Protein AF-A0A1Y1IMH9-F1 (afdb_monomer_lite)

Organism: Klebsormidium nitens (NCBI:txid105231)

Secondary structure (DSSP, 8-state):
-HHHHHHHHTT-----EEPP-SSEEEEEEEEEEES-SS----HHHHHHHHHHHHHHHHTTB---GGG-EEEEEE-SS-EE-SSSSEEEEEEEEEEEEEE-HHHHHHHHHHHHHTSHHHHHTTT---SS-HHHHB-SGGGTTSPEEPTT--SSS-SPPPEEEEEEETTTTEEEE----HHHHHHHT-STT--GGGPPPBPGGGHHHHHHHHHHHHHHHHHHHHHHH-S----HHHHHHHHHHHHTS-THHHHSHHHHHHHHHHHHHH-GGGHHHHHHHHTTSTT--TTHHHHHHTTPPS---HHHHHHHHHHH-HHHHHHHHHHHHHHHHHHHTT--HHHHHHHHHHHHTTTEEEEE-TT--EEEEEEETTEEEEEGGGHHHHHHIIIIIHHHHHTT-

Foldseek 3Di:
DVVVLVCVVVVFAAADFAAADQKFFQKWKFKFFDDDQFDFDDPQLVLLVLLLLVVLLVQWFDDDQVLFKKFKWWWPTWDQDPVGRTITIIMITRLLQMAGLLSSVVSLVCCLVVCSNCVSQVVPDTPDDPCVRGDSCPSHHDTGGQAQHDNPSDDGDTHGQWMFGGNSRDIDGDPDDPVCSRVSRDRVPCDPVSHGDTDPVCPVVSVVSVVVVVVVVVVVVVVVQPPPLDDVVLVVLLLLLLVLADLVLLVDPVSLLLNLLAQLLRHLVCLVVSLVSNVSDPPDDPCPSVVCNVVRDNDHYVVVSLVRSCVRHVPSSVVVLVVLLVVLLVQCVVVDPVSLVVNLCSVPVQFKDWDADPVRDIWIWGDDDPDTDTDDVCVVSVVCCVPVVVVSNVVVD

Radius of gyration: 29.09 Å; chains: 1; bounding box: 72×51×72 Å

Sequence (397 aa):
MALYNAALKKKVHLSLTEQHLGQSPIFIDFDLKQDSATRIYTTDHIKALYDAVTKEASNYVKFDEGALVCYVLEKPAPRKDKNHPYKDGFHLHFPDLVTCPAVQHIIRTNLLKSGTISDIFADVTFRNSFEDMYDSQVIEKNPLLLYGSTKDGKGPAYTCTYKLWGQDGEREDCEDELPDLTDRLSIQNKYSSLTLPVLEEKKAEVAEFVEKKAAKAEAAKVVCETKPKCNMVLLGEVQQLVAMLSPSRADNRSDWLALGSSLKSGDESLLPVWDTFSQLSSKYKSGECEKLWYDFKPGNTIRSLHYWAKLDSPDAYKKYNETSLQTALMTSLSGSHYDVAQVVYSMYKFDYVSTKDQKNNTTWYKFSGHRWEECVGGVDLRNKLSTDVYKAYITMS

InterPro domains:
  IPR014819 Primase, C-terminal 2 [PF08707] (239-309)
  IPR056443 C962R-like, N-terminal AEP domain [PF23162] (1-162)

Structure (mmCIF, N/CA/C/O backbone):
data_AF-A0A1Y1IMH9-F1
#
_entry.id   AF-A0A1Y1IMH9-F1
#
loop_
_atom_site.group_PDB
_atom_site.id
_atom_site.type_symbol
_atom_site.label_atom_id
_atom_site.label_alt_id
_atom_site.label_comp_id
_atom_site.label_asym_id
_atom_site.label_entity_id
_atom_site.label_seq_id
_atom_site.pdbx_PDB_ins_code
_atom_site.Cartn_x
_atom_site.Cartn_y
_atom_site.Cartn_z
_atom_site.occupancy
_atom_site.B_iso_or_equiv
_atom_site.auth_seq_id
_atom_site.auth_comp_id
_atom_site.auth_asym_id
_atom_site.auth_atom_id
_atom_site.pdbx_PDB_model_num
ATOM 1 N N . MET A 1 1 ? -23.904 8.110 -2.499 1.00 88.00 1 MET A N 1
ATOM 2 C CA . MET A 1 1 ? -24.167 6.890 -1.701 1.00 88.00 1 MET A CA 1
ATOM 3 C C . MET A 1 1 ? -25.450 6.142 -2.074 1.00 88.00 1 MET A C 1
ATOM 5 O O . MET A 1 1 ? -25.381 4.931 -2.217 1.00 88.00 1 MET A O 1
ATOM 9 N N . ALA A 1 2 ? -26.594 6.793 -2.334 1.00 90.94 2 ALA A N 1
ATOM 10 C CA . ALA A 1 2 ? -27.863 6.090 -2.618 1.00 90.94 2 ALA A CA 1
ATOM 11 C C . ALA A 1 2 ? -27.800 5.007 -3.725 1.00 90.94 2 ALA A C 1
ATOM 13 O O . ALA A 1 2 ? -28.259 3.885 -3.514 1.00 90.94 2 ALA A O 1
ATOM 14 N N . LEU A 1 3 ? -27.190 5.307 -4.881 1.00 93.62 3 LEU A N 1
ATOM 15 C CA . LEU A 1 3 ? -27.055 4.340 -5.983 1.00 93.62 3 LEU A CA 1
ATOM 16 C C . LEU A 1 3 ? -26.156 3.148 -5.612 1.00 93.62 3 LEU A C 1
ATOM 18 O O . LEU A 1 3 ? -26.465 2.009 -5.956 1.00 93.62 3 LEU A O 1
ATOM 22 N N . TYR A 1 4 ? -25.075 3.413 -4.877 1.00 94.50 4 TYR A N 1
ATOM 23 C CA . TYR A 1 4 ? -24.155 2.392 -4.378 1.00 94.50 4 TYR A CA 1
ATOM 24 C C . TYR A 1 4 ? -24.875 1.425 -3.426 1.00 94.50 4 TYR A C 1
ATOM 26 O O . TYR A 1 4 ? -24.849 0.212 -3.626 1.00 94.50 4 TYR A O 1
ATOM 34 N N . ASN A 1 5 ? -25.640 1.967 -2.475 1.00 94.25 5 ASN A N 1
ATOM 35 C CA . ASN A 1 5 ? -26.416 1.176 -1.518 1.00 94.25 5 ASN A CA 1
ATOM 36 C C . ASN A 1 5 ? -27.506 0.350 -2.208 1.00 94.25 5 ASN A C 1
ATOM 38 O O . ASN A 1 5 ? -27.719 -0.811 -1.861 1.00 94.25 5 ASN A O 1
ATOM 42 N N . ALA A 1 6 ? -28.166 0.906 -3.227 1.00 94.88 6 ALA A N 1
ATOM 43 C CA . ALA A 1 6 ? -29.135 0.167 -4.032 1.00 94.88 6 ALA A CA 1
ATOM 44 C C . ALA A 1 6 ? -28.492 -1.008 -4.794 1.00 94.88 6 ALA A C 1
ATOM 46 O O . ALA A 1 6 ? -29.095 -2.078 -4.892 1.00 94.88 6 ALA A O 1
ATOM 47 N N . ALA A 1 7 ? -27.274 -0.831 -5.314 1.00 93.62 7 ALA A N 1
ATOM 48 C CA . ALA A 1 7 ? -26.532 -1.885 -6.000 1.00 93.62 7 ALA A CA 1
ATOM 49 C C . ALA A 1 7 ? -26.103 -3.007 -5.035 1.00 93.62 7 ALA A C 1
ATOM 51 O O . ALA A 1 7 ? -26.344 -4.181 -5.324 1.00 93.62 7 ALA A O 1
ATOM 52 N N . LEU A 1 8 ? -25.577 -2.664 -3.856 1.00 91.38 8 LEU A N 1
ATOM 53 C CA . LEU A 1 8 ? -25.229 -3.644 -2.821 1.00 91.38 8 LEU A CA 1
ATOM 54 C C . LEU A 1 8 ? -26.453 -4.419 -2.301 1.00 91.38 8 LEU A C 1
ATOM 56 O O . LEU A 1 8 ? -26.389 -5.642 -2.189 1.00 91.38 8 LEU A O 1
ATOM 60 N N . LYS A 1 9 ? -27.601 -3.757 -2.074 1.00 92.19 9 LYS A N 1
ATOM 61 C CA . LYS A 1 9 ? -28.866 -4.437 -1.707 1.00 92.19 9 LYS A CA 1
ATOM 62 C C . LYS A 1 9 ? -29.317 -5.447 -2.767 1.00 92.19 9 LYS A C 1
ATOM 64 O O . LYS A 1 9 ? -29.873 -6.490 -2.437 1.00 92.19 9 LYS A O 1
ATOM 69 N N . LYS A 1 10 ? -29.035 -5.167 -4.042 1.00 92.69 10 LYS A N 1
ATOM 70 C CA . LYS A 1 10 ? -29.267 -6.084 -5.170 1.00 92.69 10 LYS A CA 1
ATOM 71 C C . LYS A 1 10 ? -28.164 -7.138 -5.341 1.00 92.69 10 LYS A C 1
ATOM 73 O O . LYS A 1 10 ? -28.185 -7.863 -6.331 1.00 92.69 10 LYS A O 1
ATOM 78 N N . LYS A 1 11 ? -27.218 -7.233 -4.398 1.00 88.44 11 LYS A N 1
ATOM 79 C CA . LYS A 1 11 ? -26.062 -8.144 -4.425 1.00 88.44 11 LYS A CA 1
ATOM 80 C C . LYS A 1 11 ? -25.195 -7.978 -5.679 1.00 88.44 11 LYS A C 1
ATOM 82 O O . LYS A 1 11 ? -24.598 -8.937 -6.161 1.00 88.44 11 LYS A O 1
ATOM 87 N N . VAL A 1 12 ? -25.129 -6.760 -6.220 1.00 89.62 12 VAL A N 1
ATOM 88 C CA . VAL A 1 12 ? -24.216 -6.433 -7.319 1.00 89.62 12 VAL A CA 1
ATOM 89 C C . VAL A 1 12 ? -22.800 -6.356 -6.760 1.00 89.62 12 VAL A C 1
ATOM 91 O O . VAL A 1 12 ? -22.554 -5.654 -5.781 1.00 89.62 12 VAL A O 1
ATOM 94 N N . HIS A 1 13 ? -21.862 -7.057 -7.395 1.00 87.06 13 HIS A N 1
ATOM 95 C CA . HIS A 1 13 ? -20.452 -6.957 -7.044 1.00 87.06 13 HIS A CA 1
ATOM 96 C C . HIS A 1 13 ? -19.884 -5.612 -7.494 1.00 87.06 13 HIS A C 1
ATOM 98 O O . HIS A 1 13 ? -19.933 -5.267 -8.674 1.00 87.06 13 HIS A O 1
ATOM 104 N N . LEU A 1 14 ? -19.335 -4.865 -6.539 1.00 91.62 14 LEU A N 1
ATOM 105 C CA . LEU A 1 14 ? -18.713 -3.567 -6.764 1.00 91.62 14 LEU A CA 1
ATOM 106 C C . LEU A 1 14 ? -17.234 -3.634 -6.386 1.00 91.62 14 LEU A C 1
ATOM 108 O O .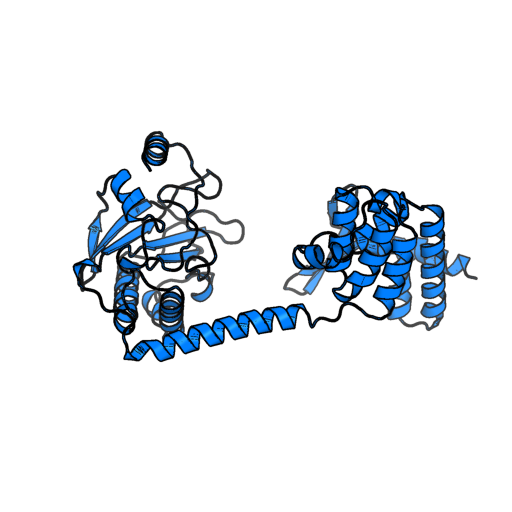 LEU A 1 14 ? -16.841 -4.400 -5.504 1.00 91.62 14 LEU A O 1
ATOM 112 N N . SER A 1 15 ? -16.428 -2.826 -7.068 1.00 93.19 15 SER A N 1
ATOM 113 C CA . SER A 1 15 ? -14.976 -2.730 -6.876 1.00 93.19 15 SER A CA 1
ATOM 114 C C . SER A 1 15 ? -14.545 -1.276 -6.726 1.00 93.19 15 SER A C 1
ATOM 116 O O . SER A 1 15 ? -13.570 -0.840 -7.331 1.00 93.19 15 SER A O 1
ATOM 118 N N . LEU A 1 16 ? -15.324 -0.504 -5.964 1.00 93.25 16 LEU A N 1
ATOM 119 C CA . LEU A 1 16 ? -15.041 0.906 -5.734 1.00 93.25 16 LEU A CA 1
ATOM 120 C C . LEU A 1 16 ? -14.072 1.080 -4.569 1.00 93.25 16 LEU A C 1
ATOM 122 O O . LEU A 1 16 ? -14.137 0.370 -3.564 1.00 93.25 16 LEU A O 1
ATOM 126 N N . THR A 1 17 ? -13.197 2.067 -4.714 1.00 94.69 17 THR A N 1
ATOM 127 C CA . THR A 1 17 ? -12.223 2.457 -3.700 1.00 94.69 17 THR A CA 1
ATOM 128 C C . THR A 1 17 ? -12.297 3.950 -3.420 1.00 94.69 17 THR A C 1
ATOM 130 O O . THR A 1 17 ? -12.593 4.737 -4.319 1.00 94.69 17 THR A O 1
ATOM 133 N N . GLU A 1 18 ? -11.947 4.338 -2.204 1.00 94.25 18 GLU A N 1
ATOM 134 C CA . GLU A 1 18 ? -11.845 5.707 -1.723 1.00 94.25 18 GLU A CA 1
ATOM 135 C C . GLU A 1 18 ? -10.373 6.135 -1.662 1.00 94.25 18 GLU A C 1
ATOM 137 O O . GLU A 1 18 ? -9.517 5.403 -1.164 1.00 94.25 18 GLU A O 1
ATOM 142 N N . GLN A 1 19 ? -10.069 7.318 -2.195 1.00 93.44 19 GLN A N 1
ATOM 143 C CA . GLN A 1 19 ? -8.724 7.900 -2.150 1.00 93.44 19 GLN A CA 1
ATOM 144 C C . GLN A 1 19 ? -8.497 8.603 -0.813 1.00 93.44 19 GLN A C 1
ATOM 146 O O . GLN A 1 19 ? -9.401 9.253 -0.296 1.00 93.44 19 GLN A O 1
ATOM 151 N N . HIS A 1 20 ? -7.289 8.533 -0.266 1.00 91.62 20 HIS A N 1
ATOM 152 C CA . HIS A 1 20 ? -6.983 9.263 0.962 1.00 91.62 20 HIS A CA 1
ATOM 153 C C . HIS A 1 20 ? -7.093 10.780 0.767 1.00 91.62 20 HIS A C 1
ATOM 155 O O . HIS A 1 20 ? -6.700 11.322 -0.268 1.00 91.62 20 HIS A O 1
ATOM 161 N N . LEU A 1 21 ? -7.616 11.457 1.789 1.00 88.56 21 LEU A N 1
ATOM 162 C CA . LEU A 1 21 ? -7.520 12.906 1.941 1.00 88.56 21 LEU A CA 1
ATOM 163 C C . LEU A 1 21 ? -6.261 13.250 2.763 1.00 88.56 21 LEU A C 1
ATOM 165 O O . LEU A 1 21 ? -5.497 12.366 3.144 1.00 88.56 21 LEU A O 1
ATOM 169 N N . GLY A 1 22 ? -6.034 14.535 3.059 1.00 86.94 22 GLY A N 1
ATOM 170 C CA . GLY A 1 22 ? -4.911 14.965 3.914 1.00 86.94 22 GLY A CA 1
ATOM 171 C C . GLY A 1 22 ? -4.991 14.460 5.365 1.00 86.94 22 GLY A C 1
ATOM 172 O O . GLY A 1 22 ? -3.978 14.406 6.061 1.00 86.94 22 GLY A O 1
ATOM 173 N N . GLN A 1 23 ? -6.183 14.055 5.796 1.00 89.25 23 GLN A N 1
ATOM 174 C CA . GLN A 1 23 ? -6.479 13.416 7.071 1.00 89.25 23 GLN A CA 1
ATOM 175 C C . GLN A 1 23 ? -7.340 12.177 6.818 1.00 89.25 23 GLN A C 1
ATOM 177 O O . GLN A 1 23 ? -8.071 12.111 5.826 1.00 89.25 23 GLN A O 1
ATOM 182 N N . SER A 1 24 ? -7.275 11.210 7.724 1.00 93.50 24 SER A N 1
ATOM 183 C CA . SER A 1 24 ? -8.068 9.986 7.645 1.00 93.50 24 SER A CA 1
ATOM 184 C C . SER A 1 24 ? -8.405 9.480 9.051 1.00 93.50 24 SER A C 1
ATOM 186 O O . SER A 1 24 ? -7.697 9.800 10.012 1.00 93.50 24 SER A O 1
ATOM 188 N N . PRO A 1 25 ? -9.496 8.713 9.203 1.00 96.12 25 PRO A N 1
ATOM 189 C CA . PRO A 1 25 ? -9.734 7.953 10.423 1.00 96.12 25 PRO A CA 1
ATOM 190 C C . PRO A 1 25 ? -8.628 6.909 10.594 1.00 96.12 25 PRO A C 1
ATOM 192 O O . PRO A 1 25 ? -8.025 6.478 9.605 1.00 96.12 25 PRO A O 1
ATOM 195 N N . ILE A 1 26 ? -8.359 6.492 11.832 1.00 97.56 26 ILE A N 1
ATOM 196 C CA . ILE A 1 26 ? -7.484 5.343 12.072 1.00 97.56 26 ILE A CA 1
ATOM 197 C C . ILE A 1 26 ? -8.145 4.116 11.433 1.00 97.56 26 ILE A C 1
ATOM 199 O O . ILE A 1 26 ? -9.233 3.684 11.824 1.00 97.56 26 ILE A O 1
ATOM 203 N N . PHE A 1 27 ? -7.469 3.572 10.426 1.00 97.50 27 PHE A N 1
ATOM 204 C CA . PHE A 1 27 ? -7.858 2.365 9.715 1.00 97.50 27 PHE A CA 1
ATOM 205 C C . PHE A 1 27 ? -6.696 1.377 9.750 1.00 97.50 27 PHE A C 1
ATOM 207 O O . PHE A 1 27 ? -5.562 1.710 9.401 1.00 97.50 27 PHE A O 1
ATOM 214 N N . ILE A 1 28 ? -6.983 0.157 10.182 1.00 98.00 28 ILE A N 1
ATOM 215 C CA . ILE A 1 28 ? -5.996 -0.899 10.373 1.00 98.00 28 ILE A CA 1
ATOM 216 C C . ILE A 1 28 ? -6.418 -2.084 9.513 1.00 98.00 28 ILE A C 1
ATOM 218 O O . ILE A 1 28 ? -7.530 -2.575 9.670 1.00 98.00 28 ILE A O 1
ATOM 222 N N . ASP A 1 29 ? -5.525 -2.557 8.646 1.00 97.75 29 ASP A N 1
ATOM 223 C CA . ASP A 1 29 ? -5.704 -3.769 7.838 1.00 97.75 29 ASP A CA 1
ATOM 224 C C . ASP A 1 29 ? -4.681 -4.820 8.281 1.00 97.75 29 ASP A C 1
ATOM 226 O O . ASP A 1 29 ? -3.472 -4.604 8.147 1.00 97.75 29 ASP A O 1
ATOM 230 N N . PHE A 1 30 ? -5.168 -5.922 8.861 1.00 97.75 30 PHE A N 1
ATOM 231 C CA . PHE A 1 30 ? -4.349 -7.081 9.212 1.00 97.75 30 PHE A CA 1
ATOM 232 C C . PHE A 1 30 ? -4.501 -8.180 8.161 1.00 97.75 30 PHE A C 1
ATOM 234 O O . PHE A 1 30 ? -5.542 -8.833 8.070 1.00 97.75 30 PHE A O 1
ATOM 241 N N . ASP A 1 31 ? -3.418 -8.436 7.426 1.00 94.81 31 ASP A N 1
ATOM 242 C CA . ASP A 1 31 ? -3.331 -9.445 6.375 1.00 94.81 31 ASP A CA 1
ATOM 243 C C . ASP A 1 31 ? -2.597 -10.705 6.864 1.00 94.81 31 ASP A C 1
ATOM 245 O O . ASP A 1 31 ? -1.365 -10.767 6.914 1.00 94.81 31 ASP A O 1
ATOM 249 N N . LEU A 1 32 ? -3.348 -11.742 7.237 1.00 95.19 32 LEU A N 1
ATOM 250 C CA . LEU A 1 32 ? -2.824 -12.913 7.943 1.00 95.19 32 LEU A CA 1
ATOM 251 C C . LEU A 1 32 ? -2.584 -14.076 6.976 1.00 95.19 32 LEU A C 1
ATOM 253 O O . LEU A 1 32 ? -3.497 -14.507 6.267 1.00 95.19 32 LEU A O 1
ATOM 257 N N . LYS A 1 33 ? -1.373 -14.642 6.969 1.00 94.62 33 LYS A N 1
ATOM 258 C CA . LYS A 1 33 ? -1.064 -15.894 6.256 1.00 94.62 33 LYS A CA 1
ATOM 259 C C . LYS A 1 33 ? -0.904 -17.024 7.264 1.00 94.62 33 LYS A C 1
ATOM 261 O O . LYS A 1 33 ? -0.148 -16.895 8.225 1.00 94.62 33 LYS A O 1
ATOM 266 N N . GLN A 1 34 ? -1.577 -18.143 7.017 1.00 93.56 34 GLN A N 1
ATOM 267 C CA . GLN A 1 34 ? -1.690 -19.233 7.985 1.00 93.56 34 GLN A CA 1
ATOM 268 C C . GLN A 1 34 ? -1.749 -20.613 7.321 1.00 93.56 34 GLN A C 1
ATOM 270 O O . GLN A 1 34 ? -2.016 -20.744 6.123 1.00 93.56 34 GLN A O 1
ATOM 275 N N . ASP A 1 35 ? -1.518 -21.650 8.127 1.00 92.94 35 ASP A N 1
ATOM 276 C CA . ASP A 1 35 ? -1.660 -23.054 7.723 1.00 92.94 35 ASP A CA 1
ATOM 277 C C . ASP A 1 35 ? -3.084 -23.588 7.879 1.00 92.94 35 ASP A C 1
ATOM 279 O O . ASP A 1 35 ? -3.489 -24.496 7.152 1.00 92.94 35 ASP A O 1
ATOM 283 N N . SER A 1 36 ? -3.851 -23.021 8.813 1.00 94.44 36 SER A N 1
ATOM 284 C CA . SER A 1 36 ? -5.190 -23.508 9.126 1.00 94.44 36 SER A CA 1
ATOM 285 C C . SER A 1 36 ? -6.235 -23.034 8.117 1.00 94.44 36 SER A C 1
ATOM 287 O O . SER A 1 36 ? -6.256 -21.872 7.707 1.00 94.44 36 SER A O 1
ATOM 289 N N . ALA A 1 37 ? -7.167 -23.927 7.781 1.00 95.19 37 ALA A N 1
ATOM 290 C CA . ALA A 1 37 ? -8.387 -23.585 7.053 1.00 95.19 37 ALA A CA 1
ATOM 291 C C . ALA A 1 37 ? -9.408 -22.828 7.925 1.00 95.19 37 ALA A C 1
ATOM 293 O O . ALA A 1 37 ? -10.385 -22.296 7.401 1.00 95.19 37 ALA A O 1
ATOM 294 N N . THR A 1 38 ? -9.201 -22.796 9.244 1.00 96.62 38 THR A N 1
ATOM 295 C CA . THR A 1 38 ? -10.046 -22.095 10.217 1.00 96.62 38 THR A CA 1
ATOM 296 C C . THR A 1 38 ? -9.373 -20.819 10.704 1.00 96.62 38 THR A C 1
ATOM 298 O O . THR A 1 38 ? -8.151 -20.682 10.642 1.00 96.62 38 THR A O 1
ATOM 301 N N . ARG A 1 39 ? -10.180 -19.864 11.170 1.00 97.19 39 ARG A N 1
ATOM 302 C CA . ARG A 1 39 ? -9.688 -18.634 11.792 1.00 97.19 39 ARG A CA 1
ATOM 303 C C . ARG A 1 39 ? -8.878 -18.971 13.042 1.00 97.19 39 ARG A C 1
ATOM 305 O O . ARG A 1 39 ? -9.297 -19.828 13.818 1.00 97.19 39 ARG A O 1
ATOM 312 N N . ILE A 1 40 ? -7.724 -18.325 13.195 1.00 96.88 40 ILE A N 1
ATOM 313 C CA . ILE A 1 40 ? -6.775 -18.600 14.288 1.00 96.88 40 ILE A CA 1
ATOM 314 C C . ILE A 1 40 ? -6.659 -17.463 15.304 1.00 96.88 40 ILE A C 1
ATOM 316 O O . ILE A 1 40 ? -6.072 -17.662 16.357 1.00 96.88 40 ILE A O 1
ATOM 320 N N . TYR A 1 41 ? -7.201 -16.282 15.005 1.00 97.44 41 TYR A N 1
ATOM 321 C CA . TYR A 1 41 ? -7.300 -15.190 15.971 1.00 97.44 41 TYR A CA 1
ATOM 322 C C . TYR A 1 41 ? -8.685 -15.176 16.628 1.00 97.44 41 TYR A C 1
ATOM 324 O O . TYR A 1 41 ? -9.661 -15.669 16.058 1.00 97.44 41 TYR A O 1
ATOM 332 N N . THR A 1 42 ? -8.770 -14.602 17.824 1.00 97.88 42 THR A N 1
ATOM 333 C CA . THR A 1 42 ? -9.991 -14.537 18.631 1.00 97.88 42 THR A CA 1
ATOM 334 C C . THR A 1 42 ? -10.493 -13.099 18.752 1.00 97.88 42 THR A C 1
ATOM 336 O O . THR A 1 42 ? -9.800 -12.139 18.401 1.00 97.88 42 THR A O 1
ATOM 339 N N . THR A 1 43 ? -11.703 -12.942 19.288 1.00 97.31 43 THR A N 1
ATOM 340 C CA . THR A 1 43 ? -12.231 -11.628 19.676 1.00 97.31 43 THR A CA 1
ATOM 341 C C . THR A 1 43 ? -11.376 -10.966 20.752 1.00 97.31 43 THR A C 1
ATOM 343 O O . THR A 1 43 ? -11.260 -9.745 20.751 1.00 97.31 43 THR A O 1
ATOM 346 N N . ASP A 1 44 ? -10.732 -11.756 21.614 1.00 98.31 44 ASP A N 1
ATOM 347 C CA . ASP A 1 44 ? -9.871 -11.255 22.687 1.00 98.31 44 ASP A CA 1
ATOM 348 C C . ASP A 1 44 ? -8.587 -10.643 22.120 1.00 98.31 44 ASP A C 1
ATOM 350 O O . ASP A 1 44 ? -8.175 -9.573 22.565 1.00 98.31 44 ASP A O 1
ATOM 354 N N . HIS A 1 45 ? -8.010 -11.237 21.067 1.00 98.56 45 HIS A N 1
ATOM 355 C CA . HIS A 1 45 ? -6.875 -10.632 20.360 1.00 98.56 45 HIS A CA 1
ATOM 356 C C . HIS A 1 45 ? -7.256 -9.288 19.732 1.00 98.56 45 HIS A C 1
ATOM 358 O O . HIS A 1 45 ? -6.509 -8.315 19.831 1.00 98.56 45 HIS A O 1
ATOM 364 N N . ILE A 1 46 ? -8.436 -9.213 19.108 1.00 98.56 46 ILE A N 1
ATOM 365 C CA . ILE A 1 46 ? -8.926 -7.967 18.507 1.00 98.56 46 ILE A CA 1
ATOM 366 C C . ILE A 1 46 ? -9.215 -6.914 19.581 1.00 98.56 46 ILE A C 1
ATOM 368 O O . ILE A 1 46 ? -8.881 -5.748 19.380 1.00 98.56 46 ILE A O 1
ATOM 372 N N . LYS A 1 47 ? -9.779 -7.306 20.728 1.00 98.56 47 LYS A N 1
ATOM 373 C CA . LYS A 1 47 ? -9.999 -6.397 21.856 1.00 98.56 47 LYS A CA 1
ATOM 374 C C . LYS A 1 47 ? -8.677 -5.875 22.423 1.00 98.56 47 LYS A C 1
ATOM 376 O O . LYS A 1 47 ? -8.527 -4.672 22.592 1.00 98.56 47 LYS A O 1
ATOM 381 N N . ALA A 1 48 ? -7.694 -6.745 22.644 1.00 98.62 48 ALA A N 1
ATOM 382 C CA . ALA A 1 48 ? -6.380 -6.325 23.122 1.00 98.62 48 ALA A CA 1
ATOM 383 C C . ALA A 1 48 ? -5.684 -5.378 22.125 1.00 98.62 48 ALA A C 1
ATOM 385 O O . ALA A 1 48 ? -5.020 -4.423 22.527 1.00 98.62 48 ALA A O 1
ATOM 386 N N . LEU A 1 49 ? -5.881 -5.596 20.819 1.00 98.50 49 LEU A N 1
ATOM 387 C CA . LEU A 1 49 ? -5.408 -4.683 19.781 1.00 98.50 49 LEU A CA 1
ATOM 388 C C . LEU A 1 49 ? -6.155 -3.343 19.800 1.00 98.50 49 LEU A C 1
ATOM 390 O O . LEU A 1 49 ? -5.518 -2.303 19.656 1.00 98.50 49 LEU A O 1
ATOM 394 N N . TYR A 1 50 ? -7.474 -3.352 20.002 1.00 98.62 50 TYR A N 1
ATOM 395 C CA . TYR A 1 50 ? -8.269 -2.142 20.213 1.00 98.62 50 TYR A CA 1
ATOM 396 C C . TYR A 1 50 ? -7.732 -1.336 21.402 1.00 98.62 50 TYR A C 1
ATOM 398 O O . TYR A 1 50 ? -7.386 -0.172 21.218 1.00 98.62 50 TYR A O 1
ATOM 406 N N . ASP A 1 51 ? -7.559 -1.969 22.566 1.00 98.44 51 ASP A N 1
ATOM 407 C CA . ASP A 1 51 ? -7.047 -1.330 23.785 1.00 98.44 51 ASP A CA 1
ATOM 408 C C . ASP A 1 51 ? -5.639 -0.745 23.558 1.00 98.44 51 ASP A C 1
ATOM 410 O O . ASP A 1 51 ? -5.329 0.370 23.981 1.00 98.44 51 ASP A O 1
ATOM 414 N N . ALA A 1 52 ? -4.773 -1.474 22.846 1.00 98.44 52 ALA A N 1
ATOM 415 C CA . ALA A 1 52 ? -3.428 -1.012 22.519 1.00 98.44 52 ALA A CA 1
ATOM 416 C C . ALA A 1 52 ? -3.440 0.205 21.579 1.00 98.44 52 ALA A C 1
ATOM 418 O O . ALA A 1 52 ? -2.690 1.159 21.792 1.00 98.44 52 ALA A O 1
ATOM 419 N N . VAL A 1 53 ? -4.294 0.191 20.553 1.00 98.31 53 VAL A N 1
ATOM 420 C CA . VAL A 1 53 ? -4.414 1.279 19.573 1.00 98.31 53 VAL A CA 1
ATOM 421 C C . VAL A 1 53 ? -5.014 2.528 20.205 1.00 98.31 53 VAL A C 1
ATOM 423 O O . VAL A 1 53 ? -4.486 3.614 19.983 1.00 98.31 53 VAL A O 1
ATOM 426 N N . THR A 1 54 ? -6.082 2.404 20.994 1.00 97.88 54 THR A N 1
ATOM 427 C CA . THR A 1 54 ? -6.736 3.551 21.644 1.00 97.88 54 THR A CA 1
ATOM 428 C C . THR A 1 54 ? -5.823 4.175 22.693 1.00 97.88 54 THR A C 1
ATOM 430 O O . THR A 1 54 ? -5.658 5.397 22.713 1.00 97.88 54 THR A O 1
ATOM 433 N N . LYS A 1 55 ? -5.136 3.352 23.495 1.00 97.50 55 LYS A N 1
ATOM 434 C CA . LYS A 1 55 ? -4.113 3.816 24.436 1.00 97.50 55 LYS A CA 1
ATOM 435 C C . LYS A 1 55 ? -2.993 4.559 23.718 1.00 97.50 55 LYS A C 1
ATOM 437 O O . LYS A 1 55 ? -2.649 5.668 24.117 1.00 97.50 55 LYS A O 1
ATOM 442 N N . GLU A 1 56 ? -2.445 3.988 22.650 1.00 97.94 56 GLU A N 1
ATOM 443 C CA . GLU A 1 56 ? -1.362 4.632 21.911 1.00 97.94 56 GLU A CA 1
ATOM 444 C C . GLU A 1 56 ? -1.832 5.916 21.214 1.00 97.94 56 GLU A C 1
ATOM 446 O O . GLU A 1 56 ? -1.137 6.926 21.262 1.00 97.94 56 GLU A O 1
ATOM 451 N N . ALA A 1 57 ? -3.041 5.936 20.647 1.00 97.81 57 ALA A N 1
ATOM 452 C CA . ALA A 1 57 ? -3.631 7.134 20.054 1.00 97.81 57 ALA A CA 1
ATOM 453 C C . ALA A 1 57 ? -3.820 8.264 21.079 1.00 97.81 57 ALA A C 1
ATOM 455 O O . ALA A 1 57 ? -3.568 9.427 20.753 1.00 97.81 57 ALA A O 1
ATOM 456 N N . SER A 1 58 ? -4.195 7.932 22.320 1.00 97.06 58 SER A N 1
ATOM 457 C CA . SER A 1 58 ? -4.373 8.918 23.398 1.00 97.06 58 SER A CA 1
ATOM 458 C C . SER A 1 58 ? -3.086 9.673 23.753 1.00 97.06 58 SER A C 1
ATOM 460 O O . SER A 1 58 ? -3.147 10.795 24.251 1.00 97.06 58 SER A O 1
ATOM 462 N N . ASN A 1 59 ? -1.917 9.106 23.425 1.00 97.62 59 ASN A N 1
ATOM 463 C CA . ASN A 1 59 ? -0.630 9.775 23.602 1.00 97.62 59 ASN A CA 1
ATOM 464 C C . ASN A 1 59 ? -0.397 10.910 22.594 1.00 97.62 59 ASN A C 1
ATOM 466 O O . ASN A 1 59 ? 0.510 11.706 22.818 1.00 97.62 59 ASN A O 1
ATOM 470 N N . TYR A 1 60 ? -1.154 10.972 21.490 1.00 97.94 60 TYR A N 1
ATOM 471 C CA . TYR A 1 60 ? -0.931 11.911 20.379 1.00 97.94 60 TYR A CA 1
ATOM 472 C C . TYR A 1 60 ? -2.091 12.860 20.126 1.00 97.94 60 TYR A C 1
ATOM 474 O O . TYR A 1 60 ? -1.859 13.987 19.692 1.00 97.94 60 TYR A O 1
ATOM 482 N N . VAL A 1 61 ? -3.324 12.423 20.359 1.00 96.75 61 VAL A N 1
ATOM 483 C CA . VAL A 1 61 ? -4.529 13.211 20.098 1.00 96.75 61 VAL A CA 1
ATOM 484 C C . VAL A 1 61 ? -5.484 13.115 21.277 1.00 96.75 61 VAL A C 1
ATOM 486 O O . VAL A 1 61 ? -5.609 12.069 21.910 1.00 96.75 61 VAL A O 1
ATOM 489 N N . LYS A 1 62 ? -6.183 14.215 21.562 1.00 93.69 62 LYS A N 1
ATOM 490 C CA . LYS A 1 62 ? -7.222 14.244 22.592 1.00 93.69 62 LYS A CA 1
ATOM 491 C C . LYS A 1 62 ? -8.570 13.893 21.977 1.00 93.69 62 LYS A C 1
ATOM 493 O O . LYS A 1 62 ? -8.997 14.555 21.036 1.00 93.69 62 LYS A O 1
ATOM 498 N N . PHE A 1 63 ? -9.251 12.916 22.557 1.00 94.31 63 PHE A N 1
ATOM 499 C CA . PHE A 1 63 ? -10.609 12.522 22.199 1.00 94.31 63 PHE A CA 1
ATOM 500 C C . PHE A 1 63 ? -11.396 12.142 23.455 1.00 94.31 63 PHE A C 1
ATOM 502 O O . PHE A 1 63 ? -10.811 11.890 24.510 1.00 94.31 63 PHE A O 1
ATOM 509 N N . ASP A 1 64 ? -12.720 12.167 23.347 1.00 92.56 64 ASP A N 1
ATOM 510 C CA . ASP A 1 64 ? -13.620 11.692 24.391 1.00 92.56 64 ASP A CA 1
ATOM 511 C C . ASP A 1 64 ? -13.993 10.220 24.172 1.00 92.56 64 ASP A C 1
ATOM 513 O O . ASP A 1 64 ? -13.611 9.587 23.187 1.00 92.56 64 ASP A O 1
ATOM 517 N N . GLU A 1 65 ? -14.739 9.666 25.123 1.00 90.88 65 GLU A N 1
ATOM 518 C CA . GLU A 1 65 ? -15.227 8.292 25.050 1.00 90.88 65 GLU A CA 1
ATOM 519 C C . GLU A 1 65 ? -16.208 8.066 23.889 1.00 90.88 65 GLU A C 1
ATOM 521 O O . GLU A 1 65 ? -16.276 6.965 23.355 1.00 90.88 65 GLU A O 1
ATOM 526 N N . GLY A 1 66 ? -16.912 9.104 23.430 1.00 90.69 66 GLY A N 1
ATOM 527 C CA . GLY A 1 66 ? -17.806 9.004 22.277 1.00 90.69 66 GLY A CA 1
ATOM 528 C C . GLY A 1 66 ? -17.064 8.710 20.971 1.00 90.69 66 GLY A C 1
ATOM 529 O O . GLY A 1 66 ? -17.621 8.068 20.085 1.00 90.69 66 GLY A O 1
ATOM 530 N N . ALA A 1 67 ? -15.795 9.116 20.866 1.00 93.69 67 ALA A N 1
ATOM 531 C CA . ALA A 1 67 ? -14.942 8.804 19.721 1.00 93.69 67 ALA A CA 1
ATOM 532 C C . ALA A 1 67 ? -14.381 7.368 19.737 1.00 93.69 67 ALA A C 1
ATOM 534 O O . ALA A 1 67 ? -13.820 6.903 18.738 1.00 93.69 67 ALA A O 1
ATOM 535 N N . LEU A 1 68 ? -14.511 6.660 20.863 1.00 96.50 68 LEU A N 1
ATOM 536 C CA . LEU A 1 68 ? -14.044 5.290 21.044 1.00 96.50 68 LEU A CA 1
ATOM 537 C C . LEU A 1 68 ? -15.078 4.304 20.507 1.00 96.50 68 LEU A C 1
ATOM 539 O O . LEU A 1 68 ? -15.715 3.578 21.259 1.00 96.50 68 LEU A O 1
ATOM 543 N N . VAL A 1 69 ? -15.244 4.291 19.185 1.00 97.62 69 VAL A N 1
ATOM 544 C CA . VAL A 1 69 ? -16.042 3.289 18.472 1.00 97.62 69 VAL A CA 1
ATOM 545 C C . VAL A 1 69 ? -15.202 2.704 17.348 1.00 97.62 69 VAL A C 1
ATOM 547 O O . VAL A 1 69 ? -14.737 3.421 16.460 1.00 97.62 69 VAL A O 1
ATOM 550 N N . CYS A 1 70 ? -15.027 1.388 17.373 1.00 98.50 70 CYS A N 1
ATOM 551 C CA . CYS A 1 70 ? -14.292 0.621 16.381 1.00 98.50 70 CYS A CA 1
ATOM 552 C C . CYS A 1 70 ? -15.206 -0.410 15.725 1.00 98.50 70 CYS A C 1
ATOM 554 O O . CYS A 1 70 ? -15.798 -1.252 16.396 1.00 98.50 70 CYS A O 1
ATOM 556 N N . TYR A 1 71 ? -15.283 -0.370 14.400 1.00 98.69 71 TYR A N 1
ATOM 557 C CA . TYR A 1 71 ? -15.981 -1.367 13.602 1.00 98.69 71 TYR A CA 1
ATOM 558 C C . TYR A 1 71 ? -14.990 -2.455 13.207 1.00 98.69 71 TYR A C 1
ATOM 560 O O . TYR A 1 71 ? -13.980 -2.171 12.555 1.00 98.69 71 TYR A O 1
ATOM 568 N N . VAL A 1 72 ? -15.295 -3.697 13.579 1.00 98.69 72 VAL A N 1
ATOM 569 C CA . VAL A 1 72 ? -14.490 -4.868 13.236 1.00 98.69 72 VAL A CA 1
ATOM 570 C C . VAL A 1 72 ? -15.079 -5.518 11.998 1.00 98.69 72 VAL A C 1
ATOM 572 O O . VAL A 1 72 ? -16.209 -6.010 12.011 1.00 98.69 72 VAL A O 1
ATOM 575 N N . LEU A 1 73 ? -14.321 -5.495 10.905 1.00 98.44 73 LEU A N 1
ATOM 576 C CA . LEU A 1 73 ? -14.747 -6.058 9.635 1.00 98.44 73 LEU A CA 1
ATOM 577 C C . LEU A 1 73 ? -13.963 -7.326 9.335 1.00 98.44 73 LEU A C 1
ATOM 579 O O . LEU A 1 73 ? -12.735 -7.310 9.271 1.00 98.44 73 LEU A O 1
ATOM 583 N N . GLU A 1 74 ? -14.672 -8.405 9.042 1.00 97.62 74 GLU A N 1
ATOM 584 C CA . GLU A 1 74 ? -14.073 -9.695 8.723 1.00 97.62 74 GLU A CA 1
ATOM 585 C C . GLU A 1 74 ? -14.709 -10.280 7.466 1.00 97.62 74 GLU A C 1
ATOM 587 O O . GLU A 1 74 ? -15.790 -9.885 7.020 1.00 97.62 74 GLU A O 1
ATOM 592 N N . LYS A 1 75 ? -14.024 -11.256 6.874 1.00 95.31 75 LYS A N 1
ATOM 593 C CA . LYS A 1 75 ? -14.657 -12.165 5.915 1.00 95.31 75 LYS A CA 1
ATOM 594 C C . LYS A 1 75 ? -15.323 -13.322 6.661 1.00 95.31 75 LYS A C 1
ATOM 596 O O . LYS A 1 75 ? -14.950 -13.603 7.796 1.00 95.31 75 LYS A O 1
ATOM 601 N N . PRO A 1 76 ? -16.243 -14.067 6.025 1.00 94.56 76 PRO A N 1
ATOM 602 C CA . PRO A 1 76 ? -16.901 -15.201 6.676 1.00 94.56 76 PRO A CA 1
ATOM 603 C C . PRO A 1 76 ? -15.943 -16.308 7.142 1.00 94.56 76 PRO A C 1
ATOM 605 O O . PRO A 1 76 ? -16.220 -16.976 8.131 1.00 94.56 76 PRO A O 1
ATOM 608 N N . ALA A 1 77 ? -14.837 -16.528 6.423 1.00 95.38 77 ALA A N 1
ATOM 609 C CA . ALA A 1 77 ? -13.845 -17.554 6.736 1.00 95.38 77 ALA A CA 1
ATOM 610 C C . ALA A 1 77 ? -12.507 -17.277 6.019 1.00 95.38 77 ALA A C 1
ATOM 612 O O . ALA A 1 77 ? -12.504 -16.571 4.997 1.00 95.38 77 ALA A O 1
ATOM 613 N N . PRO A 1 78 ? -11.399 -17.895 6.476 1.00 95.94 78 PRO A N 1
ATOM 614 C CA . PRO A 1 78 ? -10.153 -17.941 5.722 1.00 95.94 78 PRO A CA 1
ATOM 615 C C . PRO A 1 78 ? -10.355 -18.495 4.312 1.00 95.94 78 PRO A C 1
ATOM 617 O O . PRO A 1 78 ? -11.177 -19.379 4.061 1.00 95.94 78 PRO A O 1
ATOM 620 N N . ARG A 1 79 ? -9.551 -18.011 3.370 1.00 93.06 79 ARG A N 1
ATOM 621 C CA . ARG A 1 79 ? -9.586 -18.429 1.965 1.00 93.06 79 ARG A CA 1
ATOM 622 C C . ARG A 1 79 ? -8.258 -19.034 1.541 1.00 93.06 79 ARG A C 1
ATOM 624 O O . ARG A 1 79 ? -7.213 -18.658 2.058 1.00 93.06 79 ARG A O 1
ATOM 631 N N . LYS A 1 80 ? -8.285 -19.920 0.547 1.00 93.00 80 LYS A N 1
ATOM 632 C CA . LYS A 1 80 ? -7.054 -20.436 -0.069 1.00 93.00 80 LYS A CA 1
ATOM 633 C C . LYS A 1 80 ? -6.260 -19.299 -0.711 1.00 93.00 80 LYS A C 1
ATOM 635 O O . LYS A 1 80 ? -6.844 -18.427 -1.361 1.00 93.00 80 LYS A O 1
ATOM 640 N N . ASP A 1 81 ? -4.944 -19.333 -0.551 1.00 86.94 81 ASP A N 1
ATOM 641 C CA . ASP A 1 81 ? -4.022 -18.393 -1.186 1.00 86.94 81 ASP A CA 1
ATOM 642 C C . ASP A 1 81 ? -3.180 -19.098 -2.263 1.00 86.94 81 ASP A C 1
ATOM 644 O O . ASP A 1 81 ? -3.112 -20.324 -2.327 1.00 86.94 81 ASP A O 1
ATOM 648 N N . LYS A 1 82 ? -2.606 -18.325 -3.191 1.00 82.44 82 LYS A N 1
ATOM 649 C CA . LYS A 1 82 ? -1.785 -18.881 -4.279 1.00 82.44 82 LYS A CA 1
ATOM 650 C C . LYS A 1 82 ? -0.392 -19.290 -3.801 1.00 82.44 82 LYS A C 1
ATOM 652 O O . LYS A 1 82 ? 0.184 -20.217 -4.358 1.00 82.44 82 LYS A O 1
ATOM 657 N N . ASN A 1 83 ? 0.141 -18.574 -2.813 1.00 80.25 83 ASN A N 1
ATOM 658 C CA . ASN A 1 83 ? 1.517 -18.709 -2.341 1.00 80.25 83 ASN A CA 1
ATOM 659 C C . ASN A 1 83 ? 1.592 -19.340 -0.943 1.00 80.25 83 ASN A C 1
ATOM 661 O O . ASN A 1 83 ? 2.639 -19.861 -0.566 1.00 80.25 83 ASN A O 1
ATOM 665 N N . HIS A 1 84 ? 0.492 -19.296 -0.188 1.00 84.56 84 HIS A N 1
ATOM 666 C CA . HIS A 1 84 ? 0.364 -19.832 1.171 1.00 84.56 84 HIS A CA 1
ATOM 667 C C . HIS A 1 84 ? -0.879 -20.729 1.267 1.00 84.56 84 HIS A C 1
ATOM 669 O O . HIS A 1 84 ? -1.777 -20.585 0.438 1.00 84.56 84 HIS A O 1
ATOM 675 N N . PRO A 1 85 ? -0.981 -21.643 2.250 1.00 90.69 85 PRO A N 1
ATOM 676 C CA . PRO A 1 85 ? -2.138 -22.537 2.344 1.00 90.69 85 PRO A CA 1
ATOM 677 C C . PRO A 1 85 ? -3.457 -21.775 2.483 1.00 90.69 85 PRO A C 1
ATOM 679 O O . PRO A 1 85 ? -4.379 -21.972 1.686 1.00 90.69 85 PRO A O 1
ATOM 682 N N . TYR A 1 86 ? -3.516 -20.857 3.450 1.00 95.31 86 TYR A N 1
ATOM 683 C CA . TYR A 1 86 ? -4.687 -20.033 3.703 1.00 95.31 86 TYR A CA 1
ATOM 684 C C . TYR A 1 86 ? -4.309 -18.601 4.062 1.00 95.31 86 TYR A C 1
ATOM 686 O O . TYR A 1 86 ? -3.210 -18.295 4.531 1.00 95.31 86 TYR A O 1
ATOM 694 N N . LYS A 1 87 ? -5.273 -17.722 3.821 1.00 93.75 87 LYS A N 1
ATOM 695 C CA . LYS A 1 87 ? -5.218 -16.299 4.087 1.00 93.75 87 LYS A CA 1
ATOM 696 C C . LYS A 1 87 ? -6.503 -15.868 4.778 1.00 93.75 87 LYS A C 1
ATOM 698 O O . LYS A 1 87 ? -7.590 -16.168 4.281 1.00 93.75 87 LYS A O 1
ATOM 703 N N . ASP A 1 88 ? -6.370 -15.149 5.876 1.00 96.00 88 ASP A N 1
ATOM 704 C CA . ASP A 1 88 ? -7.474 -14.517 6.597 1.00 96.00 88 ASP A CA 1
ATOM 705 C C . ASP A 1 88 ? -7.075 -13.080 6.947 1.00 96.00 88 ASP A C 1
ATOM 707 O O . ASP A 1 88 ? -6.018 -12.601 6.529 1.00 96.00 88 ASP A O 1
ATOM 711 N N . GLY A 1 89 ? -7.925 -12.372 7.671 1.00 96.62 89 GLY A N 1
ATOM 712 C CA . GLY A 1 89 ? -7.613 -11.038 8.143 1.00 96.62 89 GLY A CA 1
ATOM 713 C C . GLY A 1 89 ? -8.844 -10.295 8.602 1.00 96.62 89 GLY A C 1
ATOM 714 O O . GLY A 1 89 ? -9.974 -10.751 8.412 1.00 96.62 89 GLY A O 1
ATOM 715 N N . PHE A 1 90 ? -8.609 -9.116 9.148 1.00 98.12 90 PHE A N 1
ATOM 716 C CA . PHE A 1 90 ? -9.654 -8.234 9.633 1.00 98.12 90 PHE A CA 1
ATOM 717 C C . PHE A 1 90 ? -9.255 -6.784 9.396 1.00 98.12 90 PHE A C 1
ATOM 719 O O . PHE A 1 90 ? -8.067 -6.457 9.328 1.00 98.12 90 PHE A O 1
ATOM 726 N N . HIS A 1 91 ? -10.255 -5.916 9.286 1.00 98.19 91 HIS A N 1
ATOM 727 C CA . HIS A 1 91 ? -10.043 -4.481 9.350 1.00 98.19 91 HIS A CA 1
ATOM 728 C C . HIS A 1 91 ? -10.614 -3.934 10.653 1.00 98.19 91 HIS A C 1
ATOM 730 O O . HIS A 1 91 ? -11.714 -4.316 11.052 1.00 98.19 91 HIS A O 1
ATOM 736 N N . LEU A 1 92 ? -9.892 -3.007 11.276 1.00 98.50 92 LEU A N 1
ATOM 737 C CA . LEU A 1 92 ? -10.407 -2.186 12.367 1.00 98.50 92 LEU A CA 1
ATOM 738 C C . LEU A 1 92 ? -10.573 -0.767 11.854 1.00 98.50 92 LEU A C 1
ATOM 740 O O . LEU A 1 92 ? -9.620 -0.176 11.340 1.00 98.50 92 LEU A O 1
ATOM 744 N N . HIS A 1 93 ? -11.778 -0.228 11.984 1.00 98.06 93 HIS A N 1
ATOM 745 C CA . HIS A 1 93 ? -12.073 1.120 11.533 1.00 98.06 93 HIS A CA 1
ATOM 746 C C . HIS A 1 93 ? -12.584 1.967 12.693 1.00 98.06 93 HIS A C 1
ATOM 748 O O . HIS A 1 93 ? -13.634 1.657 13.248 1.00 98.06 93 HIS A O 1
ATOM 754 N N . PHE A 1 94 ? -11.850 3.032 13.028 1.00 98.00 94 PHE A N 1
ATOM 755 C CA . PHE A 1 94 ? -12.161 3.976 14.104 1.00 98.00 94 PHE A CA 1
ATOM 756 C C . PHE A 1 94 ? -12.652 5.297 13.496 1.00 98.00 94 PHE A C 1
ATOM 758 O O . PHE A 1 94 ? -11.843 6.193 13.234 1.00 98.00 94 PHE A O 1
ATOM 765 N N . PRO A 1 95 ? -13.957 5.457 13.211 1.00 96.38 95 PRO A N 1
ATOM 766 C CA . PRO A 1 95 ? -14.405 6.487 12.278 1.00 96.38 95 PRO A CA 1
ATOM 767 C C . PRO A 1 95 ? -14.340 7.915 12.837 1.00 96.38 95 PRO A C 1
ATOM 769 O O . PRO A 1 95 ? -14.428 8.860 12.050 1.00 96.38 95 PRO A O 1
ATOM 772 N N . ASP A 1 96 ? -14.205 8.066 14.159 1.00 96.12 96 ASP A N 1
ATOM 773 C CA . ASP A 1 96 ? -14.081 9.360 14.850 1.00 96.12 96 ASP A CA 1
ATOM 774 C C . ASP A 1 96 ? -12.655 9.679 15.300 1.00 96.12 96 ASP A C 1
ATOM 776 O O . ASP A 1 96 ? -12.356 10.826 15.627 1.00 96.12 96 ASP A O 1
ATOM 780 N N . LEU A 1 97 ? -11.740 8.706 15.256 1.00 96.94 97 LEU A N 1
ATOM 781 C CA . LEU A 1 97 ? -10.321 8.956 15.498 1.00 96.94 97 LEU A CA 1
ATOM 782 C C . LEU A 1 97 ? -9.659 9.449 14.209 1.00 96.94 97 LEU A C 1
ATOM 784 O O . LEU A 1 97 ? -8.833 8.767 13.605 1.00 96.94 97 LEU A O 1
ATOM 788 N N . VAL A 1 98 ? -10.064 10.637 13.757 1.00 96.50 98 VAL A N 1
ATOM 789 C CA . VAL A 1 98 ? -9.542 11.275 12.541 1.00 96.50 98 VAL A CA 1
ATOM 790 C C . VAL A 1 98 ? -8.260 12.027 12.869 1.00 96.50 98 VAL A C 1
ATOM 792 O O . VAL A 1 98 ? -8.259 12.960 13.667 1.00 96.50 98 VAL A O 1
ATOM 795 N N . THR A 1 99 ? -7.153 11.646 12.239 1.00 95.69 99 THR A N 1
ATOM 796 C CA . THR A 1 99 ? -5.840 12.260 12.473 1.00 95.69 99 THR A CA 1
ATOM 797 C C . THR A 1 99 ? -5.013 12.316 11.188 1.00 95.69 99 THR A C 1
ATOM 799 O O . THR A 1 99 ? -5.435 11.845 10.128 1.00 95.69 99 THR A O 1
ATOM 802 N N . CYS A 1 100 ? -3.835 12.935 11.248 1.00 94.31 100 CYS A N 1
ATOM 803 C CA . CYS A 1 100 ? -2.931 12.991 10.107 1.00 94.31 100 CYS A CA 1
ATOM 804 C C . CYS A 1 100 ? -2.184 11.652 9.919 1.00 94.31 100 CYS A C 1
ATOM 806 O O . CYS A 1 100 ? -1.911 10.945 10.896 1.00 94.31 100 CYS A O 1
ATOM 808 N N . PRO A 1 101 ? -1.771 11.309 8.684 1.00 95.31 101 PRO A N 1
ATOM 809 C CA . PRO A 1 101 ? -1.071 10.052 8.406 1.00 95.31 101 PRO A CA 1
ATOM 810 C C . PRO A 1 101 ? 0.210 9.833 9.223 1.00 95.31 101 PRO A C 1
ATOM 812 O O . PRO A 1 101 ? 0.562 8.700 9.551 1.00 95.31 101 PRO A O 1
ATOM 815 N N . ALA A 1 102 ? 0.901 10.916 9.593 1.00 96.75 102 ALA A N 1
ATOM 816 C CA . ALA A 1 102 ? 2.104 10.849 10.418 1.00 96.75 102 ALA A CA 1
ATOM 817 C C . ALA A 1 102 ? 1.823 10.229 11.795 1.00 96.75 102 ALA A C 1
ATOM 819 O O . ALA A 1 102 ? 2.539 9.317 12.202 1.00 96.75 102 ALA A O 1
ATOM 820 N N . VAL A 1 103 ? 0.749 10.656 12.471 1.00 97.38 103 VAL A N 1
ATOM 821 C CA . VAL A 1 103 ? 0.340 10.094 13.768 1.00 97.38 103 VAL A CA 1
ATOM 822 C C . VAL A 1 103 ? -0.003 8.612 13.628 1.00 97.38 103 VAL A C 1
ATOM 824 O O . VAL A 1 103 ? 0.493 7.799 14.403 1.00 97.38 103 VAL A O 1
ATOM 827 N N . GLN A 1 104 ? -0.762 8.223 12.598 1.00 97.62 104 GLN A N 1
ATOM 828 C CA . GLN A 1 104 ? -1.115 6.812 12.376 1.00 97.62 104 GLN A CA 1
ATOM 829 C C . GLN A 1 104 ? 0.120 5.932 12.130 1.00 97.62 104 GLN A C 1
ATOM 831 O O . GLN A 1 104 ? 0.235 4.830 12.671 1.00 97.62 104 GLN A O 1
ATOM 836 N N . HIS A 1 105 ? 1.086 6.425 11.349 1.00 97.44 105 HIS A N 1
ATOM 837 C CA . HIS A 1 105 ? 2.351 5.730 11.137 1.00 97.44 105 HIS A CA 1
ATOM 838 C C . HIS A 1 105 ? 3.185 5.600 12.417 1.00 97.44 105 HIS A C 1
ATOM 840 O O . HIS A 1 105 ? 3.833 4.564 12.601 1.00 97.44 105 HIS A O 1
ATOM 846 N N . ILE A 1 106 ? 3.183 6.615 13.284 1.00 97.88 106 ILE A N 1
ATOM 847 C CA . ILE A 1 106 ? 3.867 6.568 14.579 1.00 97.88 106 ILE A CA 1
ATOM 848 C C . ILE A 1 106 ? 3.209 5.527 15.488 1.00 97.88 106 ILE A C 1
ATOM 850 O O . ILE A 1 106 ? 3.915 4.633 15.946 1.00 97.88 106 ILE A O 1
ATOM 854 N N . ILE A 1 107 ? 1.879 5.554 15.644 1.00 97.94 107 ILE A N 1
ATOM 855 C CA . ILE A 1 107 ? 1.116 4.559 16.421 1.00 97.94 107 ILE A CA 1
ATOM 856 C C . ILE A 1 107 ? 1.483 3.142 15.965 1.00 97.94 107 ILE A C 1
ATOM 858 O O . ILE A 1 107 ? 1.936 2.318 16.758 1.00 97.94 107 ILE A O 1
ATOM 862 N N . ARG A 1 108 ? 1.384 2.869 14.655 1.00 97.62 108 ARG A N 1
ATOM 863 C CA . ARG A 1 108 ? 1.778 1.575 14.078 1.00 97.62 108 ARG A CA 1
ATOM 864 C C . ARG A 1 108 ? 3.229 1.215 14.409 1.00 97.62 108 ARG A C 1
ATOM 866 O O . ARG A 1 108 ? 3.522 0.070 14.739 1.00 97.62 108 ARG A O 1
ATOM 873 N N . THR A 1 109 ? 4.150 2.168 14.280 1.00 97.00 109 THR A N 1
ATOM 874 C CA . THR A 1 109 ? 5.581 1.940 14.529 1.00 97.00 109 THR A CA 1
ATOM 875 C C . THR A 1 109 ? 5.848 1.599 15.990 1.00 97.00 109 THR A C 1
ATOM 877 O O . THR A 1 109 ? 6.626 0.684 16.256 1.00 97.00 109 THR A O 1
ATOM 880 N N . ASN A 1 110 ? 5.209 2.303 16.920 1.00 97.88 110 ASN A N 1
ATOM 881 C CA . ASN A 1 110 ? 5.385 2.093 18.349 1.00 97.88 110 ASN A CA 1
ATOM 882 C C . ASN A 1 110 ? 4.832 0.733 18.769 1.00 97.88 110 ASN A C 1
ATOM 884 O O . ASN A 1 110 ? 5.565 -0.025 19.394 1.00 97.88 110 ASN A O 1
ATOM 888 N N . LEU A 1 111 ? 3.624 0.372 18.322 1.00 97.88 111 LEU A N 1
ATOM 889 C CA . LEU A 1 111 ? 3.010 -0.930 18.613 1.00 97.88 111 LEU A CA 1
ATOM 890 C C . LEU A 1 111 ? 3.834 -2.121 18.097 1.00 97.88 111 LEU A C 1
ATOM 892 O O . LEU A 1 111 ? 3.904 -3.161 18.753 1.00 97.88 111 LEU A O 1
ATOM 896 N N . LEU A 1 112 ? 4.465 -1.983 16.926 1.00 95.56 112 LEU A N 1
ATOM 897 C CA . LEU A 1 112 ? 5.344 -3.019 16.377 1.00 95.56 112 LEU A CA 1
ATOM 898 C C . LEU A 1 112 ? 6.674 -3.100 17.140 1.00 95.56 112 LEU A C 1
ATOM 900 O O . LEU A 1 112 ? 7.139 -4.192 17.451 1.00 95.56 112 LEU A O 1
ATOM 904 N N . LYS A 1 113 ? 7.290 -1.955 17.460 1.00 96.06 113 LYS A N 1
ATOM 905 C CA . LYS A 1 113 ? 8.602 -1.909 18.128 1.00 96.06 113 LYS A CA 1
ATOM 906 C C . LYS A 1 113 ? 8.553 -2.260 19.610 1.00 96.06 113 LYS A C 1
ATOM 908 O O . LYS A 1 113 ? 9.548 -2.757 20.128 1.00 96.06 113 LYS A O 1
ATOM 913 N N . SER A 1 114 ? 7.447 -1.973 20.292 1.00 96.38 114 SER A N 1
ATOM 914 C CA . SER A 1 114 ? 7.282 -2.258 21.720 1.00 96.38 114 SER A CA 1
ATOM 915 C C . SER A 1 114 ? 7.144 -3.750 22.023 1.00 96.38 114 SER A C 1
ATOM 917 O O . SER A 1 114 ? 7.232 -4.128 23.184 1.00 96.38 114 SER A O 1
ATOM 919 N N . GLY A 1 115 ? 6.899 -4.588 21.008 1.00 93.44 115 GLY A N 1
ATOM 920 C CA . GLY A 1 115 ? 6.540 -5.994 21.190 1.00 93.44 115 GLY A CA 1
ATOM 921 C C . GLY A 1 115 ? 5.056 -6.213 21.494 1.00 93.44 115 GLY A C 1
ATOM 922 O O . GLY A 1 115 ? 4.615 -7.354 21.486 1.00 93.44 115 GLY A O 1
ATOM 923 N N . THR A 1 116 ? 4.255 -5.150 21.647 1.00 97.38 116 THR A N 1
ATOM 924 C CA . THR A 1 116 ? 2.834 -5.250 22.022 1.00 97.38 116 THR A CA 1
ATOM 925 C C . THR A 1 116 ? 2.036 -6.142 21.072 1.00 97.38 116 THR A C 1
ATOM 927 O O . THR A 1 116 ? 1.271 -6.984 21.530 1.00 97.38 116 THR A O 1
ATOM 930 N N . ILE A 1 117 ? 2.234 -6.015 19.754 1.00 96.38 117 ILE A N 1
ATOM 931 C CA . ILE A 1 117 ? 1.562 -6.897 18.782 1.00 96.38 117 ILE A CA 1
ATOM 932 C C . ILE A 1 117 ? 2.014 -8.356 18.948 1.00 96.38 117 ILE A C 1
ATOM 934 O O . ILE A 1 117 ? 1.194 -9.263 18.854 1.00 96.38 117 ILE A O 1
ATOM 938 N N . SER A 1 118 ? 3.300 -8.589 19.224 1.00 95.50 118 SER A N 1
ATOM 939 C CA . SER A 1 118 ? 3.821 -9.940 19.449 1.00 95.50 118 SER A CA 1
ATOM 940 C C . SER A 1 118 ? 3.236 -10.577 20.705 1.00 95.50 118 SER A C 1
ATOM 942 O O . SER A 1 118 ? 2.960 -11.771 20.692 1.00 95.50 118 SER A O 1
ATOM 944 N N . ASP A 1 119 ? 3.037 -9.792 21.763 1.00 98.06 119 ASP A N 1
ATOM 945 C CA . ASP A 1 119 ? 2.462 -10.270 23.019 1.00 98.06 119 ASP A CA 1
ATOM 946 C C . ASP A 1 119 ? 0.972 -10.605 22.863 1.00 98.06 119 ASP A C 1
ATOM 948 O O . ASP A 1 119 ? 0.521 -11.637 23.354 1.00 98.06 119 ASP A O 1
ATOM 952 N N . ILE A 1 120 ? 0.217 -9.771 22.132 1.00 98.31 120 ILE A N 1
ATOM 953 C CA . ILE A 1 120 ? -1.219 -9.982 21.868 1.00 98.31 120 ILE A CA 1
ATOM 954 C C . ILE A 1 120 ? -1.474 -11.305 21.144 1.00 98.31 120 ILE A C 1
ATOM 956 O O . ILE A 1 120 ? -2.476 -11.958 21.414 1.00 98.31 120 ILE A O 1
ATOM 960 N N . PHE A 1 121 ? -0.592 -11.681 20.219 1.00 97.62 12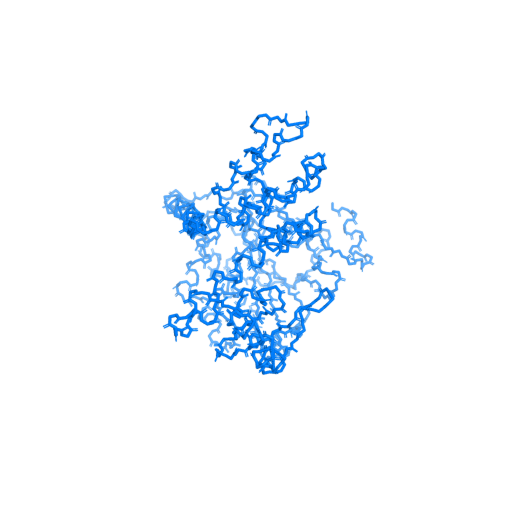1 PHE A N 1
ATOM 961 C CA . PHE A 1 121 ? -0.742 -12.884 19.403 1.00 97.62 121 PHE A CA 1
ATOM 962 C C . PHE A 1 121 ? 0.278 -13.977 19.757 1.00 97.62 121 PHE A C 1
ATOM 964 O O . PHE A 1 121 ? 0.631 -14.790 18.901 1.00 97.62 121 PHE A O 1
ATOM 971 N N . ALA A 1 122 ? 0.786 -13.999 20.992 1.00 97.06 122 ALA A N 1
ATOM 972 C CA . ALA A 1 122 ? 1.837 -14.930 21.410 1.00 97.06 122 ALA A CA 1
ATOM 973 C C . ALA A 1 122 ? 1.412 -16.412 21.348 1.00 97.06 122 ALA A C 1
ATOM 975 O O . ALA A 1 122 ? 2.256 -17.303 21.239 1.00 97.06 122 ALA A O 1
ATOM 976 N N . ASP A 1 123 ? 0.110 -16.683 21.414 1.00 97.19 123 ASP A N 1
ATOM 977 C CA . ASP A 1 123 ? -0.512 -18.005 21.324 1.00 97.19 123 ASP A CA 1
ATOM 978 C C . ASP A 1 123 ? -0.808 -18.445 19.876 1.00 97.19 123 ASP A C 1
ATOM 980 O O . ASP A 1 123 ? -1.194 -19.593 19.641 1.00 97.19 123 ASP A O 1
ATOM 984 N N . VAL A 1 124 ? -0.593 -17.567 18.890 1.00 95.06 124 VAL A N 1
ATOM 985 C CA . VAL A 1 124 ? -0.917 -17.804 17.481 1.00 95.06 124 VAL A CA 1
ATOM 986 C C . VAL A 1 124 ? 0.344 -17.841 16.621 1.00 95.06 124 VAL A C 1
ATOM 988 O O . VAL A 1 124 ? 1.245 -17.017 16.737 1.00 95.06 124 VAL A O 1
ATOM 991 N N . THR A 1 125 ? 0.405 -18.792 15.686 1.00 93.44 125 THR A N 1
ATOM 992 C CA . THR A 1 125 ? 1.508 -18.888 14.718 1.00 93.44 125 THR A CA 1
ATOM 993 C C . THR A 1 125 ? 1.071 -18.422 13.329 1.00 93.44 125 THR A C 1
ATOM 995 O O . THR A 1 125 ? 0.165 -19.003 12.727 1.00 93.44 125 THR A O 1
ATOM 998 N N . PHE A 1 126 ? 1.764 -17.416 12.789 1.00 92.62 126 PHE A N 1
ATOM 999 C CA . PHE A 1 126 ? 1.569 -16.896 11.430 1.00 92.62 126 PHE A CA 1
ATOM 1000 C C . PHE A 1 126 ? 2.747 -17.236 10.508 1.00 92.62 126 PHE A C 1
ATOM 1002 O O . PHE A 1 126 ? 3.847 -17.554 10.957 1.00 92.62 126 PHE A O 1
ATOM 1009 N N . ARG A 1 127 ? 2.528 -17.147 9.190 1.00 90.00 127 ARG A N 1
ATOM 1010 C CA . ARG A 1 127 ? 3.571 -17.345 8.163 1.00 90.00 127 ARG A CA 1
ATOM 1011 C C . ARG A 1 127 ? 4.291 -16.062 7.747 1.00 90.00 127 ARG A C 1
ATOM 1013 O O . ARG A 1 127 ? 5.344 -16.144 7.118 1.00 90.00 127 ARG A O 1
ATOM 1020 N N . ASN A 1 128 ? 3.713 -14.897 8.014 1.00 90.62 128 ASN A N 1
ATOM 1021 C CA . ASN A 1 128 ? 4.323 -13.590 7.774 1.00 90.62 128 ASN A CA 1
ATOM 1022 C C . ASN A 1 128 ? 4.676 -12.888 9.082 1.00 90.62 128 ASN A C 1
ATOM 1024 O O . ASN A 1 128 ? 4.168 -13.250 10.138 1.00 90.62 128 ASN A O 1
ATOM 1028 N N . SER A 1 129 ? 5.564 -11.896 8.995 1.00 92.44 129 SER A N 1
ATOM 1029 C CA . SER A 1 129 ? 5.930 -11.073 10.144 1.00 92.44 129 SER A CA 1
ATOM 1030 C C . SER A 1 129 ? 4.828 -10.065 10.477 1.00 92.44 129 SER A C 1
ATOM 1032 O O . SER A 1 129 ? 4.002 -9.727 9.624 1.00 92.44 129 SER A O 1
ATOM 1034 N N . PHE A 1 130 ? 4.840 -9.536 11.700 1.00 93.50 130 PHE A N 1
ATOM 1035 C CA . PHE A 1 130 ? 3.865 -8.535 12.136 1.00 93.50 130 PHE A CA 1
ATOM 1036 C C . PHE A 1 130 ? 3.939 -7.237 11.321 1.00 93.50 130 PHE A C 1
ATOM 1038 O O . PHE A 1 130 ? 2.915 -6.591 11.097 1.00 93.50 130 PHE A O 1
ATOM 1045 N N . GLU A 1 131 ? 5.121 -6.875 10.814 1.00 89.81 131 GLU A N 1
ATOM 1046 C CA . GLU A 1 131 ? 5.290 -5.733 9.914 1.00 89.81 131 GLU A CA 1
ATOM 1047 C C . GLU A 1 131 ? 4.572 -5.936 8.578 1.00 89.81 131 GLU A C 1
ATOM 1049 O O . GLU A 1 131 ? 4.038 -4.972 8.031 1.00 89.81 131 GLU A O 1
ATOM 1054 N N . ASP A 1 132 ? 4.564 -7.165 8.062 1.00 87.88 132 ASP A N 1
ATOM 1055 C CA . ASP A 1 132 ? 3.849 -7.528 6.840 1.00 87.88 132 ASP A CA 1
ATOM 1056 C C . ASP A 1 132 ? 2.344 -7.703 7.086 1.00 87.88 132 ASP A C 1
ATOM 1058 O O . ASP A 1 132 ? 1.555 -7.502 6.166 1.00 87.88 132 ASP A O 1
ATOM 1062 N N . MET A 1 133 ? 1.944 -8.125 8.292 1.00 94.06 133 MET A N 1
ATOM 1063 C CA . MET A 1 133 ? 0.538 -8.317 8.666 1.00 94.06 133 MET A CA 1
ATOM 1064 C C . MET A 1 133 ? -0.188 -6.984 8.804 1.00 94.06 133 MET A C 1
ATOM 1066 O O . MET A 1 133 ? -1.225 -6.806 8.181 1.00 94.06 133 MET A O 1
ATOM 1070 N N . TYR A 1 134 ? 0.346 -6.049 9.595 1.00 96.31 134 TYR A N 1
ATOM 1071 C CA . TYR A 1 134 ? -0.245 -4.722 9.762 1.00 96.31 134 TYR A CA 1
ATOM 1072 C C . TYR A 1 134 ? 0.130 -3.860 8.550 1.00 96.31 134 TYR A C 1
ATOM 1074 O O . TYR A 1 134 ? 1.183 -3.216 8.552 1.00 96.31 134 TYR A O 1
ATOM 1082 N N . ASP A 1 135 ? -0.709 -3.816 7.513 1.00 95.62 135 ASP A N 1
ATOM 1083 C CA . ASP A 1 135 ? -0.377 -3.116 6.269 1.00 95.62 135 ASP A CA 1
ATOM 1084 C C . ASP A 1 135 ? -0.192 -1.607 6.518 1.00 95.62 135 ASP A C 1
ATOM 1086 O O . ASP A 1 135 ? -1.059 -0.910 7.033 1.00 95.62 135 ASP A O 1
ATOM 1090 N N . SER A 1 136 ? 0.976 -1.074 6.157 1.00 94.81 136 SER A N 1
ATOM 1091 C CA . SER A 1 136 ? 1.249 0.368 6.251 1.00 94.81 136 SER A CA 1
ATOM 1092 C C . SER A 1 136 ? 0.724 1.151 5.051 1.00 94.81 136 SER A C 1
ATOM 1094 O O . SER A 1 136 ? 0.637 2.377 5.113 1.00 94.81 136 SER A O 1
ATOM 1096 N N . GLN A 1 137 ? 0.429 0.478 3.935 1.00 94.44 137 GLN A N 1
ATOM 1097 C CA . GLN A 1 137 ? 0.002 1.145 2.713 1.00 94.44 137 GLN A CA 1
ATOM 1098 C C . GLN A 1 137 ? -1.417 1.708 2.843 1.00 94.44 137 GLN A C 1
ATOM 1100 O O . GLN A 1 137 ? -1.695 2.735 2.229 1.00 94.44 137 GLN A O 1
ATOM 1105 N N . VAL A 1 138 ? -2.278 1.098 3.663 1.00 95.00 138 VAL A N 1
ATOM 1106 C CA . VAL A 1 138 ? -3.660 1.556 3.906 1.00 95.00 138 VAL A CA 1
ATOM 1107 C C . VAL A 1 138 ? -3.756 2.852 4.718 1.00 95.00 138 VAL A C 1
ATOM 1109 O O . VAL A 1 138 ? -4.846 3.375 4.894 1.00 95.00 138 VAL A O 1
ATOM 1112 N N . ILE A 1 139 ? -2.638 3.383 5.225 1.00 95.44 139 ILE A N 1
ATOM 1113 C CA . ILE A 1 139 ? -2.639 4.637 5.994 1.00 95.44 139 ILE A CA 1
ATOM 1114 C C . ILE A 1 139 ? -2.791 5.851 5.065 1.00 95.44 139 ILE A C 1
ATOM 1116 O O . ILE A 1 139 ? -3.539 6.779 5.370 1.00 95.44 139 ILE A O 1
ATOM 1120 N N . GLU A 1 140 ? -2.083 5.861 3.929 1.00 92.88 140 GLU A N 1
ATOM 1121 C CA . GLU A 1 140 ? -2.103 7.008 3.003 1.00 92.88 140 GLU A CA 1
ATOM 1122 C C . GLU A 1 140 ? -1.748 6.696 1.540 1.00 92.88 140 GLU A C 1
ATOM 1124 O O . GLU A 1 140 ? -1.787 7.594 0.702 1.00 92.88 140 GLU A O 1
ATOM 1129 N N . LYS A 1 141 ? -1.362 5.457 1.200 1.00 92.25 141 LYS A N 1
ATOM 1130 C CA . LYS A 1 141 ? -0.864 5.118 -0.146 1.00 92.25 141 LYS A CA 1
ATOM 1131 C C . LYS A 1 141 ? -1.887 4.380 -0.993 1.00 92.25 141 LYS A C 1
ATOM 1133 O O . LYS A 1 141 ? -2.091 4.728 -2.153 1.00 92.25 141 LYS A O 1
ATOM 1138 N N . ASN A 1 142 ? -2.472 3.325 -0.439 1.00 93.94 142 ASN A N 1
ATOM 1139 C CA . ASN A 1 142 ? -3.395 2.458 -1.151 1.00 93.94 142 ASN A CA 1
ATOM 1140 C C . ASN A 1 142 ? -4.828 2.936 -0.922 1.00 93.94 142 ASN A C 1
ATOM 1142 O O . ASN A 1 142 ? -5.242 3.002 0.228 1.00 93.94 142 ASN A O 1
ATOM 1146 N N . PRO A 1 143 ? -5.615 3.177 -1.983 1.00 94.44 143 PRO A N 1
ATOM 1147 C CA . PRO A 1 143 ? -7.035 3.473 -1.840 1.00 94.44 143 PRO A CA 1
ATOM 1148 C C . PRO A 1 143 ? -7.761 2.368 -1.064 1.00 94.44 143 PRO A C 1
ATOM 1150 O O . PRO A 1 143 ? -7.531 1.179 -1.314 1.00 94.44 143 PRO A O 1
ATOM 1153 N N . LEU A 1 144 ? -8.659 2.752 -0.158 1.00 95.38 144 LEU A N 1
ATOM 1154 C CA . LEU A 1 144 ? -9.422 1.806 0.659 1.00 95.38 144 LEU A CA 1
ATOM 1155 C C . LEU A 1 144 ? -10.648 1.320 -0.103 1.00 95.38 144 LEU A C 1
ATOM 1157 O O . LEU A 1 144 ? -11.280 2.094 -0.812 1.00 95.38 144 LEU A O 1
ATOM 1161 N N . LEU A 1 145 ? -11.016 0.046 0.019 1.00 94.88 145 LEU A N 1
ATOM 1162 C CA . LEU A 1 145 ? -12.276 -0.431 -0.557 1.00 94.88 145 LEU A CA 1
ATOM 1163 C C . LEU A 1 145 ? -13.450 0.196 0.191 1.00 94.88 145 LEU A C 1
ATOM 1165 O O . LEU A 1 145 ? -13.514 0.105 1.415 1.00 94.88 145 LEU A O 1
ATOM 1169 N N . LEU A 1 146 ? -14.402 0.759 -0.552 1.00 94.94 146 LEU A N 1
ATOM 1170 C CA . LEU A 1 146 ? -15.641 1.245 0.046 1.00 94.94 146 LEU A CA 1
ATOM 1171 C C . LEU A 1 146 ? -16.397 0.064 0.676 1.00 94.94 146 LEU A C 1
ATOM 1173 O O . LEU A 1 146 ? -16.395 -1.033 0.111 1.00 94.94 146 LEU A O 1
ATOM 1177 N N . TYR A 1 147 ? -17.054 0.272 1.822 1.00 95.69 147 TYR A N 1
ATOM 1178 C CA . TYR A 1 147 ? -17.752 -0.797 2.547 1.00 95.69 147 TYR A CA 1
ATOM 1179 C C . TYR A 1 147 ? -18.617 -1.666 1.616 1.00 95.69 147 TYR A C 1
ATOM 1181 O O . TYR A 1 147 ? -19.384 -1.150 0.799 1.00 95.69 147 TYR A O 1
ATOM 1189 N N . GLY A 1 148 ? -18.463 -2.991 1.699 1.00 92.38 148 GLY A N 1
ATOM 1190 C CA . GLY A 1 148 ? -19.154 -3.957 0.835 1.00 92.38 148 GLY A CA 1
ATOM 1191 C C . GLY A 1 148 ? -18.550 -4.173 -0.564 1.00 92.38 148 GLY A C 1
ATOM 1192 O O . GLY A 1 148 ? -19.017 -5.059 -1.281 1.00 92.38 148 GLY A O 1
ATOM 1193 N N . SER A 1 149 ? -17.512 -3.429 -0.968 1.00 93.69 149 SER A N 1
ATOM 1194 C CA . SER A 1 149 ? -16.791 -3.666 -2.230 1.00 93.69 149 SER A CA 1
ATOM 1195 C C . SER A 1 149 ? -15.776 -4.816 -2.135 1.00 93.69 149 SER A C 1
ATOM 1197 O O . SER A 1 149 ? -15.311 -5.215 -1.068 1.00 93.69 149 SER A O 1
ATOM 1199 N N . THR A 1 150 ? -15.400 -5.347 -3.299 1.00 91.12 150 THR A N 1
ATOM 1200 C CA . THR A 1 150 ? -14.441 -6.448 -3.491 1.00 91.12 150 THR A CA 1
ATOM 1201 C C . THR A 1 150 ? -13.419 -6.076 -4.566 1.00 91.12 150 THR A C 1
ATOM 1203 O O . THR A 1 150 ? -13.744 -5.336 -5.490 1.00 91.12 150 THR A O 1
ATOM 1206 N N . LYS A 1 151 ? -12.179 -6.583 -4.492 1.00 85.50 151 LYS A N 1
ATOM 1207 C CA . LYS A 1 151 ? -11.097 -6.168 -5.414 1.00 85.50 151 LYS A CA 1
ATOM 1208 C C . LYS A 1 151 ? -11.354 -6.532 -6.882 1.00 85.50 151 LYS A C 1
ATOM 1210 O O . LYS A 1 151 ? -11.061 -5.736 -7.761 1.00 85.50 151 LYS A O 1
ATOM 1215 N N . ASP A 1 152 ? -11.862 -7.727 -7.149 1.00 80.31 152 ASP A N 1
ATOM 1216 C CA . ASP A 1 152 ? -12.002 -8.306 -8.493 1.00 80.31 152 ASP A CA 1
ATOM 1217 C C . ASP A 1 152 ? -13.454 -8.669 -8.838 1.00 80.31 152 ASP A C 1
ATOM 1219 O O . ASP A 1 152 ? -13.707 -9.442 -9.764 1.00 80.31 152 ASP A O 1
ATOM 1223 N N . GLY A 1 153 ? -14.410 -8.146 -8.064 1.00 74.19 153 GLY A N 1
ATOM 1224 C CA . GLY A 1 153 ? -15.819 -8.507 -8.176 1.00 74.19 153 GLY A CA 1
ATOM 1225 C C . GLY A 1 153 ? -16.105 -9.962 -7.791 1.00 74.19 153 GLY A C 1
ATOM 1226 O O . GLY A 1 153 ? -17.176 -10.470 -8.116 1.00 74.19 153 GLY A O 1
ATOM 1227 N N . LYS A 1 154 ? -15.148 -10.662 -7.161 1.00 71.69 154 LYS A N 1
ATOM 1228 C CA . LYS A 1 154 ? -15.251 -12.080 -6.805 1.00 71.69 154 LYS A CA 1
ATOM 1229 C C . LYS A 1 154 ? -14.978 -12.293 -5.317 1.00 71.69 154 LYS A C 1
ATOM 1231 O O . LYS A 1 154 ? -14.115 -11.668 -4.708 1.00 71.69 154 LYS A O 1
ATOM 1236 N N . GLY A 1 155 ? -15.688 -13.263 -4.746 1.00 78.12 155 GLY A N 1
ATOM 1237 C CA . GLY A 1 155 ? -15.521 -13.668 -3.351 1.00 78.12 155 GLY A CA 1
ATOM 1238 C C . GLY A 1 155 ? -16.180 -12.720 -2.340 1.00 78.12 155 GLY A C 1
ATOM 1239 O O . GLY A 1 155 ? -16.831 -11.748 -2.723 1.00 78.12 155 GLY A O 1
ATOM 1240 N N . PRO A 1 156 ? -16.063 -13.034 -1.039 1.00 87.81 156 PRO A N 1
ATOM 1241 C CA . PRO A 1 156 ? -16.714 -12.261 0.008 1.00 87.81 156 PRO A CA 1
ATOM 1242 C C . PRO A 1 156 ? -16.003 -10.923 0.247 1.00 87.81 156 PRO A C 1
ATOM 1244 O O . PRO A 1 156 ? -14.768 -10.858 0.302 1.00 87.81 156 PRO A O 1
ATOM 1247 N N . ALA A 1 157 ? -16.799 -9.868 0.417 1.00 92.19 157 ALA A N 1
ATOM 1248 C CA . ALA A 1 157 ? -16.339 -8.588 0.940 1.00 92.19 157 ALA A CA 1
ATOM 1249 C C . ALA A 1 157 ? -16.029 -8.700 2.440 1.00 92.19 157 ALA A C 1
ATOM 1251 O O . ALA A 1 157 ? -16.490 -9.624 3.110 1.00 92.19 157 ALA A O 1
ATOM 1252 N N . TYR A 1 158 ? -15.256 -7.744 2.950 1.00 94.38 158 TYR A N 1
ATOM 1253 C CA . TYR A 1 158 ? -15.193 -7.498 4.386 1.00 94.38 158 TYR A CA 1
ATOM 1254 C C . TYR A 1 158 ? -16.494 -6.823 4.819 1.00 94.38 158 TYR A C 1
ATOM 1256 O O . TYR A 1 158 ? -16.894 -5.816 4.229 1.00 94.38 158 TYR A O 1
ATOM 1264 N N . THR A 1 159 ? -17.151 -7.386 5.826 1.00 95.56 159 THR A N 1
ATOM 1265 C CA . THR A 1 159 ? -18.398 -6.865 6.398 1.00 95.56 159 THR A CA 1
ATOM 1266 C C . THR A 1 159 ? -18.236 -6.696 7.895 1.00 95.56 159 THR A C 1
ATOM 1268 O O . THR A 1 159 ? -17.469 -7.432 8.507 1.00 95.56 159 THR A O 1
ATOM 1271 N N . CYS A 1 160 ? -18.944 -5.731 8.473 1.00 97.81 160 CYS A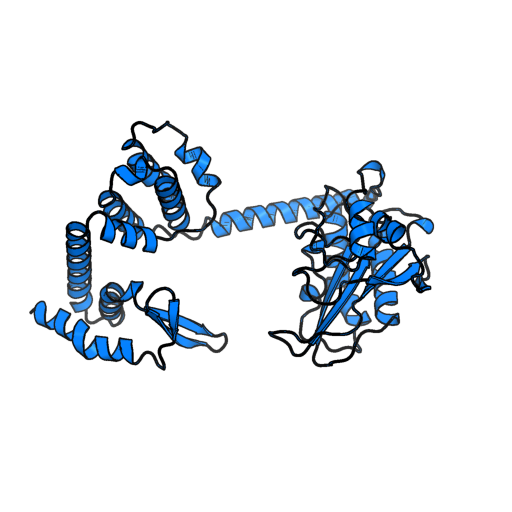 N 1
ATOM 1272 C CA . CYS A 1 160 ? -18.929 -5.490 9.908 1.00 97.81 160 CYS A CA 1
ATOM 1273 C C . CYS A 1 160 ? -19.494 -6.714 10.638 1.00 97.81 160 CYS A C 1
ATOM 1275 O O . CYS A 1 160 ? -20.639 -7.091 10.394 1.00 97.81 160 CYS A O 1
ATOM 1277 N N . THR A 1 161 ? -18.683 -7.348 11.485 1.00 97.69 161 THR A N 1
ATOM 1278 C CA . THR A 1 161 ? -19.113 -8.483 12.313 1.00 97.69 161 THR A CA 1
ATOM 1279 C C . THR A 1 161 ? -19.648 -7.978 13.650 1.00 97.69 161 THR A C 1
ATOM 1281 O O . THR A 1 161 ? -20.728 -8.367 14.083 1.00 97.69 161 THR A O 1
ATOM 1284 N N . TYR A 1 162 ? -18.892 -7.097 14.303 1.00 98.44 162 TYR A N 1
ATOM 1285 C CA . TYR A 1 162 ? -19.215 -6.516 15.603 1.00 98.44 162 TYR A CA 1
ATOM 1286 C C . TYR A 1 162 ? -18.509 -5.166 15.768 1.00 98.44 162 TYR A C 1
ATOM 1288 O O . TYR A 1 162 ? -17.625 -4.803 14.982 1.00 98.44 162 TYR A O 1
ATOM 1296 N N . LYS A 1 163 ? -18.905 -4.426 16.797 1.00 98.50 163 LYS A N 1
ATOM 1297 C CA . LYS A 1 163 ? -18.279 -3.178 17.223 1.00 98.50 163 LYS A CA 1
ATOM 1298 C C . LYS A 1 163 ? -17.625 -3.363 18.588 1.00 98.50 163 LYS A C 1
ATOM 1300 O O . LYS A 1 163 ? -18.085 -4.161 19.405 1.00 98.50 163 LYS A O 1
ATOM 1305 N N . LEU A 1 164 ? -16.544 -2.626 18.807 1.00 98.50 164 LEU A N 1
ATOM 1306 C CA . LEU A 1 164 ? -15.949 -2.403 20.120 1.00 98.50 164 LEU A CA 1
ATOM 1307 C C . LEU A 1 164 ? -16.107 -0.929 20.470 1.00 98.50 164 LEU A C 1
ATOM 1309 O O . LEU A 1 164 ? -15.861 -0.082 19.607 1.00 98.50 164 LEU A O 1
ATOM 1313 N N . TRP A 1 165 ? -16.507 -0.620 21.699 1.00 97.00 165 TRP A N 1
ATOM 1314 C CA . TRP A 1 165 ? -16.715 0.762 22.110 1.00 97.00 165 TRP A CA 1
ATOM 1315 C C . TRP A 1 165 ? -16.354 1.041 23.569 1.00 97.00 165 TRP A C 1
ATOM 1317 O O . TRP A 1 165 ? -16.195 0.131 24.382 1.00 97.00 165 TRP A O 1
ATOM 1327 N N . GLY A 1 166 ? -16.186 2.325 23.883 1.00 96.12 166 GLY A N 1
ATOM 1328 C CA . GLY A 1 166 ? -15.857 2.795 25.227 1.00 96.12 166 GLY A CA 1
ATOM 1329 C C . GLY A 1 166 ? -14.415 2.499 25.643 1.00 96.12 166 GLY A C 1
ATOM 1330 O O . GLY A 1 166 ? -13.628 1.905 24.897 1.00 96.12 166 GLY A O 1
ATOM 1331 N N . GLN A 1 167 ? -14.043 2.939 26.846 1.00 93.25 167 GLN A N 1
ATOM 1332 C CA . GLN A 1 167 ? -12.676 2.753 27.357 1.00 93.25 167 GLN A CA 1
ATOM 1333 C C . GLN A 1 167 ? -12.326 1.283 27.600 1.00 93.25 167 GLN A C 1
ATOM 1335 O O . GLN A 1 167 ? -11.183 0.884 27.392 1.00 93.25 167 GLN A O 1
ATOM 1340 N N . ASP A 1 168 ? -13.319 0.486 27.988 1.00 93.19 168 ASP A N 1
ATOM 1341 C CA . ASP A 1 168 ? -13.138 -0.924 28.320 1.00 93.19 168 ASP A CA 1
ATOM 1342 C C . ASP A 1 168 ? -13.268 -1.852 27.105 1.00 93.19 168 ASP A C 1
ATOM 1344 O O . ASP A 1 168 ? -13.069 -3.060 27.243 1.00 93.19 168 ASP A O 1
ATOM 1348 N N . GLY A 1 169 ? -13.569 -1.320 25.913 1.00 95.25 169 GLY A N 1
ATOM 1349 C CA . GLY A 1 169 ? -13.735 -2.108 24.691 1.00 95.25 169 GLY A CA 1
ATOM 1350 C C . GLY A 1 169 ? -14.916 -3.073 24.784 1.00 95.25 169 GLY A C 1
ATOM 1351 O O . GLY A 1 169 ? -14.768 -4.262 24.489 1.00 95.25 169 GLY A O 1
ATOM 1352 N N . GLU A 1 170 ? -16.068 -2.571 25.231 1.00 96.94 170 GLU A N 1
ATOM 1353 C CA . GLU A 1 170 ? -17.318 -3.324 25.273 1.00 96.94 170 GLU A CA 1
ATOM 1354 C C . GLU A 1 170 ? -17.708 -3.775 23.866 1.00 96.94 170 GLU A C 1
ATOM 1356 O O . GLU A 1 170 ? -17.568 -3.032 22.892 1.00 96.94 170 GLU A O 1
ATOM 1361 N N . ARG A 1 171 ? -18.183 -5.016 23.750 1.00 97.38 171 ARG A N 1
ATOM 1362 C CA . ARG A 1 171 ? -18.546 -5.614 22.467 1.00 97.38 171 ARG A CA 1
ATOM 1363 C C . ARG A 1 171 ? -20.052 -5.592 22.265 1.00 97.38 171 ARG A C 1
ATOM 1365 O O . ARG A 1 171 ? -20.797 -6.078 23.109 1.00 97.38 171 ARG A O 1
ATOM 1372 N N . GLU A 1 172 ? -20.463 -5.177 21.074 1.00 97.12 172 GLU A N 1
ATOM 1373 C CA . GLU A 1 172 ? -21.826 -5.346 20.570 1.00 97.12 172 GLU A CA 1
ATOM 1374 C C . GLU A 1 172 ? -21.800 -5.923 19.150 1.00 97.12 172 GLU A C 1
ATOM 1376 O O . GLU A 1 172 ? -20.924 -5.585 18.351 1.00 97.12 172 GLU A O 1
ATOM 1381 N N . ASP A 1 173 ? -22.729 -6.821 18.824 1.00 97.75 173 ASP A N 1
ATOM 1382 C CA . ASP A 1 173 ? -22.835 -7.347 17.461 1.00 97.75 173 ASP A CA 1
ATOM 1383 C C . ASP A 1 173 ? -23.286 -6.244 16.488 1.00 97.75 173 ASP A C 1
ATOM 1385 O O . ASP A 1 173 ? -23.951 -5.274 16.858 1.00 97.75 173 ASP A O 1
ATOM 1389 N N . CYS A 1 174 ? -22.869 -6.353 15.225 1.00 96.25 174 CYS A N 1
ATOM 1390 C CA . CYS A 1 174 ? -23.123 -5.304 14.246 1.00 96.25 174 CYS A CA 1
ATOM 1391 C C . CYS A 1 17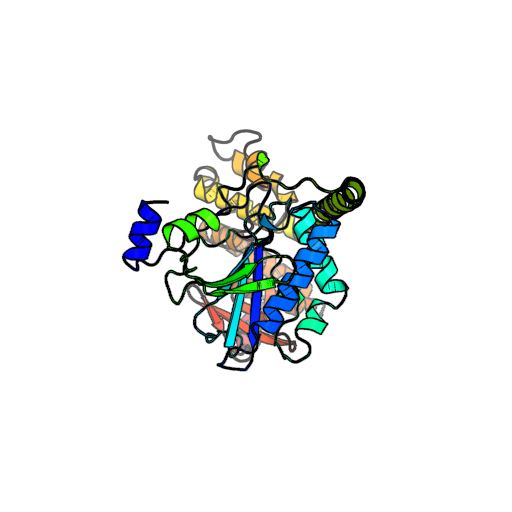4 ? -24.523 -5.443 13.642 1.00 96.25 174 CYS A C 1
ATOM 1393 O O . CYS A 1 174 ? -24.738 -6.235 12.725 1.00 96.25 174 CYS A O 1
ATOM 1395 N N . GLU A 1 175 ? -25.463 -4.647 14.148 1.00 95.88 175 GLU A N 1
ATOM 1396 C CA . GLU A 1 175 ? -26.850 -4.580 13.660 1.00 95.88 175 GLU A CA 1
ATOM 1397 C C . GLU A 1 175 ? -27.121 -3.342 12.784 1.00 95.88 175 GLU A C 1
ATOM 1399 O O . GLU A 1 175 ? -28.256 -3.097 12.380 1.00 95.88 175 GLU A O 1
ATOM 1404 N N . ASP A 1 176 ? -26.082 -2.559 12.477 1.00 95.56 176 ASP A N 1
ATOM 1405 C CA . ASP A 1 176 ? -26.215 -1.322 11.709 1.00 95.56 176 ASP A CA 1
ATOM 1406 C C . ASP A 1 176 ? -26.670 -1.593 10.266 1.00 95.56 176 ASP A C 1
ATOM 1408 O O . ASP A 1 176 ? -26.204 -2.508 9.575 1.00 95.56 176 ASP A O 1
ATOM 1412 N N . GLU A 1 177 ? -27.564 -0.741 9.773 1.00 94.88 177 GLU A N 1
ATOM 1413 C CA . GLU A 1 177 ? -28.093 -0.858 8.423 1.00 94.88 177 GLU A CA 1
ATOM 1414 C C . GLU A 1 177 ? -27.041 -0.478 7.375 1.00 94.88 177 GLU A C 1
ATOM 1416 O O . GLU A 1 177 ? -26.157 0.357 7.578 1.00 94.88 177 GLU A O 1
ATOM 1421 N N . LEU A 1 178 ? -27.164 -1.060 6.178 1.00 93.38 178 LEU A N 1
ATOM 1422 C CA . LEU A 1 178 ? -26.193 -0.838 5.105 1.00 93.38 178 LEU A CA 1
ATOM 1423 C C . LEU A 1 178 ? -25.933 0.652 4.795 1.00 93.38 178 LEU A C 1
ATOM 1425 O O . LEU A 1 178 ? -24.767 1.008 4.631 1.00 93.38 178 LEU A O 1
ATOM 1429 N N . PRO A 1 179 ? -26.951 1.533 4.676 1.00 94.25 179 PRO A N 1
ATOM 1430 C CA . PRO A 1 179 ? -26.705 2.946 4.419 1.00 94.25 179 PRO A CA 1
ATOM 1431 C C . PRO A 1 179 ? -25.849 3.608 5.496 1.00 94.25 179 PRO A C 1
ATOM 1433 O O . PRO A 1 179 ? -24.931 4.346 5.135 1.00 94.25 179 PRO A O 1
ATOM 1436 N N . ASP A 1 180 ? -26.095 3.276 6.762 1.00 94.94 180 ASP A N 1
ATOM 1437 C CA . ASP A 1 180 ? -25.365 3.824 7.901 1.00 94.94 180 ASP A CA 1
ATOM 1438 C C . ASP A 1 180 ? -23.916 3.349 7.863 1.00 94.94 180 ASP A C 1
ATOM 1440 O O . ASP A 1 180 ? -23.008 4.169 7.903 1.00 94.94 180 ASP A O 1
ATOM 1444 N N . LEU A 1 181 ? -23.677 2.057 7.626 1.00 96.50 181 LEU A N 1
ATOM 1445 C CA . LEU A 1 181 ? -22.325 1.509 7.480 1.00 96.50 181 LEU A CA 1
ATOM 1446 C C . LEU A 1 181 ? -21.555 2.147 6.320 1.00 96.50 181 LEU A C 1
ATOM 1448 O O . LEU A 1 181 ? -20.389 2.506 6.469 1.00 96.50 181 LEU A O 1
ATOM 1452 N N . THR A 1 182 ? -22.193 2.311 5.158 1.00 94.88 182 THR A N 1
ATOM 1453 C CA . THR A 1 182 ? -21.518 2.906 3.996 1.00 94.88 182 THR A CA 1
ATOM 1454 C C . THR A 1 182 ? -21.130 4.365 4.207 1.00 94.88 182 THR A C 1
ATOM 1456 O O . THR A 1 182 ? -20.102 4.785 3.684 1.00 94.88 182 THR A O 1
ATOM 1459 N N . ASP A 1 183 ? -21.931 5.132 4.946 1.00 94.69 183 ASP A N 1
ATOM 1460 C CA . ASP A 1 183 ? -21.637 6.533 5.245 1.00 94.69 183 ASP A CA 1
ATOM 1461 C C . ASP A 1 183 ? -20.644 6.654 6.407 1.00 94.69 183 ASP A C 1
ATOM 1463 O O . ASP A 1 183 ? -19.611 7.316 6.299 1.00 94.69 183 ASP A O 1
ATOM 1467 N N . ARG A 1 184 ? -20.900 5.929 7.497 1.00 95.12 184 ARG A N 1
ATOM 1468 C CA . ARG A 1 184 ? -20.099 5.950 8.719 1.00 95.12 184 ARG A CA 1
ATOM 1469 C C . ARG A 1 184 ? -18.657 5.524 8.479 1.00 95.12 184 ARG A C 1
ATOM 1471 O O . ARG A 1 184 ? -17.746 6.141 9.034 1.00 95.12 184 ARG A O 1
ATOM 1478 N N . LEU A 1 185 ? -18.469 4.497 7.648 1.00 96.50 185 LEU A N 1
ATOM 1479 C CA . LEU A 1 185 ? -17.171 3.919 7.305 1.00 96.50 185 LEU A CA 1
ATOM 1480 C C . LEU A 1 185 ? -16.560 4.509 6.026 1.00 96.50 185 LEU A C 1
ATOM 1482 O O . LEU A 1 185 ? -15.549 3.995 5.556 1.00 96.50 185 LEU A O 1
ATOM 1486 N N . SER A 1 186 ? -17.139 5.569 5.462 1.00 95.31 186 SER A N 1
ATOM 1487 C CA . SER A 1 186 ? -16.485 6.311 4.386 1.00 95.31 186 SER A CA 1
ATOM 1488 C C . SER A 1 186 ? -15.322 7.129 4.943 1.00 95.31 186 SER A C 1
ATOM 1490 O O . SER A 1 186 ? -15.447 7.790 5.976 1.00 95.31 186 SER A O 1
ATOM 1492 N N . ILE A 1 187 ? -14.195 7.140 4.233 1.00 94.44 187 ILE A N 1
ATOM 1493 C CA . ILE A 1 187 ? -13.094 8.069 4.538 1.00 94.44 187 ILE A CA 1
ATOM 1494 C C . ILE A 1 187 ? -13.246 9.424 3.830 1.00 94.44 187 ILE A C 1
ATOM 1496 O O . ILE A 1 187 ? -12.499 10.357 4.116 1.00 94.44 187 ILE A O 1
ATOM 1500 N N . GLN A 1 188 ? -14.211 9.559 2.913 1.00 92.88 188 GLN A N 1
ATOM 1501 C CA . GLN A 1 188 ? -14.414 10.779 2.122 1.00 92.88 188 GLN A CA 1
ATOM 1502 C C . GLN A 1 188 ? -15.148 11.888 2.885 1.00 92.88 188 GLN A C 1
ATOM 1504 O O . GLN A 1 188 ? -15.041 13.053 2.512 1.00 92.88 188 GLN A O 1
ATOM 1509 N N . ASN A 1 189 ? -15.886 11.558 3.948 1.00 89.56 189 ASN A N 1
ATOM 1510 C CA . ASN A 1 189 ? -16.622 12.535 4.761 1.00 89.56 189 ASN A CA 1
ATOM 1511 C C . ASN A 1 189 ? -15.810 13.064 5.963 1.00 89.56 189 ASN A C 1
ATOM 1513 O O . ASN A 1 189 ? -16.356 13.751 6.827 1.00 89.56 189 ASN A O 1
ATOM 1517 N N . LYS A 1 190 ? -14.504 12.768 6.025 1.00 89.31 190 LYS A N 1
ATOM 1518 C CA . LYS A 1 190 ? -13.612 13.144 7.131 1.00 89.31 190 LYS A CA 1
ATOM 1519 C C . LYS A 1 190 ? -12.832 14.418 6.796 1.00 89.31 190 LYS A C 1
ATOM 1521 O O . LYS A 1 190 ? -11.673 14.392 6.383 1.00 89.31 190 LYS A O 1
ATOM 1526 N N . TYR A 1 191 ? -13.505 15.558 6.924 1.00 82.44 191 TYR A N 1
ATOM 1527 C CA . TYR A 1 191 ? -12.943 16.882 6.625 1.00 82.44 191 TYR A CA 1
ATOM 1528 C C . TYR A 1 191 ? -11.998 17.389 7.721 1.00 82.44 191 TYR A C 1
ATOM 1530 O O . TYR A 1 191 ? -11.988 16.871 8.834 1.00 82.44 191 TYR A O 1
ATOM 1538 N N . SER A 1 192 ? -11.229 18.441 7.423 1.00 80.38 192 SER A N 1
ATOM 1539 C CA . SER A 1 192 ? -10.210 18.987 8.332 1.00 80.38 192 SER A CA 1
ATOM 1540 C C . SER A 1 192 ? -10.782 19.484 9.660 1.00 80.38 192 SER A C 1
ATOM 1542 O O . SER A 1 192 ? -10.084 19.474 10.667 1.00 80.38 192 SER A O 1
ATOM 1544 N N . SER A 1 193 ? -12.058 19.876 9.681 1.00 82.38 193 SER A N 1
ATOM 1545 C CA . SER A 1 193 ? -12.785 20.267 10.893 1.00 82.38 193 SER A CA 1
ATOM 1546 C C . SER A 1 193 ? -13.045 19.109 11.860 1.00 82.38 193 SER A C 1
ATOM 1548 O O . SER A 1 193 ? -13.348 19.361 13.019 1.00 82.38 193 SER A O 1
ATOM 1550 N N . LEU A 1 194 ? -12.970 17.863 11.385 1.00 85.81 194 LEU A N 1
ATOM 1551 C CA . LEU A 1 194 ? -13.136 16.654 12.196 1.00 85.81 194 LEU A CA 1
ATOM 1552 C C . LEU A 1 194 ? -11.794 16.084 12.666 1.00 85.81 194 LEU A C 1
ATOM 1554 O O . LEU A 1 194 ? -11.779 15.148 13.458 1.00 85.81 194 LEU A O 1
ATOM 1558 N N . THR A 1 195 ? -10.671 16.622 12.183 1.00 90.81 195 THR A N 1
ATOM 1559 C CA . THR A 1 195 ? -9.341 16.169 12.587 1.00 90.81 195 THR A CA 1
ATOM 1560 C C . THR A 1 195 ? -9.102 16.497 14.053 1.00 90.81 195 THR A C 1
ATOM 1562 O O . THR A 1 195 ? -9.134 17.661 14.456 1.00 90.81 195 THR A O 1
ATOM 1565 N N . LEU A 1 196 ? -8.787 15.472 14.839 1.00 93.38 196 LEU A N 1
ATOM 1566 C CA . LEU A 1 196 ? -8.378 15.636 16.221 1.00 93.38 196 LEU A CA 1
ATOM 1567 C C . LEU A 1 196 ? -7.015 16.344 16.268 1.00 93.38 196 LEU A C 1
ATOM 1569 O O . LEU A 1 196 ? -6.066 15.900 15.608 1.00 93.38 196 LEU A O 1
ATOM 1573 N N . PRO A 1 197 ? -6.891 17.448 17.024 1.00 93.12 197 PRO A N 1
ATOM 1574 C CA . PRO A 1 197 ? -5.641 18.180 17.106 1.00 93.12 197 PRO A CA 1
ATOM 1575 C C . PRO A 1 197 ? -4.578 17.335 17.809 1.00 93.12 197 PRO A C 1
ATOM 1577 O O . PRO A 1 197 ? -4.832 16.710 18.842 1.00 93.12 197 PRO A O 1
ATOM 1580 N N . VAL A 1 198 ? -3.368 17.353 17.250 1.00 96.31 198 VAL A N 1
ATOM 1581 C CA . VAL A 1 198 ? -2.193 16.750 17.886 1.00 96.31 198 VAL A CA 1
ATOM 1582 C C . VAL A 1 198 ? -1.871 17.520 19.166 1.00 96.31 198 VAL A C 1
ATOM 1584 O O . VAL A 1 198 ? -1.819 18.754 19.142 1.00 96.31 198 VAL A O 1
ATOM 1587 N N . LEU A 1 199 ? -1.640 16.790 20.258 1.00 96.94 199 LEU A N 1
ATOM 1588 C CA . LEU A 1 199 ? -1.223 17.338 21.548 1.00 96.94 199 LEU A CA 1
ATOM 1589 C C . LEU A 1 199 ? 0.047 18.187 21.392 1.00 96.94 199 LEU A C 1
ATOM 1591 O O . LEU A 1 199 ? 0.959 17.816 20.648 1.00 96.94 199 LEU A O 1
ATOM 1595 N N . GLU A 1 200 ? 0.115 19.329 22.081 1.00 96.25 200 GLU A N 1
ATOM 1596 C CA . GLU A 1 200 ? 1.210 20.301 21.921 1.00 96.25 200 GLU A CA 1
ATOM 1597 C C . GLU A 1 200 ? 2.584 19.659 22.155 1.00 96.25 200 GLU A C 1
ATOM 1599 O O . GLU A 1 200 ? 3.505 19.843 21.360 1.00 96.25 200 GLU A O 1
ATOM 1604 N N . GLU A 1 201 ? 2.695 18.827 23.188 1.00 96.75 201 GLU A N 1
ATOM 1605 C CA . GLU A 1 201 ? 3.898 18.084 23.558 1.00 96.75 201 GLU A CA 1
ATOM 1606 C C . GLU A 1 201 ? 4.347 17.061 22.502 1.00 96.75 201 GLU A C 1
ATOM 1608 O O . GLU A 1 201 ? 5.513 16.667 22.484 1.00 96.75 201 GLU A O 1
ATOM 1613 N N . LYS A 1 202 ? 3.451 16.646 21.599 1.00 97.38 202 LYS A N 1
ATOM 1614 C CA . LYS A 1 202 ? 3.740 15.678 20.533 1.00 97.38 202 LYS A CA 1
ATOM 1615 C C . LYS A 1 202 ? 3.981 16.300 19.169 1.00 97.38 202 LYS A C 1
ATOM 1617 O O . LYS A 1 202 ? 4.482 15.614 18.279 1.00 97.38 202 LYS A O 1
ATOM 1622 N N . LYS A 1 203 ? 3.693 17.590 18.979 1.00 96.00 203 LYS A N 1
ATOM 1623 C CA . LYS A 1 203 ? 3.865 18.251 17.674 1.00 96.00 203 LYS A CA 1
ATOM 1624 C C . LYS A 1 203 ? 5.295 18.165 17.143 1.00 96.00 203 LYS A C 1
ATOM 1626 O O . LYS A 1 203 ? 5.474 17.927 15.952 1.00 96.00 203 LYS A O 1
ATOM 1631 N N . ALA A 1 204 ? 6.296 18.321 18.012 1.00 96.69 204 ALA A N 1
ATOM 1632 C CA . ALA A 1 204 ? 7.705 18.232 17.623 1.00 96.69 204 ALA A CA 1
ATOM 1633 C C . ALA A 1 204 ? 8.079 16.824 17.127 1.00 96.69 204 ALA A C 1
ATOM 1635 O O . ALA A 1 204 ? 8.691 16.687 16.073 1.00 96.69 204 ALA A O 1
ATOM 1636 N N . GLU A 1 205 ? 7.644 15.782 17.841 1.00 97.00 205 GLU A N 1
ATOM 1637 C CA . GLU A 1 205 ? 7.866 14.378 17.468 1.00 97.00 205 GLU A CA 1
ATOM 1638 C C . GLU A 1 205 ? 7.214 14.048 16.113 1.00 97.00 205 GLU A C 1
ATOM 1640 O O . GLU A 1 205 ? 7.828 13.429 15.240 1.00 97.00 205 GLU A O 1
ATOM 1645 N N . VAL A 1 206 ? 5.978 14.514 15.903 1.00 96.06 206 VAL A N 1
ATOM 1646 C CA . VAL A 1 206 ? 5.251 14.325 14.640 1.00 96.06 206 VAL A CA 1
ATOM 1647 C C . VAL A 1 206 ? 5.938 15.062 13.487 1.00 96.06 206 VAL A C 1
ATOM 1649 O O . VAL A 1 206 ? 6.082 14.493 12.404 1.00 96.06 206 VAL A O 1
ATOM 1652 N N . ALA A 1 207 ? 6.398 16.297 13.704 1.00 96.38 207 ALA A N 1
ATOM 1653 C CA . ALA A 1 207 ? 7.138 17.059 12.699 1.00 96.38 207 ALA A CA 1
ATOM 1654 C C . ALA A 1 207 ? 8.455 16.364 12.316 1.00 96.38 207 ALA A C 1
ATOM 1656 O O . ALA A 1 207 ? 8.724 16.170 11.130 1.00 96.38 207 ALA A O 1
ATOM 1657 N N . GLU A 1 208 ? 9.220 15.888 13.302 1.00 96.44 208 GLU A N 1
ATOM 1658 C CA . GLU A 1 208 ? 10.459 15.138 13.076 1.00 96.44 208 GLU A CA 1
ATOM 1659 C C . GLU A 1 208 ? 10.207 13.854 12.267 1.00 96.44 208 GLU A C 1
ATOM 1661 O O . GLU A 1 208 ? 10.979 13.502 11.369 1.00 96.44 208 GLU A O 1
ATOM 1666 N N . PHE A 1 209 ? 9.104 13.149 12.539 1.00 95.38 209 PHE A N 1
ATOM 1667 C CA . PHE A 1 209 ? 8.715 11.974 11.762 1.00 95.38 209 PHE A CA 1
ATOM 1668 C C . PHE A 1 209 ? 8.432 12.323 10.294 1.00 95.38 209 PHE A C 1
ATOM 1670 O O . PHE A 1 209 ? 8.891 11.616 9.390 1.00 95.38 209 PHE A O 1
ATOM 1677 N N . VAL A 1 210 ? 7.701 13.415 10.044 1.00 94.75 210 VAL A N 1
ATOM 1678 C CA . VAL A 1 210 ? 7.400 13.902 8.688 1.00 94.75 210 VAL A CA 1
ATOM 1679 C C . VAL A 1 210 ? 8.687 14.258 7.945 1.00 94.75 210 VAL A C 1
ATOM 1681 O O . VAL A 1 210 ? 8.876 13.810 6.812 1.00 94.75 210 VAL A O 1
ATOM 1684 N N . GLU A 1 211 ? 9.604 14.981 8.588 1.00 95.19 211 GLU A N 1
ATOM 1685 C CA . GLU A 1 211 ? 10.904 15.343 8.014 1.00 95.19 211 GLU A CA 1
ATOM 1686 C C . GLU A 1 211 ? 11.744 14.106 7.676 1.00 95.19 211 GLU A C 1
ATOM 1688 O O . GLU A 1 211 ? 12.229 13.971 6.550 1.00 95.19 211 GLU A O 1
ATOM 1693 N N . LYS A 1 212 ? 11.855 13.141 8.599 1.00 93.75 212 LYS A N 1
ATOM 1694 C CA . LYS A 1 212 ? 12.566 11.871 8.363 1.00 93.75 212 LYS A CA 1
ATOM 1695 C C . LYS A 1 212 ? 11.963 11.081 7.207 1.00 93.75 212 LYS A C 1
ATOM 1697 O O . LYS A 1 212 ? 12.695 10.497 6.402 1.00 93.75 212 LYS A O 1
ATOM 1702 N N . LYS A 1 213 ? 10.632 11.043 7.106 1.00 89.44 213 LYS A N 1
ATOM 1703 C CA . LYS A 1 213 ? 9.930 10.360 6.015 1.00 89.44 213 LYS A CA 1
ATOM 1704 C C . LYS A 1 213 ? 10.201 11.039 4.671 1.00 89.44 213 LYS A C 1
ATOM 1706 O O . LYS A 1 213 ? 10.501 10.339 3.703 1.00 89.44 213 LYS A O 1
ATOM 1711 N N . ALA A 1 214 ? 10.143 12.370 4.623 1.00 90.62 214 ALA A N 1
ATOM 1712 C CA . ALA A 1 214 ? 10.457 13.153 3.431 1.00 90.62 214 ALA A CA 1
ATOM 1713 C C . ALA A 1 214 ? 11.919 12.959 3.001 1.00 90.62 214 ALA A C 1
ATOM 1715 O O . ALA A 1 214 ? 12.176 12.628 1.845 1.00 90.62 214 ALA A O 1
ATOM 1716 N N . ALA A 1 215 ? 12.865 13.033 3.942 1.00 90.12 215 ALA A N 1
ATOM 1717 C CA . ALA A 1 215 ? 14.283 12.786 3.687 1.00 90.12 215 ALA A CA 1
ATOM 1718 C C . ALA A 1 215 ? 14.544 11.366 3.159 1.00 90.12 215 ALA A C 1
ATOM 1720 O O . ALA A 1 215 ? 15.315 11.189 2.219 1.00 90.12 215 ALA A O 1
ATOM 1721 N N . LYS A 1 216 ? 13.872 10.342 3.706 1.00 84.62 216 LYS A N 1
ATOM 1722 C CA . LYS A 1 216 ? 13.979 8.962 3.204 1.00 84.62 216 LYS A CA 1
ATOM 1723 C C . LYS A 1 216 ? 13.407 8.814 1.793 1.00 84.62 216 LYS A C 1
ATOM 1725 O O . LYS A 1 216 ? 13.973 8.074 0.992 1.00 84.62 216 LYS A O 1
ATOM 1730 N N . ALA A 1 217 ? 12.292 9.480 1.494 1.00 81.69 217 ALA A N 1
ATOM 1731 C CA . ALA A 1 217 ? 11.710 9.476 0.156 1.00 81.69 217 ALA A CA 1
ATOM 1732 C C . ALA A 1 217 ? 12.642 10.154 -0.858 1.00 81.69 217 ALA A C 1
ATOM 1734 O O . ALA A 1 217 ? 12.836 9.626 -1.950 1.00 81.69 217 ALA A O 1
ATOM 1735 N N . GLU A 1 218 ? 13.268 11.264 -0.472 1.00 80.88 218 GLU A N 1
ATOM 1736 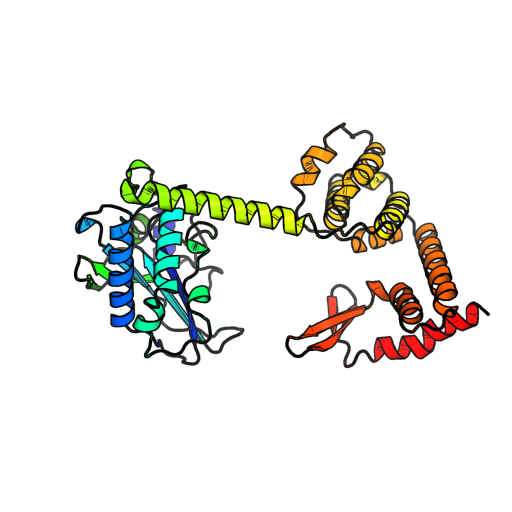C CA . GLU A 1 218 ? 14.230 11.976 -1.309 1.00 80.88 218 GLU A CA 1
ATOM 1737 C C . GLU A 1 218 ? 15.517 11.166 -1.511 1.00 80.88 218 GLU A C 1
ATOM 1739 O O . GLU A 1 218 ? 15.943 10.948 -2.641 1.00 80.88 218 GLU A O 1
ATOM 1744 N N . ALA A 1 219 ? 16.072 10.583 -0.446 1.00 74.19 219 ALA A N 1
ATOM 1745 C CA . ALA A 1 219 ? 17.214 9.679 -0.546 1.00 74.19 219 ALA A CA 1
ATOM 1746 C C . ALA A 1 219 ? 16.911 8.452 -1.423 1.00 74.19 219 ALA A C 1
ATOM 1748 O O . ALA A 1 219 ? 17.780 7.997 -2.160 1.00 74.19 219 ALA A O 1
ATOM 1749 N N . ALA A 1 220 ? 15.686 7.916 -1.390 1.00 68.62 220 ALA A N 1
ATOM 1750 C CA . ALA A 1 220 ? 15.285 6.812 -2.261 1.00 68.62 220 ALA A CA 1
ATOM 1751 C C . ALA A 1 220 ? 15.232 7.215 -3.746 1.00 68.62 220 ALA A C 1
ATOM 1753 O O . ALA A 1 220 ? 15.568 6.389 -4.596 1.00 68.62 220 ALA A O 1
ATOM 1754 N N . LYS A 1 221 ? 14.866 8.467 -4.064 1.00 64.81 221 LYS A N 1
ATOM 1755 C CA . LYS A 1 221 ? 14.973 9.007 -5.429 1.00 64.81 221 LYS A CA 1
ATOM 1756 C C . LYS A 1 221 ? 16.435 9.136 -5.847 1.00 64.81 221 LYS A C 1
ATOM 1758 O O . LYS A 1 221 ? 16.806 8.560 -6.862 1.00 64.81 221 LYS A O 1
ATOM 1763 N N . VAL A 1 222 ? 17.281 9.720 -4.995 1.00 59.03 222 VAL A N 1
ATOM 1764 C CA . VAL A 1 222 ? 18.729 9.841 -5.246 1.00 59.03 222 VAL A CA 1
ATOM 1765 C C . VAL A 1 222 ? 19.387 8.467 -5.426 1.00 59.03 222 VAL A C 1
ATOM 1767 O O . VAL A 1 222 ? 20.210 8.290 -6.313 1.00 59.03 222 VAL A O 1
ATOM 1770 N N . VAL A 1 223 ? 19.017 7.443 -4.650 1.00 49.47 223 VAL A N 1
ATOM 1771 C CA . VAL A 1 223 ? 19.532 6.063 -4.808 1.00 49.47 223 VAL A CA 1
ATOM 1772 C C . VAL A 1 223 ? 19.034 5.399 -6.100 1.00 49.47 223 VAL A C 1
ATOM 1774 O O . VAL A 1 223 ? 19.736 4.572 -6.686 1.00 49.47 223 VAL A O 1
ATOM 1777 N N . CYS A 1 224 ? 17.837 5.753 -6.572 1.00 43.22 224 CYS A N 1
ATOM 1778 C CA . CYS A 1 224 ? 17.334 5.307 -7.870 1.00 43.22 224 CYS A CA 1
ATOM 1779 C C . CYS A 1 224 ? 18.054 6.009 -9.037 1.00 43.22 224 CYS A C 1
ATOM 1781 O O . CYS A 1 224 ? 18.304 5.369 -10.057 1.00 43.22 224 CYS A O 1
ATOM 1783 N N . GLU A 1 225 ? 18.432 7.276 -8.860 1.00 47.09 225 GLU A N 1
ATOM 1784 C CA . GLU A 1 225 ? 19.181 8.100 -9.822 1.00 47.09 225 GLU A CA 1
ATOM 1785 C C . GLU A 1 225 ? 20.689 7.770 -9.846 1.00 47.09 225 GLU A C 1
ATOM 1787 O O . GLU A 1 225 ? 21.335 7.854 -10.885 1.00 47.09 225 GLU A O 1
ATOM 1792 N N . THR A 1 226 ? 21.264 7.318 -8.726 1.00 39.41 226 THR A N 1
ATOM 1793 C CA . THR A 1 226 ? 22.712 7.050 -8.572 1.00 39.41 226 THR A CA 1
ATOM 1794 C C . THR A 1 226 ? 23.147 5.629 -8.919 1.00 39.41 226 THR A C 1
ATOM 1796 O O . THR A 1 226 ? 24.307 5.287 -8.695 1.00 39.41 226 THR A O 1
ATOM 1799 N N . LYS A 1 227 ? 22.293 4.788 -9.518 1.00 39.38 227 LYS A N 1
ATOM 1800 C CA . LYS A 1 227 ? 22.819 3.661 -10.307 1.00 39.38 227 LYS A CA 1
ATOM 1801 C C . LYS A 1 227 ? 23.238 4.222 -11.666 1.00 39.38 227 LYS A C 1
ATOM 1803 O O . LYS A 1 227 ? 22.358 4.408 -12.504 1.00 39.38 227 LYS A O 1
ATOM 1808 N N . PRO A 1 228 ? 24.537 4.458 -11.932 1.00 37.06 228 PRO A N 1
ATOM 1809 C CA . PRO A 1 228 ? 24.940 4.905 -13.251 1.00 37.06 228 PRO A CA 1
ATOM 1810 C C . PRO A 1 228 ? 24.702 3.730 -14.199 1.00 37.06 228 PRO A C 1
ATOM 1812 O O . PRO A 1 228 ? 25.332 2.679 -14.062 1.00 37.06 228 PRO A O 1
ATOM 1815 N N . LYS A 1 229 ? 23.753 3.867 -15.127 1.00 46.94 229 LYS A N 1
ATOM 1816 C CA . LYS A 1 229 ? 23.606 2.919 -16.236 1.00 46.94 229 LYS A CA 1
ATOM 1817 C C . LYS A 1 229 ? 24.351 3.379 -17.479 1.00 46.94 229 LYS A C 1
ATOM 1819 O O . LYS A 1 229 ? 24.664 2.535 -18.313 1.00 46.94 229 LYS A O 1
ATOM 1824 N N . CYS A 1 230 ? 24.740 4.645 -17.581 1.00 38.75 230 CYS A N 1
ATOM 1825 C CA . CYS A 1 230 ? 25.620 5.092 -18.647 1.00 38.75 230 CYS A CA 1
ATOM 1826 C C . CYS A 1 230 ? 27.080 4.716 -18.355 1.00 38.75 230 CYS A C 1
ATOM 1828 O O . CYS A 1 230 ? 27.884 5.522 -17.894 1.00 38.75 230 CYS A O 1
ATOM 1830 N N . ASN A 1 231 ? 27.457 3.473 -18.658 1.00 51.41 231 ASN A N 1
ATOM 1831 C CA . ASN A 1 231 ? 28.826 3.254 -19.118 1.00 51.41 231 ASN A CA 1
ATOM 1832 C C . ASN A 1 231 ? 28.966 3.991 -20.467 1.00 51.41 231 ASN A C 1
ATOM 1834 O O . ASN A 1 231 ? 28.011 3.993 -21.242 1.00 51.41 231 ASN A O 1
ATOM 1838 N N . MET A 1 232 ? 30.122 4.582 -20.791 1.00 49.06 232 MET A N 1
ATOM 1839 C CA . MET A 1 232 ? 30.362 5.225 -22.100 1.00 49.06 232 MET A CA 1
ATOM 1840 C C . MET A 1 232 ? 29.983 4.321 -23.290 1.00 49.06 232 MET A C 1
ATOM 1842 O O . MET A 1 232 ? 29.587 4.803 -24.349 1.00 49.06 232 MET A O 1
ATOM 1846 N N . VAL A 1 233 ? 30.046 3.003 -23.080 1.00 53.12 233 VAL A N 1
ATOM 1847 C CA . VAL A 1 233 ? 29.606 1.961 -24.016 1.00 53.12 233 VAL A CA 1
ATOM 1848 C C . VAL A 1 233 ? 28.102 2.045 -24.343 1.00 53.12 233 VAL A C 1
ATOM 1850 O O . VAL A 1 233 ? 27.731 1.887 -25.503 1.00 53.12 233 VAL A O 1
ATOM 1853 N N . LEU A 1 234 ? 27.239 2.345 -23.362 1.00 67.31 234 LEU A N 1
ATOM 1854 C CA . LEU A 1 234 ? 25.785 2.444 -23.549 1.00 67.31 234 LEU A CA 1
ATOM 1855 C C . LEU A 1 234 ? 25.403 3.675 -24.385 1.00 67.31 234 LEU A C 1
ATOM 1857 O O . LEU A 1 234 ? 24.535 3.579 -25.249 1.00 67.31 234 LEU A O 1
ATOM 1861 N N . LEU A 1 235 ? 26.063 4.819 -24.168 1.00 74.75 235 LEU A N 1
ATOM 1862 C CA . LEU A 1 235 ? 25.791 6.042 -24.931 1.00 74.75 235 LEU A CA 1
ATOM 1863 C C . LEU A 1 235 ? 26.119 5.861 -26.419 1.00 74.75 235 LEU A C 1
ATOM 1865 O O . LEU A 1 235 ? 25.305 6.214 -27.272 1.00 74.75 235 LEU A O 1
ATOM 1869 N N . GLY A 1 236 ? 27.280 5.271 -26.723 1.00 78.62 236 GLY A N 1
ATOM 1870 C CA . GLY A 1 236 ? 27.694 4.997 -28.101 1.00 78.62 236 GLY A CA 1
ATOM 1871 C C . GLY A 1 236 ? 26.755 4.022 -28.819 1.00 78.62 236 GLY A C 1
ATOM 1872 O O . GLY A 1 236 ? 26.379 4.266 -29.965 1.00 78.62 236 GLY A O 1
ATOM 1873 N N . GLU A 1 237 ? 26.319 2.956 -28.137 1.00 84.06 237 GLU A N 1
ATOM 1874 C CA . GLU A 1 237 ? 25.328 2.011 -28.672 1.00 84.06 237 GLU A CA 1
ATOM 1875 C C . GLU A 1 237 ? 23.993 2.710 -28.962 1.00 84.06 237 GLU A C 1
ATOM 1877 O O . GLU A 1 237 ? 23.464 2.605 -30.069 1.00 84.06 237 GLU A O 1
ATOM 1882 N N . VAL A 1 238 ? 23.470 3.483 -28.007 1.00 87.44 238 VAL A N 1
ATOM 1883 C CA . VAL A 1 238 ? 22.189 4.186 -28.164 1.00 87.44 238 VAL A CA 1
ATOM 1884 C C . VAL A 1 238 ? 22.232 5.190 -29.315 1.00 87.44 238 VAL A C 1
ATOM 1886 O O . VAL A 1 238 ? 21.297 5.225 -30.111 1.00 87.44 238 VAL A O 1
ATOM 1889 N N . GLN A 1 239 ? 23.306 5.971 -29.455 1.00 88.31 239 GLN A N 1
ATOM 1890 C CA . GLN A 1 239 ? 23.443 6.935 -30.552 1.00 88.31 239 GLN A CA 1
ATOM 1891 C C . GLN A 1 239 ? 23.433 6.255 -31.926 1.00 88.31 239 GLN A C 1
ATOM 1893 O O . GLN A 1 239 ? 22.740 6.717 -32.831 1.00 88.31 239 GLN A O 1
ATOM 1898 N N . GLN A 1 240 ? 24.148 5.136 -32.077 1.00 89.50 240 GLN A N 1
ATOM 1899 C CA . GLN A 1 240 ? 24.152 4.373 -33.328 1.00 89.50 240 GLN A CA 1
ATOM 1900 C C . GLN A 1 240 ? 22.773 3.781 -33.637 1.00 89.50 240 GLN A C 1
ATOM 1902 O O . GLN A 1 240 ? 22.324 3.844 -34.779 1.00 89.50 240 GLN A O 1
ATOM 1907 N N . LEU A 1 241 ? 22.077 3.248 -32.627 1.00 91.62 241 LEU A N 1
ATOM 1908 C CA . LEU A 1 241 ? 20.725 2.711 -32.792 1.00 91.62 241 LEU A CA 1
ATOM 1909 C C . LEU A 1 241 ? 19.720 3.793 -33.188 1.00 91.62 241 LEU A C 1
ATOM 1911 O O . LEU A 1 241 ? 18.944 3.577 -34.113 1.00 91.62 241 LEU A O 1
ATOM 1915 N N . VAL A 1 242 ? 19.753 4.954 -32.527 1.00 92.31 242 VAL A N 1
ATOM 1916 C CA . VAL A 1 242 ? 18.864 6.087 -32.830 1.00 92.31 242 VAL A CA 1
ATOM 1917 C C . VAL A 1 242 ? 19.121 6.631 -34.237 1.00 92.31 242 VAL A C 1
ATOM 1919 O O . VAL A 1 242 ? 18.167 6.937 -34.946 1.00 92.31 242 VAL A O 1
ATOM 1922 N N . ALA A 1 243 ? 20.378 6.673 -34.686 1.00 91.44 243 ALA A N 1
ATOM 1923 C CA . ALA A 1 243 ? 20.725 7.081 -36.049 1.00 91.44 243 ALA A CA 1
ATOM 1924 C C . ALA A 1 243 ? 20.192 6.127 -37.138 1.00 91.44 243 ALA A C 1
ATOM 1926 O O . ALA A 1 243 ? 20.063 6.531 -38.290 1.00 91.44 243 ALA A O 1
ATOM 1927 N N . MET A 1 244 ? 19.877 4.875 -36.789 1.00 93.38 244 MET A N 1
ATOM 1928 C CA . MET A 1 244 ? 19.266 3.895 -37.697 1.00 93.38 244 MET A CA 1
ATOM 1929 C C . MET A 1 244 ? 17.730 3.964 -37.724 1.00 93.38 244 MET A C 1
ATOM 1931 O O . MET A 1 244 ? 17.109 3.242 -38.508 1.00 93.38 244 MET A O 1
ATOM 1935 N N . LEU A 1 245 ? 17.103 4.790 -36.880 1.00 94.75 245 LEU A N 1
ATOM 1936 C CA . LEU A 1 245 ? 15.647 4.924 -36.833 1.00 94.75 245 LEU A CA 1
ATOM 1937 C C . LEU A 1 245 ? 15.124 5.818 -37.960 1.00 94.75 245 LEU A C 1
ATOM 1939 O O . LEU A 1 245 ? 15.744 6.810 -38.341 1.00 94.75 245 LEU A O 1
ATOM 1943 N N . SER A 1 246 ? 13.932 5.492 -38.454 1.00 93.50 246 SER A N 1
ATOM 1944 C CA . SER A 1 246 ? 13.245 6.277 -39.475 1.00 93.50 246 SER A CA 1
ATOM 1945 C C . SER A 1 246 ? 12.844 7.655 -38.930 1.00 93.50 246 SER A C 1
ATOM 1947 O O . SER A 1 246 ? 12.215 7.721 -37.865 1.00 93.50 246 SER A O 1
ATOM 1949 N N . PRO A 1 247 ? 13.071 8.753 -39.682 1.00 92.75 247 PRO A N 1
ATOM 1950 C CA . PRO A 1 247 ? 12.596 10.089 -39.313 1.00 92.75 247 PRO A CA 1
ATOM 1951 C C . PRO A 1 247 ? 11.082 10.156 -39.067 1.00 92.75 247 PRO A C 1
ATOM 1953 O O . PRO A 1 247 ? 10.621 10.937 -38.240 1.00 92.75 247 PRO A O 1
ATOM 1956 N N . SER A 1 248 ? 10.293 9.278 -39.704 1.00 93.06 248 SER A N 1
ATOM 1957 C CA . SER A 1 248 ? 8.836 9.215 -39.510 1.00 93.06 248 SER A CA 1
ATOM 1958 C C . SER A 1 248 ? 8.424 8.916 -38.063 1.00 93.06 248 SER A C 1
ATOM 1960 O O . SER A 1 248 ? 7.311 9.254 -37.658 1.00 93.06 248 SER A O 1
ATOM 1962 N N . ARG A 1 249 ? 9.307 8.299 -37.263 1.00 93.38 249 ARG A N 1
ATOM 1963 C CA . ARG A 1 249 ? 9.065 8.055 -35.833 1.00 93.38 249 ARG A CA 1
ATOM 1964 C C . ARG A 1 249 ? 9.084 9.335 -35.003 1.00 93.38 249 ARG A C 1
ATOM 1966 O O . ARG A 1 249 ? 8.467 9.348 -33.947 1.00 93.38 249 ARG A O 1
ATOM 1973 N N . ALA A 1 250 ? 9.749 10.396 -35.466 1.00 91.94 250 ALA A N 1
ATOM 1974 C CA . ALA A 1 250 ? 9.674 11.714 -34.836 1.00 91.94 250 ALA A CA 1
ATOM 1975 C C . ALA A 1 250 ? 8.324 12.400 -35.125 1.00 91.94 250 ALA A C 1
ATOM 1977 O O . ALA A 1 250 ? 7.793 13.109 -34.276 1.00 91.94 250 ALA A O 1
ATOM 1978 N N . ASP A 1 251 ? 7.729 12.151 -36.299 1.00 90.31 251 ASP A N 1
ATOM 1979 C CA . ASP A 1 251 ? 6.446 12.750 -36.698 1.00 90.31 251 ASP A CA 1
ATOM 1980 C C . ASP A 1 251 ? 5.218 12.063 -36.084 1.00 90.31 251 ASP A C 1
ATOM 1982 O O . ASP A 1 251 ? 4.175 12.709 -35.874 1.00 90.31 251 ASP A O 1
ATOM 1986 N N . ASN A 1 252 ? 5.313 10.751 -35.837 1.00 94.00 252 ASN A N 1
ATOM 1987 C CA . ASN A 1 252 ? 4.277 9.964 -35.180 1.00 94.00 252 ASN A CA 1
ATOM 1988 C C . ASN A 1 252 ? 4.385 10.113 -33.659 1.00 94.00 252 ASN A C 1
ATOM 1990 O O . ASN A 1 252 ? 5.316 9.616 -33.035 1.00 94.00 252 ASN A O 1
ATOM 1994 N N . ARG A 1 253 ? 3.376 10.735 -33.038 1.00 89.31 253 ARG A N 1
ATOM 1995 C CA . ARG A 1 253 ? 3.372 11.009 -31.593 1.00 89.31 253 ARG A CA 1
ATOM 1996 C C . ARG A 1 253 ? 3.520 9.752 -30.729 1.00 89.31 253 ARG A C 1
ATOM 1998 O O . ARG A 1 253 ? 4.148 9.821 -29.679 1.00 89.31 253 ARG A O 1
ATOM 2005 N N . SER A 1 254 ? 2.931 8.627 -31.131 1.00 91.50 254 SER A N 1
ATOM 2006 C CA . SER A 1 254 ? 3.020 7.382 -30.361 1.00 91.50 254 SER A CA 1
ATOM 2007 C C . SER A 1 254 ? 4.434 6.808 -30.406 1.00 91.50 254 SER A C 1
ATOM 2009 O O . SER A 1 254 ? 4.976 6.453 -29.362 1.00 91.50 254 SER A O 1
ATOM 2011 N N . ASP A 1 255 ? 5.042 6.756 -31.593 1.00 92.38 255 ASP A N 1
ATOM 2012 C CA . ASP A 1 255 ? 6.413 6.261 -31.768 1.00 92.38 255 ASP A CA 1
ATOM 2013 C C . ASP A 1 255 ? 7.435 7.191 -31.106 1.00 92.38 255 ASP A C 1
ATOM 2015 O O . ASP A 1 255 ? 8.366 6.728 -30.448 1.00 92.38 255 ASP A O 1
ATOM 2019 N N . TRP A 1 256 ? 7.219 8.503 -31.207 1.00 94.50 256 TRP A N 1
ATOM 2020 C CA . TRP A 1 256 ? 8.057 9.523 -30.589 1.00 94.50 256 TRP A CA 1
ATOM 2021 C C . TRP A 1 256 ? 8.067 9.427 -29.057 1.00 94.50 256 TRP A C 1
ATOM 2023 O O . TRP A 1 256 ? 9.134 9.431 -28.438 1.00 94.50 256 TRP A O 1
ATOM 2033 N N . LEU A 1 257 ? 6.892 9.268 -28.435 1.00 92.00 257 LEU A N 1
ATOM 2034 C CA . LEU A 1 257 ? 6.781 9.047 -26.989 1.00 92.00 257 LEU A CA 1
ATOM 2035 C C . LEU A 1 257 ? 7.351 7.685 -26.577 1.00 92.00 257 LEU A C 1
ATOM 2037 O O . LEU A 1 257 ? 7.993 7.575 -25.532 1.00 92.00 257 LEU A O 1
ATOM 2041 N N . ALA A 1 258 ? 7.144 6.646 -27.392 1.00 91.25 258 ALA A N 1
ATOM 2042 C CA . ALA A 1 258 ? 7.716 5.328 -27.150 1.00 91.25 258 ALA A CA 1
ATOM 2043 C C . ALA A 1 258 ? 9.253 5.373 -27.152 1.00 91.25 258 ALA A C 1
ATOM 2045 O O . ALA A 1 258 ? 9.870 4.737 -26.291 1.00 91.25 258 ALA A O 1
ATOM 2046 N N . LEU A 1 259 ? 9.852 6.147 -28.065 1.00 92.81 259 LEU A N 1
ATOM 2047 C CA . LEU A 1 259 ? 11.288 6.414 -28.125 1.00 92.81 259 LEU A CA 1
ATOM 2048 C C . LEU A 1 259 ? 11.778 7.167 -26.886 1.00 92.81 259 LEU A C 1
ATOM 2050 O O . LEU A 1 259 ? 12.723 6.704 -26.248 1.00 92.81 259 LEU A O 1
ATOM 2054 N N . GLY A 1 260 ? 11.108 8.254 -26.497 1.00 91.56 260 GLY A N 1
ATOM 2055 C CA . GLY A 1 260 ? 11.446 9.007 -25.285 1.00 91.56 260 GLY A CA 1
ATOM 2056 C C . GLY A 1 260 ? 11.424 8.131 -24.027 1.00 91.56 260 GLY A C 1
ATOM 2057 O O . GLY A 1 260 ? 12.406 8.079 -23.287 1.00 91.56 260 GLY A O 1
ATOM 2058 N N . SER A 1 261 ? 10.367 7.331 -23.847 1.00 89.06 261 SER A N 1
ATOM 2059 C CA . SER A 1 261 ? 10.261 6.354 -22.751 1.00 89.06 261 SER A CA 1
ATOM 2060 C C . SER A 1 261 ? 11.375 5.297 -22.792 1.00 89.06 261 SER A C 1
ATOM 2062 O O . SER A 1 261 ? 11.908 4.915 -21.745 1.00 89.06 261 SER A O 1
ATOM 2064 N N . SER A 1 262 ? 11.763 4.844 -23.992 1.00 89.94 262 SER A N 1
ATOM 2065 C CA . SER A 1 262 ? 12.848 3.875 -24.167 1.00 89.94 262 SER A CA 1
ATOM 2066 C C . SER A 1 262 ? 14.210 4.432 -23.766 1.00 89.94 262 SER A C 1
ATOM 2068 O O . SER A 1 262 ? 15.011 3.711 -23.169 1.00 89.94 262 SER A O 1
ATOM 2070 N N . LEU A 1 263 ? 14.477 5.695 -24.103 1.00 89.69 263 LEU A N 1
ATOM 2071 C CA . LEU A 1 263 ? 15.722 6.380 -23.769 1.00 89.69 263 LEU A CA 1
ATOM 2072 C C . LEU A 1 263 ? 15.784 6.685 -22.269 1.00 89.69 263 LEU A C 1
ATOM 2074 O O . LEU A 1 263 ? 16.770 6.323 -21.631 1.00 89.69 263 LEU A O 1
ATOM 2078 N N . LYS A 1 264 ? 14.697 7.205 -21.681 1.00 86.69 264 LYS A N 1
ATOM 2079 C CA . LYS A 1 264 ? 14.593 7.465 -20.233 1.00 86.69 264 LYS A CA 1
ATOM 2080 C C . LYS A 1 264 ? 14.811 6.206 -19.393 1.00 86.69 264 LYS A C 1
ATOM 2082 O O . LYS A 1 264 ? 15.461 6.256 -18.355 1.00 86.69 264 LYS A O 1
ATOM 2087 N N . SER A 1 265 ? 14.283 5.066 -19.844 1.00 83.56 265 SER A N 1
ATOM 2088 C CA . SER A 1 265 ? 14.467 3.776 -19.160 1.00 83.56 265 SER A CA 1
ATOM 2089 C C . SER A 1 265 ? 15.893 3.222 -19.291 1.00 83.56 265 SER A C 1
ATOM 2091 O O . SER A 1 265 ? 16.300 2.371 -18.493 1.00 83.56 265 SER A O 1
ATOM 2093 N N . GLY A 1 266 ? 16.632 3.657 -20.317 1.00 77.06 266 GLY A N 1
ATOM 2094 C CA . GLY A 1 266 ? 18.043 3.342 -20.507 1.00 77.06 266 GLY A CA 1
ATOM 2095 C C . GLY A 1 266 ? 18.914 4.110 -19.520 1.00 77.06 266 GLY A C 1
ATOM 2096 O O . GLY A 1 266 ? 19.571 3.489 -18.685 1.00 77.06 266 GLY A O 1
ATOM 2097 N N . ASP A 1 267 ? 18.885 5.440 -19.616 1.00 79.56 267 ASP A N 1
ATOM 2098 C CA . ASP A 1 267 ? 19.628 6.350 -18.747 1.00 79.56 267 ASP A CA 1
ATOM 2099 C C . ASP A 1 267 ? 19.053 7.781 -18.800 1.00 79.56 267 ASP A C 1
ATOM 2101 O O . ASP A 1 267 ? 18.541 8.233 -19.826 1.00 79.56 267 ASP A O 1
ATOM 2105 N N . GLU A 1 268 ? 19.157 8.517 -17.693 1.00 81.06 268 GLU A N 1
ATOM 2106 C CA . GLU A 1 268 ? 18.652 9.888 -17.569 1.00 81.06 268 GLU A CA 1
ATOM 2107 C C . GLU A 1 268 ? 19.419 10.896 -18.436 1.00 81.06 268 GLU A C 1
ATOM 2109 O O . GLU A 1 268 ? 18.827 11.854 -18.935 1.00 81.06 268 GLU A O 1
ATOM 2114 N N . SER A 1 269 ? 20.703 10.634 -18.697 1.00 82.25 269 SER A N 1
ATOM 2115 C CA . SER A 1 269 ? 21.573 11.471 -19.530 1.00 82.25 269 SER A CA 1
ATOM 2116 C C . SER A 1 269 ? 21.255 11.418 -21.030 1.00 82.25 269 SER A C 1
ATOM 2118 O O . SER A 1 269 ? 21.870 12.148 -21.804 1.00 82.25 269 SER A O 1
ATOM 2120 N N . LEU A 1 270 ? 20.296 10.590 -21.465 1.00 88.12 270 LEU A N 1
ATOM 2121 C CA . LEU A 1 270 ? 19.937 10.411 -22.880 1.00 88.12 270 LEU A CA 1
ATOM 2122 C C . LEU A 1 270 ? 18.911 11.424 -23.408 1.00 88.12 270 LEU A C 1
ATOM 2124 O O . LEU A 1 270 ? 18.556 11.368 -24.588 1.00 88.12 270 LEU A O 1
ATOM 2128 N N . LEU A 1 271 ? 18.470 12.377 -22.584 1.00 88.06 271 LEU A N 1
ATOM 2129 C CA . LEU A 1 271 ? 17.590 13.467 -23.014 1.00 88.06 271 LEU A CA 1
ATOM 2130 C C . LEU A 1 271 ? 18.123 14.234 -24.242 1.00 88.06 271 LEU A C 1
ATOM 2132 O O . LEU A 1 271 ? 17.352 14.412 -25.185 1.00 88.06 271 LEU A O 1
ATOM 2136 N N . PRO A 1 272 ? 19.417 14.611 -24.328 1.00 88.56 272 PRO A N 1
ATOM 2137 C CA . PRO A 1 272 ? 19.942 15.312 -25.501 1.00 88.56 272 PRO A CA 1
ATOM 2138 C C . PRO A 1 272 ? 19.848 14.486 -26.792 1.00 88.56 272 PRO A C 1
ATOM 2140 O O . PRO A 1 272 ? 19.674 15.045 -27.874 1.00 88.56 272 PRO A O 1
ATOM 2143 N N . VAL A 1 273 ? 19.934 13.152 -26.694 1.00 90.44 273 VAL A N 1
ATOM 2144 C CA . VAL A 1 273 ? 19.781 12.248 -27.847 1.00 90.44 273 VAL A CA 1
ATOM 2145 C C . VAL A 1 273 ? 18.337 12.265 -28.342 1.00 90.44 273 VAL A C 1
ATOM 2147 O O . VAL A 1 273 ? 18.101 12.355 -29.547 1.00 90.44 273 VAL A O 1
ATOM 2150 N N . TRP A 1 274 ? 17.369 12.217 -27.421 1.00 93.31 274 TRP A N 1
ATOM 2151 C CA . TRP A 1 274 ? 15.956 12.310 -27.777 1.00 93.31 274 TRP A CA 1
ATOM 2152 C C . TRP A 1 274 ? 15.612 13.675 -28.368 1.00 93.31 274 TRP A C 1
ATOM 2154 O O . TRP A 1 274 ? 14.919 13.738 -29.380 1.00 93.31 274 TRP A O 1
ATOM 2164 N N . ASP A 1 275 ? 16.136 14.755 -27.788 1.00 91.25 275 ASP A N 1
ATOM 2165 C CA . ASP A 1 275 ? 15.917 16.112 -28.283 1.00 91.25 275 ASP A CA 1
ATOM 2166 C C . ASP A 1 275 ? 16.454 16.288 -29.709 1.00 91.25 275 ASP A C 1
ATOM 2168 O O . ASP A 1 275 ? 15.715 16.685 -30.608 1.00 91.25 275 ASP A O 1
ATOM 2172 N N . THR A 1 276 ? 17.695 15.854 -29.951 1.00 92.81 276 THR A N 1
ATOM 2173 C CA . THR A 1 276 ? 18.321 15.890 -31.283 1.00 92.81 276 THR A CA 1
ATOM 2174 C C . THR A 1 276 ? 17.512 15.097 -32.310 1.00 92.81 276 THR A C 1
ATOM 2176 O O . THR A 1 276 ? 17.294 15.565 -33.424 1.00 92.81 276 THR A O 1
ATOM 2179 N N . PHE A 1 277 ? 17.020 13.908 -31.948 1.00 93.81 277 PHE A N 1
ATOM 2180 C CA . PHE A 1 277 ? 16.161 13.119 -32.835 1.00 93.81 277 PHE A CA 1
ATOM 2181 C C . PHE A 1 277 ? 14.809 13.802 -33.092 1.00 93.81 277 PHE A C 1
ATOM 2183 O O . PHE A 1 277 ? 14.273 13.747 -34.197 1.00 93.81 277 PHE A O 1
ATOM 2190 N N . SER A 1 278 ? 14.256 14.476 -32.084 1.00 93.38 278 SER A N 1
ATOM 2191 C CA . SER A 1 278 ? 12.963 15.162 -32.176 1.00 93.38 278 SER A CA 1
ATOM 2192 C C . SER A 1 278 ? 12.996 16.333 -33.157 1.00 93.38 278 SER A C 1
ATOM 2194 O O . SER A 1 278 ? 11.991 16.593 -33.817 1.00 93.38 278 SER A O 1
ATOM 2196 N N . GLN A 1 279 ? 14.155 16.980 -33.322 1.00 93.62 279 GLN A N 1
ATOM 2197 C CA . GLN A 1 279 ? 14.375 18.063 -34.289 1.00 93.62 279 GLN A CA 1
ATOM 2198 C C . GLN A 1 279 ? 14.202 17.631 -35.756 1.00 93.62 279 GLN A C 1
ATOM 2200 O O . GLN A 1 279 ? 14.073 18.486 -36.629 1.00 93.62 279 GLN A O 1
ATOM 2205 N N . LEU A 1 280 ? 14.156 16.324 -36.046 1.00 91.00 280 LEU A N 1
ATOM 2206 C CA . LEU A 1 280 ? 13.862 15.810 -37.389 1.00 91.00 280 LEU A CA 1
ATOM 2207 C C . LEU A 1 280 ? 12.407 16.064 -37.819 1.00 91.00 280 LEU A C 1
ATOM 2209 O O . LEU A 1 280 ? 12.119 16.067 -39.015 1.00 91.00 280 LEU A O 1
ATOM 2213 N N . SER A 1 281 ? 11.490 16.274 -36.868 1.00 92.69 281 SER A N 1
ATOM 2214 C CA . SER A 1 281 ? 10.089 16.576 -37.161 1.00 92.69 281 SER A CA 1
ATOM 2215 C C . SER A 1 281 ? 9.861 18.074 -37.341 1.00 92.69 281 SER A C 1
ATOM 2217 O O . SER A 1 281 ? 10.292 18.894 -36.532 1.00 92.69 281 SER A O 1
ATOM 2219 N N . SER A 1 282 ? 9.040 18.441 -38.327 1.00 90.69 282 SER A N 1
ATOM 2220 C CA . SER A 1 282 ? 8.556 19.822 -38.485 1.00 90.69 282 SER A CA 1
ATOM 2221 C C . SER A 1 282 ? 7.648 20.293 -37.337 1.00 90.69 282 SER A C 1
ATOM 2223 O O . SER A 1 282 ? 7.394 21.489 -37.207 1.00 90.69 282 SER A O 1
ATOM 2225 N N . LYS A 1 283 ? 7.157 19.370 -36.495 1.00 91.81 283 LYS A N 1
ATOM 2226 C CA . LYS A 1 283 ? 6.316 19.661 -35.320 1.00 91.81 283 LYS A CA 1
ATOM 2227 C C . LYS A 1 283 ? 7.125 19.962 -34.058 1.00 91.81 283 LYS A C 1
ATOM 2229 O O . LYS A 1 283 ? 6.519 20.259 -33.028 1.00 91.81 283 LYS A O 1
ATOM 2234 N N . TYR A 1 284 ? 8.452 19.849 -34.121 1.00 92.19 284 TYR A N 1
ATOM 2235 C CA . TYR A 1 284 ? 9.337 20.028 -32.979 1.00 92.19 284 TYR A CA 1
ATOM 2236 C C . TYR A 1 284 ? 9.167 21.401 -32.316 1.00 92.19 284 TYR A C 1
ATOM 2238 O O . TYR A 1 284 ? 9.074 22.433 -32.985 1.00 92.19 284 TYR A O 1
ATOM 2246 N N . LYS A 1 285 ? 9.173 21.412 -30.980 1.00 88.38 285 LYS A N 1
ATOM 2247 C CA . LYS A 1 285 ? 9.182 22.627 -30.166 1.00 88.38 285 LYS A CA 1
ATOM 2248 C C . LYS A 1 285 ? 10.266 22.526 -29.106 1.00 88.38 285 LYS A C 1
ATOM 2250 O O . LYS A 1 285 ? 10.301 21.574 -28.328 1.00 88.38 285 LYS A O 1
ATOM 2255 N N . SER A 1 286 ? 11.101 23.558 -29.047 1.00 87.50 286 SER A N 1
ATOM 2256 C CA . SER A 1 286 ? 12.155 23.666 -28.040 1.00 87.50 286 SER A CA 1
ATOM 2257 C C . SER A 1 286 ? 11.576 23.595 -26.619 1.00 87.50 286 SER A C 1
ATOM 2259 O O . SER A 1 286 ? 10.574 24.251 -26.315 1.00 87.50 286 SER A O 1
ATOM 2261 N N . GLY A 1 287 ? 12.186 22.766 -25.768 1.00 81.69 287 GLY A N 1
ATOM 2262 C CA . GLY A 1 287 ? 11.780 22.543 -24.376 1.00 81.69 287 GLY A CA 1
ATOM 2263 C C . GLY A 1 287 ? 10.566 21.622 -24.176 1.00 81.69 287 GLY A C 1
ATOM 2264 O O . GLY A 1 287 ? 10.144 21.412 -23.040 1.00 81.69 287 GLY A O 1
ATOM 2265 N N . GLU A 1 288 ? 9.968 21.060 -25.235 1.00 86.81 288 GLU A N 1
ATOM 2266 C CA . GLU A 1 288 ? 8.871 20.085 -25.094 1.00 86.81 288 GLU A CA 1
ATOM 2267 C C . GLU A 1 288 ? 9.383 18.716 -24.618 1.00 86.81 288 GLU A C 1
ATOM 2269 O O . GLU A 1 288 ? 8.765 18.100 -23.747 1.00 86.81 288 GLU A O 1
ATOM 2274 N N . CYS A 1 289 ? 10.548 18.285 -25.114 1.00 86.06 289 CYS A N 1
ATOM 2275 C CA . CYS A 1 289 ? 11.217 17.058 -24.679 1.00 86.06 289 CYS A CA 1
ATOM 2276 C C . CYS A 1 289 ? 11.506 17.089 -23.171 1.00 86.06 289 CYS A C 1
ATOM 2278 O O . CYS A 1 289 ? 11.138 16.166 -22.455 1.00 86.06 289 CYS A O 1
ATOM 2280 N N . GLU A 1 290 ? 12.091 18.177 -22.663 1.00 85.50 290 GLU A N 1
ATOM 2281 C CA . GLU A 1 290 ? 12.420 18.345 -21.239 1.00 85.50 290 GLU A CA 1
ATOM 2282 C C . GLU A 1 290 ? 11.190 18.227 -20.334 1.00 85.50 290 GLU A C 1
ATOM 2284 O O . GLU A 1 290 ? 11.239 17.550 -19.310 1.00 85.50 290 GLU A O 1
ATOM 2289 N N . LYS A 1 291 ? 10.066 18.838 -20.730 1.00 86.00 291 LYS A N 1
ATOM 2290 C CA . LYS A 1 291 ? 8.810 18.777 -19.966 1.00 86.00 291 LYS A CA 1
ATOM 2291 C C . LYS A 1 291 ? 8.282 17.351 -19.863 1.00 86.00 291 LYS A C 1
ATOM 2293 O O . LYS A 1 291 ? 7.911 16.916 -18.781 1.00 86.00 291 LYS A O 1
ATOM 2298 N N . LEU A 1 292 ? 8.265 16.629 -20.981 1.00 86.69 292 LEU A N 1
ATOM 2299 C CA . LEU A 1 292 ? 7.737 15.265 -21.039 1.00 86.69 292 LEU A CA 1
ATOM 2300 C C . LEU A 1 292 ? 8.702 14.226 -20.452 1.00 86.69 292 LEU A C 1
ATOM 2302 O O . LEU A 1 292 ? 8.266 13.150 -20.046 1.00 86.69 292 LEU A O 1
ATOM 2306 N N . TRP A 1 293 ? 9.999 14.535 -20.386 1.00 88.00 293 TRP A N 1
ATOM 2307 C CA . TRP A 1 293 ? 11.035 13.611 -19.924 1.00 88.00 293 TRP A CA 1
ATOM 2308 C C . TRP A 1 293 ? 10.796 13.101 -18.500 1.00 88.00 293 TRP A C 1
ATOM 2310 O O . TRP A 1 293 ? 11.009 11.920 -18.220 1.00 88.00 293 TRP A O 1
ATOM 2320 N N . TYR A 1 294 ? 10.329 13.985 -17.614 1.00 82.94 294 TYR A N 1
ATOM 2321 C CA . TYR A 1 294 ? 10.080 13.675 -16.204 1.00 82.94 294 TYR A CA 1
ATOM 2322 C C . TYR A 1 294 ? 8.750 12.948 -15.964 1.00 82.94 294 TYR A C 1
ATOM 2324 O O . TYR A 1 294 ? 8.594 12.285 -14.941 1.00 82.94 294 TYR A O 1
ATOM 2332 N N . ASP A 1 295 ? 7.828 13.001 -16.928 1.00 83.38 295 ASP A N 1
ATOM 2333 C CA . ASP A 1 295 ? 6.539 12.306 -16.858 1.00 83.38 295 ASP A CA 1
ATOM 2334 C C . ASP A 1 295 ? 6.624 10.852 -17.353 1.00 83.38 295 ASP A C 1
ATOM 2336 O O . ASP A 1 295 ? 5.701 10.053 -17.142 1.00 83.38 295 ASP A O 1
ATOM 2340 N N . PHE A 1 296 ? 7.724 10.474 -18.018 1.00 81.62 296 PHE A N 1
ATOM 2341 C CA . PHE A 1 296 ? 7.898 9.113 -18.506 1.00 81.62 296 PHE A CA 1
ATOM 2342 C C . PHE A 1 296 ? 8.011 8.113 -17.360 1.00 81.62 296 PHE A C 1
ATOM 2344 O O . PHE A 1 296 ? 8.925 8.143 -16.536 1.00 81.62 296 PHE A O 1
ATOM 2351 N N . LYS A 1 297 ? 7.107 7.134 -17.377 1.00 76.88 297 LYS A N 1
ATOM 2352 C CA . LYS A 1 297 ? 7.211 5.944 -16.534 1.00 76.88 297 LYS A CA 1
ATOM 2353 C C . LYS A 1 297 ? 8.184 4.937 -17.162 1.00 76.88 297 LYS A C 1
ATOM 2355 O O . LYS A 1 297 ? 8.271 4.875 -18.395 1.00 76.88 297 LYS A O 1
ATOM 2360 N N . PRO A 1 298 ? 8.873 4.119 -16.343 1.00 67.56 298 PRO A N 1
ATOM 2361 C CA . PRO A 1 298 ? 9.686 3.015 -16.840 1.00 67.56 298 PRO A CA 1
ATOM 2362 C C . PRO A 1 298 ? 8.848 2.122 -17.756 1.00 67.56 298 PRO A C 1
ATOM 2364 O O . PRO A 1 298 ? 7.761 1.684 -17.374 1.00 67.56 298 PRO A O 1
ATOM 2367 N N . GLY A 1 299 ? 9.336 1.884 -18.969 1.00 75.00 299 GLY A N 1
ATOM 2368 C CA . GLY A 1 299 ? 8.552 1.231 -20.012 1.00 75.00 299 GLY A CA 1
ATOM 2369 C C . GLY A 1 299 ? 9.435 0.503 -21.009 1.00 75.00 299 GLY A C 1
ATOM 2370 O O . GLY A 1 299 ? 10.074 -0.497 -20.674 1.00 75.00 299 GLY A O 1
ATOM 2371 N N . ASN A 1 300 ? 9.450 0.996 -22.247 1.00 81.25 300 ASN A N 1
ATOM 2372 C CA . ASN A 1 300 ? 10.296 0.453 -23.305 1.00 81.25 300 ASN A CA 1
ATOM 2373 C C . ASN A 1 300 ? 11.762 0.422 -22.855 1.00 81.25 300 ASN A C 1
ATOM 2375 O O . ASN A 1 300 ? 12.217 1.281 -22.112 1.00 81.25 300 ASN A O 1
ATOM 2379 N N . THR A 1 301 ? 12.515 -0.577 -23.303 1.00 83.88 301 THR A N 1
ATOM 2380 C CA . THR A 1 301 ? 13.947 -0.704 -22.979 1.00 83.88 301 THR A CA 1
ATOM 2381 C C . THR A 1 301 ? 14.792 -0.596 -24.241 1.00 83.88 301 THR A C 1
ATOM 2383 O O . THR A 1 301 ? 14.247 -0.626 -25.343 1.00 83.88 301 THR A O 1
ATOM 2386 N N . ILE A 1 302 ? 16.123 -0.584 -24.107 1.00 85.06 302 ILE A N 1
ATOM 2387 C CA . ILE A 1 302 ? 17.062 -0.636 -25.243 1.00 85.06 302 ILE A CA 1
ATOM 2388 C C . ILE A 1 302 ? 16.758 -1.767 -26.246 1.00 85.06 302 ILE A C 1
ATOM 2390 O O . ILE A 1 302 ? 17.023 -1.630 -27.436 1.00 85.06 302 ILE A O 1
ATOM 2394 N N . ARG A 1 303 ? 16.113 -2.861 -25.810 1.00 83.81 303 ARG A N 1
ATOM 2395 C CA . ARG A 1 303 ? 15.635 -3.935 -26.702 1.00 83.81 303 ARG A CA 1
ATOM 2396 C C . ARG A 1 303 ? 14.658 -3.422 -27.766 1.00 83.81 303 ARG A C 1
ATOM 2398 O O . ARG A 1 303 ? 14.701 -3.881 -28.901 1.00 83.81 303 ARG A O 1
ATOM 2405 N N . SER A 1 304 ? 13.814 -2.457 -27.410 1.00 89.12 304 SER A N 1
ATOM 2406 C CA . SER A 1 304 ? 12.878 -1.795 -28.328 1.00 89.12 304 SER A CA 1
ATOM 2407 C C . SER A 1 304 ? 13.630 -0.974 -29.374 1.00 89.12 304 SER A C 1
ATOM 2409 O O . SER A 1 304 ? 13.272 -1.035 -30.542 1.00 89.12 304 SER A O 1
ATOM 2411 N N . LEU A 1 305 ? 14.723 -0.297 -28.989 1.00 91.06 305 LEU A N 1
ATOM 2412 C CA . LEU A 1 305 ? 15.588 0.421 -29.935 1.00 91.06 305 LEU A CA 1
ATOM 2413 C C . LEU A 1 305 ? 16.217 -0.533 -30.951 1.00 91.06 305 LEU A C 1
ATOM 2415 O O . LEU A 1 305 ? 16.153 -0.273 -32.146 1.00 91.06 305 LEU A O 1
ATOM 2419 N N . HIS A 1 306 ? 16.762 -1.668 -30.500 1.00 91.00 306 HIS A N 1
ATOM 2420 C CA . HIS A 1 306 ? 17.275 -2.699 -31.410 1.00 91.00 306 HIS A CA 1
ATOM 2421 C C . HIS A 1 306 ? 16.186 -3.249 -32.335 1.00 91.00 306 HIS A C 1
ATOM 2423 O O . HIS A 1 306 ? 16.436 -3.462 -33.519 1.00 91.00 306 HIS A O 1
ATOM 2429 N N . TYR A 1 307 ? 14.981 -3.475 -31.810 1.00 90.19 307 TYR A N 1
ATOM 2430 C CA . TYR A 1 307 ? 13.852 -3.940 -32.606 1.00 90.19 307 TYR A CA 1
ATOM 2431 C C . TYR A 1 307 ? 13.454 -2.921 -33.682 1.00 90.19 307 TYR A C 1
ATOM 2433 O O . TYR A 1 307 ? 13.310 -3.295 -34.842 1.00 90.19 307 TYR A O 1
ATOM 2441 N N . TRP A 1 308 ? 13.333 -1.638 -33.334 1.00 94.19 308 TRP A N 1
ATOM 2442 C CA . TRP A 1 308 ? 13.002 -0.589 -34.298 1.00 94.19 308 TRP A CA 1
ATOM 2443 C C . TRP A 1 308 ? 14.118 -0.356 -35.311 1.00 94.19 308 TRP A C 1
ATOM 2445 O O . TRP A 1 308 ? 13.822 -0.286 -36.495 1.00 94.19 308 TRP A O 1
ATOM 2455 N N . ALA A 1 309 ? 15.387 -0.339 -34.895 1.00 93.62 309 ALA A N 1
ATOM 2456 C CA . ALA A 1 309 ? 16.517 -0.231 -35.819 1.00 93.62 309 ALA A CA 1
ATOM 2457 C C . ALA A 1 309 ? 16.536 -1.393 -36.829 1.00 93.62 309 ALA A C 1
ATOM 2459 O O . ALA A 1 309 ? 16.781 -1.181 -38.014 1.00 93.62 309 ALA A O 1
ATOM 2460 N N . LYS A 1 310 ? 16.199 -2.612 -36.383 1.00 92.31 310 LYS A N 1
ATOM 2461 C CA . LYS A 1 310 ? 16.052 -3.786 -37.255 1.00 92.31 310 LYS A CA 1
ATOM 2462 C C . LYS A 1 310 ? 14.910 -3.642 -38.267 1.00 92.31 310 LYS A C 1
ATOM 2464 O O . LYS A 1 310 ? 15.030 -4.176 -39.365 1.00 92.31 310 LYS A O 1
ATOM 2469 N N . LEU A 1 311 ? 13.807 -2.991 -37.895 1.00 92.25 311 LEU A N 1
ATOM 2470 C CA . LEU A 1 311 ? 12.662 -2.769 -38.784 1.00 92.25 311 LEU A CA 1
ATOM 2471 C C . LEU A 1 311 ? 12.897 -1.616 -39.764 1.00 92.25 311 LEU A C 1
ATOM 2473 O O . LEU A 1 311 ? 12.565 -1.741 -40.937 1.00 92.25 311 LEU A O 1
ATOM 2477 N N . ASP A 1 312 ? 13.452 -0.512 -39.273 1.00 93.94 312 ASP A N 1
ATOM 2478 C CA . ASP A 1 312 ? 13.589 0.736 -40.022 1.00 93.94 312 ASP A CA 1
ATOM 2479 C C . ASP A 1 312 ? 14.783 0.703 -40.978 1.00 93.94 312 ASP A C 1
ATOM 2481 O O . ASP A 1 312 ? 14.680 1.180 -42.105 1.00 93.94 312 ASP A O 1
ATOM 2485 N N . SER A 1 313 ? 15.900 0.109 -40.542 1.00 93.38 313 SER A N 1
ATOM 2486 C CA . SER A 1 313 ? 17.136 0.015 -41.323 1.00 93.38 313 SER A CA 1
ATOM 2487 C C . SER A 1 313 ? 17.756 -1.390 -41.235 1.00 93.38 313 SER A C 1
ATOM 2489 O O . SER A 1 313 ? 18.814 -1.558 -40.617 1.00 93.38 313 SER A O 1
ATOM 2491 N N . PRO A 1 314 ? 17.148 -2.420 -41.864 1.00 92.75 314 PRO A N 1
ATOM 2492 C CA . PRO A 1 314 ? 17.591 -3.812 -41.736 1.00 92.75 314 PRO A CA 1
ATOM 2493 C C . PRO A 1 314 ? 19.062 -4.039 -42.115 1.00 92.75 314 PRO A C 1
ATOM 2495 O O . PRO A 1 314 ? 19.781 -4.740 -41.399 1.00 92.75 314 PRO A O 1
ATOM 2498 N N . ASP A 1 315 ? 19.531 -3.420 -43.203 1.00 92.38 315 ASP A N 1
ATOM 2499 C CA . ASP A 1 315 ? 20.904 -3.584 -43.698 1.00 92.38 315 ASP A CA 1
ATOM 2500 C C . ASP A 1 315 ? 21.936 -2.910 -42.786 1.00 92.38 315 ASP A C 1
ATOM 2502 O O . ASP A 1 315 ? 22.967 -3.503 -42.455 1.00 92.38 315 ASP A O 1
ATOM 2506 N N . ALA A 1 316 ? 21.646 -1.688 -42.324 1.00 91.25 316 ALA A N 1
ATOM 2507 C CA . ALA A 1 316 ? 22.511 -0.969 -41.389 1.00 91.25 316 ALA A CA 1
ATOM 2508 C C . ALA A 1 316 ? 22.604 -1.712 -40.049 1.00 91.25 316 ALA A C 1
ATOM 2510 O O . ALA A 1 316 ? 23.698 -1.890 -39.510 1.00 91.25 316 ALA A O 1
ATOM 2511 N N . TYR A 1 317 ? 21.473 -2.226 -39.560 1.00 91.81 317 TYR A N 1
ATOM 2512 C CA . TYR A 1 317 ? 21.412 -3.002 -38.328 1.00 91.81 317 TYR A CA 1
ATOM 2513 C C . TYR A 1 317 ? 22.160 -4.338 -38.442 1.00 91.81 317 TYR A C 1
ATOM 2515 O O . TYR A 1 317 ? 22.863 -4.745 -37.513 1.00 91.81 317 TYR A O 1
ATOM 2523 N N . LYS A 1 318 ? 22.067 -5.012 -39.596 1.00 89.19 318 LYS A N 1
ATOM 2524 C CA . LYS A 1 318 ? 22.844 -6.225 -39.880 1.00 89.19 318 LYS A CA 1
ATOM 2525 C C . LYS A 1 318 ? 24.345 -5.939 -39.828 1.00 89.19 318 LYS A C 1
ATOM 2527 O O . LYS A 1 318 ? 25.058 -6.627 -39.102 1.00 89.19 318 LYS A O 1
ATOM 2532 N N . LYS A 1 319 ? 24.807 -4.886 -40.509 1.00 90.50 319 LYS A N 1
ATOM 2533 C CA . LYS A 1 319 ? 26.218 -4.468 -40.495 1.00 90.50 319 LYS A CA 1
ATOM 2534 C C . LYS A 1 319 ? 26.697 -4.078 -39.092 1.00 90.50 319 LYS A C 1
ATOM 2536 O O . LYS A 1 319 ? 27.821 -4.403 -38.710 1.00 90.50 319 LYS A O 1
ATOM 2541 N N . TYR A 1 320 ? 25.853 -3.400 -38.316 1.00 89.62 320 TYR A N 1
ATOM 2542 C CA . TYR A 1 320 ? 26.130 -3.064 -36.919 1.00 89.62 320 TYR A CA 1
ATOM 2543 C C . TYR A 1 320 ? 26.366 -4.330 -36.077 1.00 89.62 320 TYR A C 1
ATOM 2545 O O . TYR A 1 320 ? 27.385 -4.433 -35.393 1.00 89.62 320 TYR A O 1
ATOM 2553 N N . ASN A 1 321 ? 25.486 -5.330 -36.189 1.00 86.44 321 ASN A N 1
ATOM 2554 C CA . ASN A 1 321 ? 25.639 -6.597 -35.469 1.00 86.44 321 ASN A CA 1
ATOM 2555 C C . ASN A 1 321 ? 26.872 -7.383 -35.928 1.00 86.44 321 ASN A C 1
ATOM 2557 O O . ASN A 1 321 ? 27.586 -7.919 -35.087 1.00 86.44 321 ASN A O 1
ATOM 2561 N N . GLU A 1 322 ? 27.154 -7.426 -37.232 1.00 87.31 322 GLU A N 1
ATOM 2562 C CA . GLU A 1 322 ? 28.369 -8.053 -37.769 1.00 87.31 322 GLU A CA 1
ATOM 2563 C C . GLU A 1 322 ? 29.630 -7.389 -37.200 1.00 87.31 322 GLU A C 1
ATOM 2565 O O . GLU A 1 322 ? 30.521 -8.076 -36.710 1.00 87.31 322 GLU A O 1
ATOM 2570 N N . THR A 1 323 ? 29.681 -6.055 -37.176 1.00 87.38 323 THR A N 1
ATOM 2571 C CA . THR A 1 323 ? 30.818 -5.294 -36.627 1.00 87.38 323 THR A CA 1
ATOM 2572 C C . THR A 1 323 ? 30.996 -5.529 -35.124 1.00 87.38 323 THR A C 1
ATOM 2574 O O . THR A 1 323 ? 32.116 -5.723 -34.641 1.00 87.38 323 THR A O 1
ATOM 2577 N N . SER A 1 324 ? 29.887 -5.541 -34.378 1.00 85.12 324 SER A N 1
ATOM 2578 C CA . SER A 1 324 ? 29.885 -5.811 -32.938 1.00 85.12 324 SER A CA 1
ATOM 2579 C C . SER A 1 324 ? 30.357 -7.237 -32.637 1.00 85.12 324 SER A C 1
ATOM 2581 O O . SER A 1 324 ? 31.196 -7.440 -31.758 1.00 85.12 324 SER A O 1
ATOM 2583 N N . LEU A 1 325 ? 29.884 -8.220 -33.410 1.00 87.00 325 LEU A N 1
ATOM 2584 C CA . LEU A 1 325 ? 30.293 -9.616 -33.291 1.00 87.00 325 LEU A CA 1
ATOM 2585 C C . LEU A 1 325 ? 31.776 -9.803 -33.624 1.00 87.00 325 LEU A C 1
ATOM 2587 O O . LEU A 1 325 ? 32.475 -10.466 -32.867 1.00 87.00 325 LEU A O 1
ATOM 2591 N N . GLN A 1 326 ? 32.271 -9.187 -34.701 1.00 87.69 326 GLN A N 1
ATOM 2592 C CA . GLN A 1 326 ? 33.690 -9.239 -35.070 1.00 87.69 326 GLN A CA 1
ATOM 2593 C C . GLN A 1 326 ? 34.583 -8.640 -33.981 1.00 87.69 326 GLN A C 1
ATOM 2595 O O . GLN A 1 326 ? 35.582 -9.242 -33.601 1.00 87.69 326 GLN A O 1
ATOM 2600 N N . THR A 1 327 ? 34.190 -7.500 -33.407 1.00 87.19 327 THR A N 1
ATOM 2601 C CA . THR A 1 327 ? 34.909 -6.911 -32.265 1.00 87.19 327 THR A CA 1
ATOM 2602 C C . THR A 1 327 ? 34.968 -7.885 -31.088 1.00 87.19 327 THR A C 1
ATOM 2604 O O . THR A 1 327 ? 36.047 -8.139 -30.560 1.00 87.19 327 THR A O 1
ATOM 2607 N N . ALA A 1 328 ? 33.830 -8.477 -30.709 1.00 85.81 328 ALA A N 1
ATOM 2608 C CA . ALA A 1 328 ? 33.770 -9.437 -29.609 1.00 85.81 328 ALA A CA 1
ATOM 2609 C C . ALA A 1 328 ? 34.626 -10.686 -29.882 1.00 85.81 328 ALA A C 1
ATOM 2611 O O . ALA A 1 328 ? 35.342 -11.145 -28.992 1.00 85.81 328 ALA A O 1
ATOM 2612 N N . LEU A 1 329 ? 34.596 -11.208 -31.113 1.00 88.50 329 LEU A N 1
ATOM 2613 C CA . LEU A 1 329 ? 35.418 -12.342 -31.534 1.00 88.50 329 LEU A CA 1
ATOM 2614 C C . LEU A 1 329 ? 36.911 -12.014 -31.419 1.00 88.50 329 LEU A C 1
ATOM 2616 O O . LEU A 1 329 ? 37.647 -12.773 -30.790 1.00 88.50 329 LEU A O 1
ATOM 2620 N N . MET A 1 330 ? 37.345 -10.856 -31.923 1.00 87.62 330 MET A N 1
ATOM 2621 C CA . MET A 1 330 ? 38.737 -10.409 -31.823 1.00 87.62 330 MET A CA 1
ATOM 2622 C C . MET A 1 330 ? 39.189 -10.227 -30.372 1.00 87.62 330 MET A C 1
ATOM 2624 O O . MET A 1 330 ? 40.285 -10.652 -30.018 1.00 87.62 330 MET A O 1
ATOM 2628 N N . THR A 1 331 ? 38.350 -9.647 -29.507 1.00 86.56 331 THR A N 1
ATOM 2629 C CA . THR A 1 331 ? 38.655 -9.526 -28.072 1.00 86.56 331 THR A CA 1
ATOM 2630 C C . THR A 1 331 ? 38.750 -10.895 -27.398 1.00 86.56 331 THR A C 1
ATOM 2632 O O . THR A 1 331 ? 39.642 -11.118 -26.584 1.00 86.56 331 THR A O 1
ATOM 2635 N N . SER A 1 332 ? 37.890 -11.845 -27.776 1.00 90.69 332 SER A N 1
ATOM 2636 C CA . SER A 1 332 ? 37.881 -13.195 -27.199 1.00 90.69 332 SER A CA 1
ATOM 2637 C C . SER A 1 332 ? 39.124 -14.034 -27.492 1.00 90.69 332 SER A C 1
ATOM 2639 O O . SER A 1 332 ? 39.368 -15.020 -26.795 1.00 90.69 332 SER A O 1
ATOM 2641 N N . LEU A 1 333 ? 39.961 -13.613 -28.449 1.00 88.31 333 LEU A N 1
ATOM 2642 C CA . LEU A 1 333 ? 41.279 -14.207 -28.686 1.00 88.31 333 LEU A CA 1
ATOM 2643 C C . LEU A 1 333 ? 42.229 -14.064 -27.487 1.00 88.31 333 LEU A C 1
ATOM 2645 O O . LEU A 1 333 ? 43.243 -14.755 -27.437 1.00 88.31 333 LEU A O 1
ATOM 2649 N N . SER A 1 334 ? 41.890 -13.229 -26.497 1.00 87.31 334 SER A N 1
ATOM 2650 C CA . SER A 1 334 ? 42.556 -13.197 -25.189 1.00 87.31 334 SER A CA 1
ATOM 2651 C C . SER A 1 334 ? 42.545 -14.557 -24.471 1.00 87.31 334 SER A C 1
ATOM 2653 O O . SER A 1 334 ? 43.368 -14.794 -23.589 1.00 87.31 334 SER A O 1
ATOM 2655 N N . GLY A 1 335 ? 41.596 -15.440 -24.813 1.00 83.44 335 GLY A N 1
ATOM 2656 C CA . GLY A 1 335 ? 41.381 -16.731 -24.160 1.00 83.44 335 GLY A CA 1
ATOM 2657 C C . GLY A 1 335 ? 40.631 -16.644 -22.826 1.00 83.44 335 GLY A C 1
ATOM 2658 O O . GLY A 1 335 ? 40.412 -17.669 -22.180 1.00 83.44 335 GLY A O 1
ATOM 2659 N N . SER A 1 336 ? 40.209 -15.449 -22.399 1.00 90.44 336 SER A N 1
ATOM 2660 C CA . SER A 1 336 ? 39.428 -15.273 -21.174 1.00 90.44 336 SER A CA 1
ATOM 2661 C C . SER A 1 336 ? 38.026 -15.863 -21.320 1.00 90.44 336 SER A C 1
ATOM 2663 O O . SER A 1 336 ? 37.304 -15.569 -22.275 1.00 90.44 336 SER A O 1
ATOM 2665 N N . HIS A 1 337 ? 37.585 -16.629 -20.317 1.00 86.50 337 HIS A N 1
ATOM 2666 C CA . HIS A 1 337 ? 36.212 -17.141 -20.260 1.00 86.50 337 HIS A CA 1
ATOM 2667 C C . HIS A 1 337 ? 35.162 -16.025 -20.343 1.00 86.50 337 HIS A C 1
ATOM 2669 O O . HIS A 1 337 ? 34.088 -16.239 -20.902 1.00 86.50 337 HIS A O 1
ATOM 2675 N N . TYR A 1 338 ? 35.471 -14.839 -19.810 1.00 86.50 338 TYR A N 1
ATOM 2676 C CA . TYR A 1 338 ? 34.586 -13.681 -19.894 1.00 86.50 338 TYR A CA 1
ATOM 2677 C C . TYR A 1 338 ? 34.435 -13.191 -21.338 1.00 86.50 338 TYR A C 1
ATOM 2679 O O . TYR A 1 338 ? 33.312 -12.988 -21.793 1.00 86.50 338 TYR A O 1
ATOM 2687 N N . ASP A 1 339 ? 35.533 -13.068 -22.083 1.00 85.94 339 ASP A N 1
ATOM 2688 C CA . ASP A 1 339 ? 35.496 -12.532 -23.447 1.00 85.94 339 ASP A CA 1
ATOM 2689 C C . ASP A 1 339 ? 34.830 -13.516 -24.420 1.00 85.94 339 ASP A C 1
ATOM 2691 O O . ASP A 1 339 ? 34.031 -13.115 -25.266 1.00 85.94 339 ASP A O 1
ATOM 2695 N N . VAL A 1 340 ? 35.052 -14.823 -24.242 1.00 87.56 340 VAL A N 1
ATOM 2696 C CA . VAL A 1 340 ? 34.301 -15.861 -24.971 1.00 87.56 340 VAL A CA 1
ATOM 2697 C C . VAL A 1 340 ? 32.807 -15.791 -24.633 1.00 87.56 340 VAL A C 1
ATOM 2699 O O . VAL A 1 340 ? 31.959 -15.892 -25.521 1.00 87.56 340 VAL A O 1
ATOM 2702 N N . ALA A 1 341 ? 32.448 -15.560 -23.365 1.00 86.44 341 ALA A N 1
ATOM 2703 C CA . ALA A 1 341 ? 31.051 -15.376 -22.977 1.00 86.44 341 ALA A CA 1
ATOM 2704 C C . ALA A 1 341 ? 30.424 -14.117 -23.607 1.00 86.44 341 ALA A C 1
ATOM 2706 O O . ALA A 1 341 ? 29.235 -14.142 -23.927 1.00 86.44 341 ALA A O 1
ATOM 2707 N N . GLN A 1 342 ? 31.195 -13.049 -23.848 1.00 85.31 342 GLN A N 1
ATOM 2708 C CA . GLN A 1 342 ? 30.708 -11.857 -24.555 1.00 85.31 342 GLN A CA 1
ATOM 2709 C C . GLN A 1 342 ? 30.355 -12.140 -26.019 1.00 85.31 342 GLN A C 1
ATOM 2711 O O . GLN A 1 342 ? 29.379 -11.582 -26.520 1.00 85.31 342 GLN A O 1
ATOM 2716 N N . VAL A 1 343 ? 31.066 -13.049 -26.694 1.00 89.69 343 VAL A N 1
ATOM 2717 C CA . VAL A 1 343 ? 30.698 -13.506 -28.049 1.00 89.69 343 VAL A CA 1
ATOM 2718 C C . VAL A 1 343 ? 29.334 -14.192 -28.026 1.00 89.69 343 VAL A C 1
ATOM 2720 O O . VAL A 1 343 ? 28.436 -13.823 -28.784 1.00 89.69 343 VAL A O 1
ATOM 2723 N N . VAL A 1 344 ? 29.145 -15.139 -27.102 1.00 90.38 344 VAL A N 1
ATOM 2724 C CA . VAL A 1 344 ? 27.863 -15.841 -26.920 1.00 90.38 344 VAL A CA 1
ATOM 2725 C C . VAL A 1 344 ? 26.745 -14.849 -26.603 1.00 90.38 344 VAL A C 1
ATOM 2727 O O . VAL A 1 344 ? 25.663 -14.925 -27.183 1.00 90.38 344 VAL A O 1
ATOM 2730 N N . TYR A 1 345 ? 27.008 -13.901 -25.702 1.00 87.44 345 TYR A N 1
ATOM 2731 C CA . TYR A 1 345 ? 26.051 -12.865 -25.342 1.00 87.44 345 TYR A CA 1
ATOM 2732 C C . TYR A 1 345 ? 25.686 -11.998 -26.550 1.00 87.44 345 TYR A C 1
ATOM 2734 O O . TYR A 1 345 ? 24.505 -11.802 -26.814 1.00 87.44 345 TYR A O 1
ATOM 2742 N N . SER A 1 346 ? 26.664 -11.540 -27.334 1.00 86.00 346 SER A N 1
ATOM 2743 C CA . SER A 1 346 ? 26.424 -10.728 -28.533 1.00 86.00 346 SER A CA 1
ATOM 2744 C C . SER A 1 346 ? 25.517 -11.442 -29.543 1.00 86.00 346 SER A C 1
ATOM 2746 O O . SER A 1 346 ? 24.566 -10.845 -30.049 1.00 86.00 346 SER A O 1
ATOM 2748 N N . MET A 1 347 ? 25.734 -12.745 -29.755 1.00 88.44 347 MET A N 1
ATOM 2749 C CA . MET A 1 347 ? 24.926 -13.554 -30.675 1.00 88.44 347 MET A CA 1
ATOM 2750 C C . MET A 1 347 ? 23.497 -13.807 -30.174 1.00 88.44 347 MET A C 1
ATOM 2752 O O . MET A 1 347 ? 22.586 -13.928 -30.989 1.00 88.44 347 MET A O 1
ATOM 2756 N N . TYR A 1 348 ? 23.288 -13.895 -28.854 1.00 89.44 348 TYR A N 1
ATOM 2757 C CA . TYR A 1 348 ? 22.066 -14.478 -28.281 1.00 89.44 348 TYR A CA 1
ATOM 2758 C C . TYR A 1 348 ? 21.361 -13.637 -27.202 1.00 89.44 348 TYR A C 1
ATOM 2760 O O . TYR A 1 348 ? 20.375 -14.100 -26.622 1.00 89.44 348 TYR A O 1
ATOM 2768 N N . LYS A 1 349 ? 21.795 -12.392 -26.946 1.00 85.25 349 LYS A N 1
ATOM 2769 C CA . LYS A 1 349 ? 21.268 -11.496 -25.886 1.00 85.25 349 LYS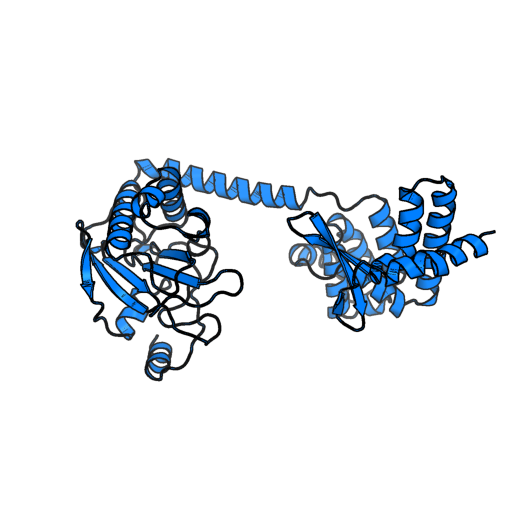 A CA 1
ATOM 2770 C C . LYS A 1 349 ? 19.758 -11.231 -25.939 1.00 85.25 349 LYS A C 1
ATOM 2772 O O . LYS A 1 349 ? 19.159 -10.872 -24.919 1.00 85.25 349 LYS A O 1
ATOM 2777 N N . PHE A 1 350 ? 19.135 -11.392 -27.105 1.00 85.88 350 PHE A N 1
ATOM 2778 C CA . PHE A 1 350 ? 17.689 -11.214 -27.290 1.00 85.88 350 PHE A CA 1
ATOM 2779 C C . PHE A 1 350 ? 16.909 -12.528 -27.365 1.00 85.88 350 PHE A C 1
ATOM 2781 O O . PHE A 1 350 ? 15.697 -12.509 -27.167 1.00 85.88 350 PHE A O 1
ATOM 2788 N N . ASP A 1 351 ? 17.599 -13.648 -27.566 1.00 88.69 351 ASP A N 1
ATOM 2789 C CA . ASP A 1 351 ? 16.979 -14.956 -27.761 1.00 88.69 351 ASP A CA 1
ATOM 2790 C C . ASP A 1 351 ? 16.866 -15.740 -26.451 1.00 88.69 351 ASP A C 1
ATOM 2792 O O . ASP A 1 351 ? 15.937 -16.529 -26.298 1.00 88.69 351 ASP A O 1
ATOM 2796 N N . TYR A 1 352 ? 17.782 -15.525 -25.497 1.00 90.06 352 TYR A N 1
ATOM 2797 C CA . TYR A 1 352 ? 17.826 -16.274 -24.237 1.00 90.06 352 TYR A CA 1
ATOM 2798 C C . TYR A 1 352 ? 17.999 -15.365 -23.023 1.00 90.06 352 TYR A C 1
ATOM 2800 O O . TYR A 1 352 ? 18.677 -14.339 -23.072 1.00 90.06 352 TYR A O 1
ATOM 2808 N N . VAL A 1 353 ? 17.414 -15.783 -21.902 1.00 88.44 353 VAL A N 1
ATOM 2809 C CA . VAL A 1 353 ? 17.626 -15.187 -20.575 1.00 88.44 353 VAL A CA 1
ATOM 2810 C C . VAL A 1 353 ? 17.710 -16.285 -19.523 1.00 88.44 353 VAL A C 1
ATOM 2812 O O . VAL A 1 353 ? 17.202 -17.388 -19.718 1.00 88.44 353 VAL A O 1
ATOM 2815 N N . SER A 1 354 ? 18.330 -15.982 -18.387 1.00 88.56 354 SER A N 1
ATOM 2816 C CA . SER A 1 354 ? 18.367 -16.878 -17.234 1.00 88.56 354 SER A CA 1
ATOM 2817 C C . SER A 1 354 ? 17.907 -16.157 -15.977 1.00 88.56 354 SER A C 1
ATOM 2819 O O . SER A 1 354 ? 18.266 -14.997 -15.769 1.00 88.56 354 SER A O 1
ATOM 2821 N N . THR A 1 355 ? 17.187 -16.854 -15.107 1.00 86.19 355 THR A N 1
ATOM 2822 C CA . THR A 1 355 ? 16.829 -16.365 -13.771 1.00 86.19 355 THR A CA 1
ATOM 2823 C C . THR A 1 355 ? 17.425 -17.268 -12.709 1.00 86.19 355 THR A C 1
ATOM 2825 O O . THR A 1 355 ? 17.616 -18.460 -12.945 1.00 86.19 355 THR A O 1
ATOM 2828 N N . LYS A 1 356 ? 17.668 -16.711 -11.524 1.00 86.94 356 LYS A N 1
ATOM 2829 C CA . LYS A 1 356 ? 18.053 -17.479 -10.343 1.00 86.94 356 LYS A CA 1
ATOM 2830 C C . LYS A 1 356 ? 16.935 -17.446 -9.316 1.00 86.94 356 LYS A C 1
ATOM 2832 O O . LYS A 1 356 ? 16.387 -16.377 -9.056 1.00 86.94 356 LYS A O 1
ATOM 2837 N N . ASP A 1 357 ? 16.594 -18.602 -8.762 1.00 81.75 357 ASP A N 1
ATOM 2838 C CA . ASP A 1 357 ? 15.667 -18.674 -7.634 1.00 81.75 357 ASP A CA 1
ATOM 2839 C C . ASP A 1 357 ? 16.363 -18.288 -6.312 1.00 81.75 357 ASP A C 1
ATOM 2841 O O . ASP A 1 357 ? 17.573 -18.046 -6.257 1.00 81.75 357 ASP A O 1
ATOM 2845 N N . GLN A 1 358 ? 15.598 -18.244 -5.218 1.00 83.88 358 GLN A N 1
ATOM 2846 C CA . GLN A 1 358 ? 16.123 -17.948 -3.877 1.00 83.88 358 GLN A CA 1
ATOM 2847 C C . GLN A 1 358 ? 17.164 -18.971 -3.386 1.00 83.88 358 GLN A C 1
ATOM 2849 O O . GLN A 1 358 ? 17.920 -18.682 -2.464 1.00 83.88 358 GLN A O 1
ATOM 2854 N N . LYS A 1 359 ? 17.217 -20.159 -4.000 1.00 82.56 359 LYS A N 1
ATOM 2855 C CA . LYS A 1 359 ? 18.174 -21.234 -3.712 1.00 82.56 359 LYS A CA 1
ATOM 2856 C C . LYS A 1 359 ? 19.362 -21.223 -4.684 1.00 82.56 359 LYS A C 1
ATOM 2858 O O . LYS A 1 359 ? 20.163 -22.152 -4.668 1.00 82.56 359 LYS A O 1
ATOM 2863 N N . ASN A 1 360 ? 19.498 -20.169 -5.498 1.00 81.81 360 ASN A N 1
ATOM 2864 C CA . ASN A 1 360 ? 20.548 -19.979 -6.500 1.00 81.81 360 ASN A CA 1
ATOM 2865 C C . ASN A 1 360 ? 20.517 -21.005 -7.658 1.00 81.81 360 ASN A C 1
ATOM 2867 O O . ASN A 1 360 ? 21.493 -21.118 -8.406 1.00 81.81 360 ASN A O 1
ATOM 2871 N N . ASN A 1 361 ? 19.400 -21.711 -7.864 1.00 83.81 361 ASN A N 1
ATOM 2872 C CA . ASN A 1 361 ? 19.205 -22.561 -9.038 1.00 83.81 361 ASN A CA 1
ATOM 2873 C C . ASN A 1 361 ? 18.947 -21.693 -10.264 1.00 83.81 361 ASN A C 1
ATOM 2875 O O . ASN A 1 361 ? 18.157 -20.752 -10.213 1.00 83.81 361 ASN A O 1
ATOM 2879 N N . THR A 1 362 ? 19.612 -22.014 -11.373 1.00 87.31 362 THR A N 1
ATOM 2880 C CA . THR A 1 362 ? 19.493 -21.251 -12.619 1.00 87.31 362 THR A CA 1
ATOM 2881 C C . THR A 1 362 ? 18.499 -21.917 -13.563 1.00 87.31 362 THR A C 1
ATOM 2883 O O . THR A 1 362 ? 18.712 -23.055 -13.978 1.00 87.31 362 THR A O 1
ATOM 2886 N N . THR A 1 363 ? 17.466 -21.177 -13.958 1.00 89.50 363 THR A N 1
ATOM 2887 C CA . THR A 1 363 ? 16.499 -21.584 -14.985 1.00 89.50 363 THR A CA 1
ATOM 2888 C C . THR A 1 363 ? 16.721 -20.750 -16.238 1.00 89.50 363 THR A C 1
ATOM 2890 O O . THR A 1 363 ? 16.822 -19.525 -16.163 1.00 89.50 363 THR A O 1
ATOM 2893 N N . TRP A 1 364 ? 16.813 -21.411 -17.390 1.00 91.06 364 TRP A N 1
ATOM 2894 C CA . TRP A 1 364 ? 16.991 -20.764 -18.689 1.00 91.06 364 TRP A CA 1
ATOM 2895 C C . TRP A 1 364 ? 15.662 -20.642 -19.418 1.00 91.06 364 TRP A C 1
ATOM 2897 O O . TRP A 1 364 ? 14.828 -21.537 -19.336 1.00 91.06 364 TRP A O 1
ATOM 2907 N N . TYR A 1 365 ? 15.504 -19.571 -20.185 1.00 91.31 365 TYR A N 1
ATOM 2908 C CA . TYR A 1 365 ? 14.348 -19.333 -21.036 1.00 91.31 365 TYR A CA 1
ATOM 2909 C C . TYR A 1 365 ? 14.794 -18.914 -22.432 1.00 91.31 365 TYR A C 1
ATOM 2911 O O . TYR A 1 365 ? 15.806 -18.226 -22.582 1.00 91.31 365 TYR A O 1
ATOM 2919 N N . LYS A 1 366 ? 14.012 -19.294 -23.440 1.00 93.12 366 LYS A N 1
ATOM 2920 C CA . LYS A 1 366 ? 14.150 -18.871 -24.835 1.00 93.12 366 LYS A CA 1
ATOM 2921 C C . LYS A 1 366 ? 12.937 -18.052 -25.246 1.00 93.12 366 LYS A C 1
ATOM 2923 O O . LYS A 1 366 ? 11.807 -18.409 -24.922 1.00 93.12 366 LYS A O 1
ATOM 2928 N N . PHE A 1 367 ? 13.161 -16.955 -25.955 1.00 87.81 367 PHE A N 1
ATOM 2929 C CA . PHE A 1 367 ? 12.076 -16.156 -26.500 1.00 87.81 367 PHE A CA 1
ATOM 2930 C C . PHE A 1 367 ? 11.511 -16.836 -27.751 1.00 87.81 367 PHE A C 1
ATOM 2932 O O . PHE A 1 367 ? 12.242 -17.112 -28.701 1.00 87.81 367 PHE A O 1
ATOM 2939 N N . SER A 1 368 ? 10.213 -17.130 -27.745 1.00 85.00 368 SER A N 1
ATOM 2940 C CA . SER A 1 368 ? 9.521 -17.842 -28.820 1.00 85.00 368 SER A CA 1
ATOM 2941 C C . SER A 1 368 ? 8.151 -17.208 -29.057 1.00 85.00 368 SER A C 1
ATOM 2943 O O . SER A 1 368 ? 7.319 -17.105 -28.150 1.00 85.00 368 SER A O 1
ATOM 2945 N N . GLY A 1 369 ? 7.920 -16.721 -30.280 1.00 84.38 369 GLY A N 1
ATOM 2946 C CA . GLY A 1 369 ? 6.716 -15.970 -30.635 1.00 84.38 369 GLY A CA 1
ATOM 2947 C C . GLY A 1 369 ? 6.592 -14.668 -29.837 1.00 84.38 369 GLY A C 1
ATOM 2948 O O . GLY A 1 369 ? 7.255 -13.683 -30.143 1.00 84.38 369 GLY A O 1
ATOM 2949 N N . HIS A 1 370 ? 5.724 -14.670 -28.825 1.00 82.50 370 HIS A N 1
ATOM 2950 C CA . HIS A 1 370 ? 5.442 -13.519 -27.956 1.00 82.50 370 HIS A CA 1
ATOM 2951 C C . HIS A 1 370 ? 5.654 -13.826 -26.462 1.00 82.50 370 HIS A C 1
ATOM 2953 O O . HIS A 1 370 ? 5.144 -13.101 -25.607 1.00 82.50 370 HIS A O 1
ATOM 2959 N N . ARG A 1 371 ? 6.370 -14.908 -26.121 1.00 84.62 371 ARG A N 1
ATOM 2960 C CA . ARG A 1 371 ? 6.587 -15.331 -24.730 1.00 84.62 371 ARG A CA 1
ATOM 2961 C C . ARG A 1 371 ? 7.969 -15.941 -24.503 1.00 84.62 371 ARG A C 1
ATOM 2963 O O . ARG A 1 371 ? 8.646 -16.362 -25.435 1.00 84.62 371 ARG A O 1
ATOM 2970 N N . TRP A 1 372 ? 8.355 -16.008 -23.235 1.00 89.06 372 TRP A N 1
ATOM 2971 C CA . TRP A 1 372 ? 9.517 -16.762 -22.777 1.00 89.06 372 TRP A CA 1
ATOM 2972 C C . TRP A 1 372 ? 9.102 -18.201 -22.475 1.00 89.06 372 TRP A C 1
ATOM 2974 O O . TRP A 1 372 ? 8.153 -18.426 -21.727 1.00 89.06 372 TRP A O 1
ATOM 2984 N N . GLU A 1 373 ? 9.803 -19.164 -23.061 1.00 92.06 373 GLU A N 1
ATOM 2985 C CA . GLU A 1 373 ? 9.584 -20.596 -22.858 1.00 92.06 373 GLU A CA 1
ATOM 2986 C C . GLU A 1 373 ? 10.767 -21.182 -22.093 1.00 92.06 373 GLU A C 1
ATOM 2988 O O . GLU A 1 373 ? 11.919 -20.879 -22.401 1.00 92.06 373 GLU A O 1
ATOM 2993 N N . GLU A 1 374 ? 10.493 -21.985 -21.066 1.00 91.25 374 GLU A N 1
ATOM 2994 C CA . GLU A 1 374 ? 11.540 -22.584 -20.241 1.00 91.25 374 GLU A CA 1
ATOM 2995 C C . GLU A 1 374 ? 12.358 -23.607 -21.042 1.00 91.25 374 GLU A C 1
ATOM 2997 O O . GLU A 1 374 ? 11.827 -24.513 -21.685 1.00 91.25 374 GLU A O 1
ATOM 3002 N N . CYS A 1 375 ? 13.678 -23.472 -20.968 1.00 85.62 375 CYS A N 1
ATOM 3003 C CA . CYS A 1 375 ? 14.648 -24.369 -21.570 1.00 85.62 375 CYS A CA 1
ATOM 3004 C C . CYS A 1 375 ? 15.227 -25.284 -20.496 1.00 85.62 375 CYS A C 1
ATOM 3006 O O . CYS A 1 375 ? 16.122 -24.879 -19.746 1.00 85.62 375 CYS A O 1
ATOM 3008 N N . VAL A 1 376 ? 14.783 -26.541 -20.476 1.00 80.38 376 VAL A N 1
ATOM 3009 C CA . VAL A 1 376 ? 15.293 -27.563 -19.552 1.00 80.38 376 VAL A CA 1
ATOM 3010 C C . VAL A 1 376 ? 16.822 -27.628 -19.639 1.00 80.38 376 VAL A C 1
ATOM 3012 O O . VAL A 1 376 ? 17.395 -27.955 -20.680 1.00 80.38 376 VAL A O 1
ATOM 3015 N N . GLY A 1 377 ? 17.493 -27.242 -18.550 1.00 73.19 377 GLY A N 1
ATOM 3016 C CA . GLY A 1 377 ? 18.953 -27.244 -18.429 1.00 73.19 377 GLY A CA 1
ATOM 3017 C C . GLY A 1 377 ? 19.708 -26.443 -19.501 1.00 73.19 377 GLY A C 1
ATOM 3018 O O . GLY A 1 377 ? 20.869 -26.758 -19.769 1.00 73.19 377 GLY A O 1
ATOM 3019 N N . GLY A 1 378 ? 19.067 -25.483 -20.180 1.00 81.12 378 GLY A N 1
ATOM 3020 C CA . GLY A 1 378 ? 19.699 -24.674 -21.232 1.00 81.12 378 GLY A CA 1
ATOM 3021 C C . GLY A 1 378 ? 20.278 -25.484 -22.403 1.00 81.12 378 GLY A C 1
ATOM 3022 O O . GLY A 1 378 ? 21.239 -25.042 -23.029 1.00 81.12 378 GLY A O 1
ATOM 3023 N N . VAL A 1 379 ? 19.753 -26.689 -22.674 1.00 86.25 379 VAL A N 1
ATOM 3024 C CA . VAL A 1 379 ? 20.291 -27.616 -23.694 1.00 86.25 379 VAL A CA 1
ATOM 3025 C C . VAL A 1 379 ? 20.354 -26.970 -25.080 1.00 86.25 379 VAL A C 1
ATOM 3027 O O . VAL A 1 379 ? 21.363 -27.086 -25.766 1.00 86.25 379 VAL A O 1
ATOM 3030 N N . ASP A 1 380 ? 19.310 -26.235 -25.465 1.00 87.94 380 ASP A N 1
ATOM 3031 C CA . ASP A 1 380 ? 19.226 -25.559 -26.764 1.00 87.94 380 ASP A CA 1
ATOM 3032 C C . ASP A 1 380 ? 20.364 -24.541 -26.967 1.00 87.94 380 ASP A C 1
ATOM 3034 O O . ASP A 1 380 ? 21.050 -24.573 -27.987 1.00 87.94 380 ASP A O 1
ATOM 3038 N N . LEU A 1 381 ? 20.638 -23.697 -25.963 1.00 89.00 381 LEU A N 1
ATOM 3039 C CA . LEU A 1 381 ? 21.751 -22.745 -26.016 1.00 89.00 381 LEU A CA 1
ATOM 3040 C C . LEU A 1 381 ? 23.104 -23.468 -26.035 1.00 89.00 381 LEU A C 1
ATOM 3042 O O . LEU A 1 381 ? 23.975 -23.094 -26.814 1.00 89.00 381 LEU A O 1
ATOM 3046 N N . ARG A 1 382 ? 23.276 -24.532 -25.235 1.00 88.38 382 ARG A N 1
ATOM 3047 C CA . ARG A 1 382 ? 24.513 -25.335 -25.224 1.00 88.38 382 ARG A CA 1
ATOM 3048 C C . ARG A 1 382 ? 24.817 -25.958 -26.584 1.00 88.38 382 ARG A C 1
ATOM 3050 O O . ARG A 1 382 ? 25.962 -25.907 -27.016 1.00 88.38 382 ARG A O 1
ATOM 3057 N N . ASN A 1 383 ? 23.807 -26.473 -27.282 1.00 90.38 383 ASN A N 1
ATOM 3058 C CA . ASN A 1 383 ? 23.985 -27.002 -28.635 1.00 90.38 383 ASN A CA 1
ATOM 3059 C C . ASN A 1 383 ? 24.467 -25.912 -29.604 1.00 90.38 383 ASN A C 1
ATOM 3061 O O . ASN A 1 383 ? 25.395 -26.148 -30.376 1.00 90.38 383 ASN A O 1
ATOM 3065 N N . LYS A 1 384 ? 23.909 -24.698 -29.507 1.00 91.44 384 LYS A N 1
ATOM 3066 C CA . LYS A 1 384 ? 24.336 -23.551 -30.324 1.00 91.44 384 LYS A CA 1
ATOM 3067 C C . LYS A 1 384 ? 25.771 -23.097 -30.056 1.00 91.44 384 LYS A C 1
ATOM 3069 O O . LYS A 1 384 ? 26.402 -22.553 -30.962 1.00 91.44 384 LYS A O 1
ATOM 3074 N N . LEU A 1 385 ? 26.310 -23.331 -28.856 1.00 90.06 385 LEU A N 1
ATOM 3075 C CA . LEU A 1 385 ? 27.733 -23.091 -28.579 1.00 90.06 385 LEU A CA 1
ATOM 3076 C C . LEU A 1 385 ? 28.616 -23.992 -29.450 1.00 90.06 385 LEU A C 1
ATOM 3078 O O . LEU A 1 385 ? 29.574 -23.528 -30.061 1.00 90.06 385 LEU A O 1
ATOM 3082 N N . SER A 1 386 ? 28.268 -25.275 -29.542 1.00 87.00 386 SER A N 1
ATOM 3083 C CA . SER A 1 386 ? 29.033 -26.261 -30.310 1.00 87.00 386 SER A CA 1
ATOM 3084 C C . SER A 1 386 ? 28.833 -26.158 -31.824 1.00 87.00 386 SER A C 1
ATOM 3086 O O . SER A 1 386 ? 29.640 -26.707 -32.569 1.00 87.00 386 SER A O 1
ATOM 3088 N N . THR A 1 387 ? 27.786 -25.473 -32.298 1.00 91.19 387 THR A N 1
ATOM 3089 C CA . THR A 1 387 ? 27.521 -25.304 -33.734 1.00 91.19 387 THR A CA 1
ATOM 3090 C C . THR A 1 387 ? 27.818 -23.893 -34.219 1.00 91.19 387 THR A C 1
ATOM 3092 O O . THR A 1 387 ? 28.729 -23.685 -35.012 1.00 91.19 387 THR A O 1
ATOM 3095 N N . ASP A 1 388 ? 27.044 -22.917 -33.769 1.00 92.19 388 ASP A N 1
ATOM 3096 C CA . ASP A 1 388 ? 26.946 -21.608 -34.407 1.00 92.19 388 ASP A CA 1
ATOM 3097 C C . ASP A 1 388 ? 28.072 -20.698 -33.927 1.00 92.19 388 ASP A C 1
ATOM 3099 O O . ASP A 1 388 ? 28.716 -20.033 -34.735 1.00 92.19 388 ASP A O 1
ATOM 3103 N N . VAL A 1 389 ? 28.362 -20.733 -32.622 1.00 89.38 389 VAL A N 1
ATOM 3104 C CA . VAL A 1 389 ? 29.509 -20.014 -32.051 1.00 89.38 389 VAL A CA 1
ATOM 3105 C C . VAL A 1 389 ? 30.806 -20.596 -32.611 1.00 89.38 389 VAL A C 1
ATOM 3107 O O . VAL A 1 389 ? 31.654 -19.847 -33.083 1.00 89.38 389 VAL A O 1
ATOM 3110 N N . TYR A 1 390 ? 30.932 -21.927 -32.666 1.00 89.81 390 TYR A N 1
ATOM 3111 C CA . TYR A 1 390 ? 32.073 -22.592 -33.304 1.00 89.81 390 TYR A CA 1
ATOM 3112 C C . TYR A 1 390 ? 32.270 -22.162 -34.770 1.00 89.81 390 TYR A C 1
ATOM 3114 O O . TYR A 1 390 ? 33.374 -21.785 -35.161 1.00 89.81 390 TYR A O 1
ATOM 3122 N N . LYS A 1 391 ? 31.199 -22.139 -35.575 1.00 91.06 391 LYS A N 1
ATOM 3123 C CA . LYS A 1 391 ? 31.253 -21.648 -36.963 1.00 91.06 391 LYS A CA 1
ATOM 3124 C C . LYS A 1 391 ? 31.679 -20.184 -37.055 1.00 91.06 391 LYS A C 1
ATOM 3126 O O . LYS A 1 391 ? 32.430 -19.847 -37.968 1.00 91.06 391 LYS A O 1
ATOM 3131 N N . ALA A 1 392 ? 31.225 -19.327 -36.138 1.00 87.88 392 ALA A N 1
ATOM 3132 C CA . ALA A 1 392 ? 31.626 -17.922 -36.104 1.00 87.88 392 ALA A CA 1
ATOM 3133 C C . ALA A 1 392 ? 33.146 -17.772 -35.906 1.00 87.88 392 ALA A C 1
ATOM 3135 O O . ALA A 1 392 ? 33.764 -16.964 -36.593 1.00 87.88 392 ALA A O 1
ATOM 3136 N N . TYR A 1 393 ? 33.755 -18.609 -35.057 1.00 88.50 393 TYR A N 1
ATOM 3137 C CA . TYR A 1 393 ? 35.212 -18.647 -34.885 1.00 88.50 393 TYR A CA 1
ATOM 3138 C C . TYR A 1 393 ? 35.954 -19.175 -36.119 1.00 88.50 393 TYR A C 1
ATOM 3140 O O . TYR A 1 393 ? 36.961 -18.590 -36.500 1.00 88.50 393 TYR A O 1
ATOM 3148 N N . ILE A 1 394 ? 35.465 -20.238 -36.772 1.00 88.31 394 ILE A N 1
ATOM 3149 C CA . ILE A 1 394 ? 36.107 -20.766 -37.994 1.00 88.31 394 ILE A CA 1
ATOM 3150 C C . ILE A 1 394 ? 36.026 -19.769 -39.146 1.00 88.31 394 ILE A C 1
ATOM 3152 O O . ILE A 1 394 ? 36.957 -19.640 -39.920 1.00 88.31 394 ILE A O 1
ATOM 3156 N N . THR A 1 395 ? 34.911 -19.058 -39.285 1.00 83.44 395 THR A N 1
ATOM 3157 C CA . THR A 1 395 ? 34.733 -18.110 -40.397 1.00 83.44 395 THR A CA 1
ATOM 3158 C C . THR A 1 395 ? 35.652 -16.885 -40.259 1.00 83.44 395 THR A C 1
ATOM 3160 O O . THR A 1 395 ? 35.817 -16.131 -41.213 1.00 83.44 395 THR A O 1
ATOM 3163 N N . MET A 1 396 ? 36.241 -16.674 -39.077 1.00 70.69 396 MET A N 1
ATOM 3164 C CA . MET A 1 396 ? 37.218 -15.617 -38.814 1.00 70.69 396 MET A CA 1
ATOM 3165 C C . MET A 1 396 ? 38.657 -16.021 -39.193 1.00 70.69 396 MET A C 1
ATOM 3167 O O . MET A 1 396 ? 39.484 -15.133 -39.396 1.00 70.69 396 MET A O 1
ATOM 3171 N N . SER A 1 397 ? 38.959 -17.327 -39.262 1.00 52.50 397 SER A N 1
ATOM 3172 C CA . SER A 1 397 ? 40.255 -17.866 -39.715 1.00 52.50 397 SER A CA 1
ATOM 3173 C C . SER A 1 397 ? 40.295 -18.027 -41.225 1.00 52.50 397 SER A C 1
ATOM 3175 O O . SER A 1 397 ? 41.342 -17.689 -41.817 1.00 52.50 397 SER A O 1
#

pLDDT: mean 89.74, std 9.96, range [37.06, 98.69]